Protein AF-A0A7G8GUQ2-F1 (afdb_monomer_lite)

Foldseek 3Di:
DPDDDDQAQHDQDPPEQWGFHDADPPAATWTAGNPPRDIDDHHHPVVQDADPPPRDGYDDDPVVVVVPPPDPPPPDQAQPAQQQWGFHAADPVDPQWTWIARHVVSVAPGDIDTDRNCLRPPPDDDHRDRYPCVVVLVVVVVVVPPDQQQPAEVLAQWGFHAWDDADVSFTWTFTAGNLARDTDIDTPCQRCDDPVGHHDRGRPLPDPDVLSPQDQPAQQQWRFHDFPDDDPSWTWTFTAGNPPRDTDIGTSVCSVVSVDRGNVPPDPPCLDLVNCVSPVVQQQAKKKWWKFDFQVQWIAIDMDPCPPVPPDDTTDGTLDMDIGGSLLSSLLRVLLLVVFAFDDPPSDPPPDCVVVPPPGRITGDDDSVVVVVVSVVLSVVCVVPNSNVSCCVRPVPD

Radius of gyration: 45.72 Å; chains: 1; bounding box: 102×68×106 Å

pLDDT: mean 75.99, std 16.48, range [31.45, 97.44]

Structure (mmCIF, N/CA/C/O backbone):
data_AF-A0A7G8GUQ2-F1
#
_entry.id   AF-A0A7G8GUQ2-F1
#
loop_
_atom_site.group_PDB
_atom_site.id
_atom_site.type_symbol
_atom_site.label_atom_id
_atom_site.label_alt_id
_atom_site.label_comp_id
_atom_site.label_asym_id
_atom_site.label_entity_id
_atom_site.label_seq_id
_atom_site.pdbx_PDB_ins_code
_atom_site.Cartn_x
_atom_site.Cartn_y
_atom_site.Cartn_z
_atom_site.occupancy
_atom_site.B_iso_or_equiv
_atom_site.auth_seq_id
_atom_site.auth_comp_id
_atom_site.auth_asym_id
_atom_site.auth_atom_id
_atom_site.pdbx_PDB_model_num
ATOM 1 N N . MET A 1 1 ? 59.973 45.088 -19.488 1.00 31.45 1 MET A N 1
ATOM 2 C CA . MET A 1 1 ? 59.280 44.729 -20.748 1.00 31.45 1 MET A CA 1
ATOM 3 C C . MET A 1 1 ? 60.061 43.595 -21.390 1.00 31.45 1 MET A C 1
ATOM 5 O O . MET A 1 1 ? 61.281 43.717 -21.403 1.00 31.45 1 MET A O 1
ATOM 9 N N . PRO A 1 2 ? 59.440 42.494 -21.849 1.00 33.47 2 PRO A N 1
ATOM 10 C CA . PRO A 1 2 ? 60.202 41.432 -22.497 1.00 33.47 2 PRO A CA 1
ATOM 11 C C . PRO A 1 2 ? 60.802 41.979 -23.797 1.00 33.47 2 PRO A C 1
ATOM 13 O O . PRO A 1 2 ? 60.119 42.683 -24.546 1.00 33.47 2 PRO A O 1
ATOM 16 N N . ALA A 1 3 ? 62.088 41.704 -24.024 1.00 41.34 3 ALA A N 1
ATOM 17 C CA . ALA A 1 3 ? 62.779 42.068 -25.253 1.00 41.34 3 ALA A CA 1
ATOM 18 C C . ALA A 1 3 ? 62.010 41.483 -26.443 1.00 41.34 3 ALA A C 1
ATOM 20 O O . ALA A 1 3 ? 61.690 40.294 -26.462 1.00 41.34 3 ALA A O 1
ATOM 21 N N . VAL A 1 4 ? 61.647 42.324 -27.410 1.00 55.53 4 VAL A N 1
ATOM 22 C CA . VAL A 1 4 ? 60.967 41.828 -28.604 1.00 55.53 4 VAL A CA 1
ATOM 23 C C . VAL A 1 4 ? 62.025 41.247 -29.526 1.00 55.53 4 VAL A C 1
ATOM 25 O O . VAL A 1 4 ? 62.903 41.983 -29.963 1.00 55.53 4 VAL A O 1
ATOM 28 N N . LEU A 1 5 ? 61.933 39.945 -29.798 1.00 56.00 5 LEU A N 1
ATOM 29 C CA . LEU A 1 5 ? 62.801 39.263 -30.755 1.00 56.00 5 LEU A CA 1
ATOM 30 C C . LEU A 1 5 ? 62.670 39.933 -32.136 1.00 56.00 5 LEU A C 1
ATOM 32 O O . LEU A 1 5 ? 61.556 40.039 -32.662 1.00 56.00 5 LEU A O 1
ATOM 36 N N . ASP A 1 6 ? 63.787 40.393 -32.699 1.00 63.12 6 ASP A N 1
ATOM 37 C CA . ASP A 1 6 ? 63.874 40.790 -34.104 1.00 63.12 6 ASP A CA 1
ATOM 38 C C . ASP A 1 6 ? 64.168 39.538 -34.930 1.00 63.12 6 ASP A C 1
ATOM 40 O O . ASP A 1 6 ? 65.158 38.857 -34.694 1.00 63.12 6 ASP A O 1
ATOM 44 N N . ILE A 1 7 ? 63.257 39.211 -35.842 1.00 65.44 7 ILE A N 1
ATOM 45 C CA . ILE A 1 7 ? 63.295 38.000 -36.672 1.00 65.44 7 ILE A CA 1
ATOM 46 C C . ILE A 1 7 ? 63.387 38.348 -38.164 1.00 65.44 7 ILE A C 1
ATOM 48 O O . ILE A 1 7 ? 62.998 37.561 -39.031 1.00 65.44 7 ILE A O 1
ATOM 52 N N . THR A 1 8 ? 63.824 39.571 -38.473 1.00 70.00 8 THR A N 1
ATOM 53 C CA . THR A 1 8 ? 63.969 40.070 -39.842 1.00 70.00 8 THR A CA 1
ATOM 54 C C . THR A 1 8 ? 64.963 39.214 -40.626 1.00 70.00 8 THR A C 1
ATOM 56 O O . THR A 1 8 ? 66.079 38.981 -40.179 1.00 70.00 8 THR A O 1
ATOM 59 N N . GLY A 1 9 ? 64.559 38.737 -41.806 1.00 60.84 9 GLY A N 1
ATOM 60 C CA . GLY A 1 9 ? 65.394 37.884 -42.657 1.00 60.84 9 GLY A CA 1
ATOM 61 C C . GLY A 1 9 ? 65.463 36.413 -42.231 1.00 60.84 9 GLY A C 1
ATOM 62 O O . GLY A 1 9 ? 65.997 35.596 -42.979 1.00 60.84 9 GLY A O 1
ATOM 63 N N . GLU A 1 10 ? 64.882 36.035 -41.087 1.00 62.44 10 GLU A N 1
ATOM 64 C CA . GLU A 1 10 ? 64.928 34.660 -40.586 1.00 62.44 10 GLU A CA 1
ATOM 65 C C . GLU A 1 10 ? 63.703 33.835 -40.989 1.00 62.44 10 GLU A C 1
ATOM 67 O O . GLU A 1 10 ? 62.545 34.167 -40.704 1.00 62.44 10 GLU A O 1
ATOM 72 N N . ARG A 1 11 ? 63.954 32.670 -41.594 1.00 61.12 11 ARG A N 1
ATOM 73 C CA . ARG A 1 11 ? 62.901 31.715 -41.943 1.00 61.12 11 ARG A CA 1
ATOM 74 C C . ARG A 1 11 ? 62.392 31.022 -40.678 1.00 61.12 11 ARG A C 1
ATOM 76 O O . ARG A 1 11 ? 63.085 30.210 -40.080 1.00 61.12 11 ARG A O 1
ATOM 83 N N . GLN A 1 12 ? 61.138 31.281 -40.313 1.00 59.03 12 GLN A N 1
ATOM 84 C CA . GLN A 1 12 ? 60.537 30.750 -39.078 1.00 59.03 12 GLN A CA 1
ATOM 85 C C . GLN A 1 12 ? 60.360 29.213 -39.077 1.00 59.03 12 GLN A C 1
ATOM 87 O O . GLN A 1 12 ? 60.076 28.624 -38.036 1.00 59.03 12 GLN A O 1
ATOM 92 N N . HIS A 1 13 ? 60.491 28.551 -40.238 1.00 56.91 13 HIS A N 1
ATOM 93 C CA . HIS A 1 13 ? 60.491 27.090 -40.374 1.00 56.91 13 HIS A CA 1
ATOM 94 C C . HIS A 1 13 ? 61.183 26.652 -41.690 1.00 56.91 13 HIS A C 1
ATOM 96 O O . HIS A 1 13 ? 60.999 27.339 -42.699 1.00 56.91 13 HIS A O 1
ATOM 102 N N . PRO A 1 14 ? 61.883 25.495 -41.749 1.00 54.06 14 PRO A N 1
ATOM 103 C CA . PRO A 1 14 ? 62.530 24.973 -42.969 1.00 54.06 14 PRO A CA 1
ATOM 104 C C . PRO A 1 14 ? 61.604 24.759 -44.174 1.00 54.06 14 PRO A C 1
ATOM 106 O O . PRO A 1 14 ? 62.069 24.740 -45.305 1.00 54.06 14 PRO A O 1
ATOM 109 N N . ASP A 1 15 ? 60.299 24.638 -43.938 1.00 52.91 15 ASP A N 1
ATOM 110 C CA . ASP A 1 15 ? 59.271 24.489 -44.984 1.00 52.91 15 ASP A CA 1
ATOM 111 C C . ASP A 1 15 ? 58.397 25.750 -45.162 1.00 52.91 15 ASP A C 1
ATOM 113 O O . ASP A 1 15 ? 57.412 25.734 -45.907 1.00 52.91 15 ASP A O 1
ATOM 117 N N . SER A 1 16 ? 58.697 26.843 -44.446 1.00 59.41 16 SER A N 1
ATOM 118 C CA . SER A 1 16 ? 57.943 28.099 -44.565 1.00 59.41 16 SER A CA 1
ATOM 119 C C . SER A 1 16 ? 58.265 28.787 -45.884 1.00 59.41 16 SER A C 1
ATOM 121 O O . SER A 1 16 ? 59.418 29.056 -46.167 1.00 59.41 16 SER A O 1
ATOM 123 N N . LYS A 1 17 ? 57.249 29.163 -46.664 1.00 64.88 17 LYS A N 1
ATOM 124 C CA . LYS A 1 17 ? 57.431 29.876 -47.946 1.00 64.88 17 LYS A CA 1
ATOM 125 C C . LYS A 1 17 ? 57.433 31.402 -47.819 1.00 64.88 17 LYS A C 1
ATOM 127 O O . LYS A 1 17 ? 57.353 32.104 -48.831 1.00 64.88 17 LYS A O 1
ATOM 132 N N . LEU A 1 18 ? 57.408 31.903 -46.585 1.00 62.47 18 LEU A N 1
ATOM 133 C CA . LEU A 1 18 ? 57.357 33.323 -46.261 1.00 62.47 18 LEU A CA 1
ATOM 134 C C . LEU A 1 18 ? 58.556 33.701 -45.387 1.00 62.47 18 LEU A C 1
ATOM 136 O O . LEU A 1 18 ? 58.801 33.039 -44.373 1.00 62.47 18 LEU A O 1
ATOM 140 N N . ILE A 1 19 ? 59.233 34.788 -45.761 1.00 69.94 19 ILE A N 1
ATOM 141 C CA . ILE A 1 19 ? 60.356 35.385 -45.027 1.00 69.94 19 ILE A CA 1
ATOM 142 C C . ILE A 1 19 ? 59.881 36.698 -44.383 1.00 69.94 19 ILE A C 1
ATOM 144 O O . ILE A 1 19 ? 59.326 37.535 -45.102 1.00 69.94 19 ILE A O 1
ATOM 148 N N . PRO A 1 20 ? 60.062 36.911 -43.067 1.00 70.50 20 PRO A N 1
ATOM 149 C CA . PRO A 1 20 ? 59.787 38.192 -42.420 1.00 70.50 20 PRO A CA 1
ATOM 150 C C . PRO A 1 20 ? 60.701 39.299 -42.960 1.00 70.50 20 PRO A C 1
ATOM 152 O O . PRO A 1 20 ? 61.916 39.129 -43.028 1.00 70.50 20 PRO A O 1
ATOM 155 N N . LEU A 1 21 ? 60.115 40.440 -43.319 1.00 70.06 21 LEU A N 1
ATOM 156 C CA . LEU A 1 21 ? 60.826 41.587 -43.893 1.00 70.06 21 LEU A CA 1
ATOM 157 C C . LEU A 1 21 ? 61.066 42.714 -42.893 1.00 70.06 21 LEU A C 1
ATOM 159 O O . LEU A 1 21 ? 62.144 43.286 -42.871 1.00 70.06 21 LEU A O 1
ATOM 163 N N . GLN A 1 22 ? 60.045 43.089 -42.121 1.00 69.00 22 GLN A N 1
ATOM 164 C CA . GLN A 1 22 ? 60.155 44.145 -41.114 1.00 69.00 22 GLN A CA 1
ATOM 165 C C . GLN A 1 22 ? 58.963 44.138 -40.157 1.00 69.00 22 GLN A C 1
ATOM 167 O O . GLN A 1 22 ? 57.851 43.699 -40.497 1.00 69.00 22 GLN A O 1
ATOM 172 N N . ARG A 1 23 ? 59.185 44.672 -38.955 1.00 67.94 23 ARG A N 1
ATOM 173 C CA . ARG A 1 23 ? 58.159 44.821 -37.924 1.00 67.94 23 ARG A CA 1
ATOM 174 C C . ARG A 1 23 ? 57.325 46.076 -38.165 1.00 67.94 23 ARG A C 1
ATOM 176 O O . ARG A 1 23 ? 57.850 47.183 -38.174 1.00 67.94 23 ARG A O 1
ATOM 183 N N . MET A 1 24 ? 56.005 45.921 -38.273 1.00 68.88 24 MET A N 1
ATOM 184 C CA . MET A 1 24 ? 55.088 47.053 -38.438 1.00 68.88 24 MET A CA 1
ATOM 185 C C . MET A 1 24 ? 54.589 47.568 -37.074 1.00 68.88 24 MET A C 1
ATOM 187 O O . MET A 1 24 ? 54.214 46.758 -36.219 1.00 68.88 24 MET A O 1
ATOM 191 N N . PRO A 1 25 ? 54.472 48.895 -36.868 1.00 58.53 25 PRO A N 1
ATOM 192 C CA . PRO A 1 25 ? 54.261 49.501 -35.547 1.00 58.53 25 PRO A CA 1
ATOM 193 C C . PRO A 1 25 ? 52.944 49.131 -34.841 1.00 58.53 25 PRO A C 1
ATOM 195 O O . PRO A 1 25 ? 52.848 49.307 -33.630 1.00 58.53 25 PRO A O 1
ATOM 198 N N . LYS A 1 26 ? 51.923 48.609 -35.547 1.00 57.69 26 LYS A N 1
ATOM 199 C CA . LYS A 1 26 ? 50.620 48.257 -34.931 1.00 57.69 26 LYS A CA 1
ATOM 200 C C . LYS A 1 26 ? 49.969 46.938 -35.386 1.00 57.69 26 LYS A C 1
ATOM 202 O O . LYS A 1 26 ? 48.889 46.626 -34.891 1.00 57.69 26 LYS A O 1
ATOM 207 N N . LYS A 1 27 ? 50.546 46.156 -36.317 1.00 57.88 27 LYS A N 1
ATOM 208 C CA . LYS A 1 27 ? 49.836 44.994 -36.922 1.00 57.88 27 LYS A CA 1
ATOM 209 C C . LYS A 1 27 ? 50.663 43.724 -37.209 1.00 57.88 27 LYS A C 1
ATOM 211 O O . LYS A 1 27 ? 50.192 42.859 -37.938 1.00 57.88 27 LYS A O 1
ATOM 216 N N . GLY A 1 28 ? 51.831 43.538 -36.597 1.00 70.25 28 GLY A N 1
ATOM 217 C CA . GLY A 1 28 ? 52.636 42.317 -36.780 1.00 70.25 28 GLY A CA 1
ATOM 218 C C . GLY A 1 28 ? 53.716 42.466 -37.852 1.00 70.25 28 GLY A C 1
ATOM 219 O O . GLY A 1 28 ? 54.212 43.571 -38.057 1.00 70.25 28 GLY A O 1
ATOM 220 N N . TRP A 1 29 ? 54.108 41.370 -38.501 1.00 70.12 29 TRP A N 1
ATOM 221 C CA . TRP A 1 29 ? 55.240 41.342 -39.438 1.00 70.12 29 TRP A CA 1
ATOM 222 C C . TRP A 1 29 ? 54.775 41.364 -40.894 1.00 70.12 29 TRP A C 1
ATOM 224 O O . TRP A 1 29 ? 53.822 40.665 -41.247 1.00 70.12 29 TRP A O 1
ATOM 234 N N . ALA A 1 30 ? 55.438 42.169 -41.729 1.00 71.69 30 ALA A N 1
ATOM 235 C CA . ALA A 1 30 ? 55.331 42.055 -43.183 1.00 71.69 30 ALA A CA 1
ATOM 236 C C . ALA A 1 30 ? 56.218 40.897 -43.656 1.00 71.69 30 ALA A C 1
ATOM 238 O O . ALA A 1 30 ? 57.324 40.735 -43.140 1.00 71.69 30 ALA A O 1
ATOM 239 N N . CYS A 1 31 ? 55.747 40.103 -44.619 1.00 72.81 31 CYS A N 1
ATOM 240 C CA . CYS A 1 31 ? 56.485 38.942 -45.118 1.00 72.81 31 CYS A CA 1
ATOM 241 C C . CYS A 1 31 ? 56.534 38.925 -46.648 1.00 72.81 31 CYS A C 1
ATOM 243 O O . CYS A 1 31 ? 55.548 39.284 -47.294 1.00 72.81 31 CYS A O 1
ATOM 245 N N . LEU A 1 32 ? 57.639 38.440 -47.216 1.00 71.50 32 LEU A N 1
ATOM 246 C CA . LEU A 1 32 ? 57.815 38.204 -48.649 1.00 71.50 32 LEU A CA 1
ATOM 247 C C . LEU A 1 32 ? 57.589 36.731 -48.979 1.00 71.50 32 LEU A C 1
ATOM 249 O O . LEU A 1 32 ? 58.108 35.854 -48.290 1.00 71.50 32 LEU A O 1
ATOM 253 N N . CYS A 1 33 ? 56.848 36.446 -50.048 1.00 68.94 33 CYS A N 1
ATOM 254 C CA . CYS A 1 33 ? 56.755 35.089 -50.572 1.00 68.94 33 CYS A CA 1
ATOM 255 C C . CYS A 1 33 ? 57.937 34.757 -51.481 1.00 68.94 33 CYS A C 1
ATOM 257 O O . CYS A 1 33 ? 58.098 35.386 -52.522 1.00 68.94 33 CYS A O 1
ATOM 259 N N . GLU A 1 34 ? 58.685 33.707 -51.148 1.00 65.62 34 GLU A N 1
ATOM 260 C CA . GLU A 1 34 ? 59.835 33.255 -51.946 1.00 65.62 34 GLU A CA 1
ATOM 261 C C . GLU A 1 34 ? 59.440 32.782 -53.359 1.00 65.62 34 GLU A C 1
ATOM 263 O O . GLU A 1 34 ? 60.224 32.902 -54.290 1.00 65.62 34 GLU A O 1
ATOM 268 N N . GLU A 1 35 ? 58.214 32.275 -53.553 1.00 64.88 35 GLU A N 1
ATOM 269 C CA . GLU A 1 35 ? 57.783 31.720 -54.850 1.00 64.88 35 GLU A CA 1
ATOM 270 C C . GLU A 1 35 ? 57.251 32.761 -55.842 1.00 64.88 35 GLU A C 1
ATOM 272 O O . GLU A 1 35 ? 57.304 32.545 -57.050 1.00 64.88 35 GLU A O 1
ATOM 277 N N . CYS A 1 36 ? 56.661 33.858 -55.362 1.00 66.06 36 CYS A N 1
ATOM 278 C CA . CYS A 1 36 ? 56.043 34.863 -56.240 1.00 66.06 36 CYS A CA 1
ATOM 279 C C . CYS A 1 36 ? 56.503 36.298 -55.982 1.00 66.06 36 CYS A C 1
ATOM 281 O O . CYS A 1 36 ? 55.999 37.207 -56.638 1.00 66.06 36 CYS A O 1
ATOM 283 N N . GLY A 1 37 ? 57.407 36.506 -55.021 1.00 67.00 37 GLY A N 1
ATOM 284 C CA . GLY A 1 37 ? 57.994 37.807 -54.704 1.00 67.00 37 GLY A CA 1
ATOM 285 C C . GLY A 1 37 ? 57.009 38.839 -54.156 1.00 6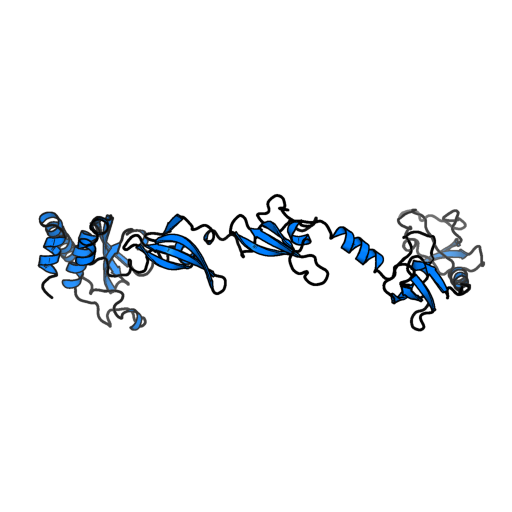7.00 37 GLY A C 1
ATOM 286 O O . GLY A 1 37 ? 57.334 40.017 -54.105 1.00 67.00 37 GLY A O 1
ATOM 287 N N . GLN A 1 38 ? 55.790 38.439 -53.783 1.00 72.31 38 GLN A N 1
ATOM 288 C CA . GLN A 1 38 ? 54.773 39.382 -53.330 1.00 72.31 38 GLN A CA 1
ATOM 289 C C . GLN A 1 38 ? 54.768 39.518 -51.809 1.00 72.31 38 GLN A C 1
ATOM 291 O O . GLN A 1 38 ? 54.756 38.515 -51.088 1.00 72.31 38 GLN A O 1
ATOM 296 N N . GLU A 1 39 ? 54.721 40.762 -51.339 1.00 70.94 39 GLU A N 1
ATOM 297 C CA . GLU A 1 39 ? 54.577 41.085 -49.924 1.00 70.94 39 GLU A CA 1
ATOM 298 C C . GLU A 1 39 ? 53.147 40.826 -49.435 1.00 70.94 39 GLU A C 1
ATOM 300 O O . GLU A 1 39 ? 52.157 41.188 -50.081 1.00 70.94 39 GLU A O 1
ATOM 305 N N . THR A 1 40 ? 53.021 40.174 -48.282 1.00 64.81 40 THR A N 1
ATOM 306 C CA . THR A 1 40 ? 51.731 39.920 -47.635 1.00 64.81 40 THR A CA 1
ATOM 307 C C . THR A 1 40 ? 51.383 41.027 -46.644 1.00 64.81 40 THR A C 1
ATOM 309 O O . THR A 1 40 ? 52.264 41.593 -46.000 1.00 64.81 40 THR A O 1
ATOM 312 N N . HIS A 1 41 ? 50.085 41.281 -46.435 1.00 62.19 41 HIS A N 1
ATOM 313 C CA . HIS A 1 41 ? 49.630 42.157 -45.350 1.00 62.19 41 HIS A CA 1
ATOM 314 C C . HIS A 1 41 ? 50.142 41.686 -43.972 1.00 62.19 41 HIS A C 1
ATOM 316 O O . HIS A 1 41 ? 50.345 40.483 -43.794 1.00 62.19 41 HIS A O 1
ATOM 322 N N . PRO A 1 42 ? 50.302 42.602 -42.994 1.00 62.22 42 PRO A N 1
ATOM 323 C CA . PRO A 1 42 ? 50.933 42.301 -41.712 1.00 62.22 42 PRO A CA 1
ATOM 324 C C . PRO A 1 42 ? 50.247 41.146 -40.976 1.00 62.22 42 PRO A C 1
ATOM 326 O O . PRO A 1 42 ? 49.029 41.167 -40.768 1.00 62.22 42 PRO A O 1
ATOM 329 N N . ILE A 1 43 ? 51.028 40.144 -40.573 1.00 62.62 43 ILE A N 1
ATOM 330 C CA . ILE A 1 43 ? 50.534 38.972 -39.847 1.00 62.62 43 ILE A CA 1
ATOM 331 C C . ILE A 1 43 ? 50.918 39.113 -38.375 1.00 62.62 43 ILE A C 1
ATOM 333 O O . ILE A 1 43 ? 52.095 39.190 -38.019 1.00 62.62 43 ILE A O 1
ATOM 337 N N . ALA A 1 44 ? 49.917 39.158 -37.496 1.00 57.97 44 ALA A N 1
ATOM 338 C CA . ALA A 1 44 ? 50.140 39.167 -36.055 1.00 57.97 44 ALA A CA 1
ATOM 339 C C . ALA A 1 44 ? 50.648 37.792 -35.589 1.00 57.97 44 ALA A C 1
ATOM 341 O O . ALA A 1 44 ? 50.007 36.780 -35.874 1.00 57.97 44 ALA A O 1
ATOM 342 N N . LEU A 1 45 ? 51.740 37.764 -34.816 1.00 54.47 45 LEU A N 1
ATOM 343 C CA . LEU A 1 45 ? 52.337 36.538 -34.258 1.00 54.47 45 LEU A CA 1
ATOM 344 C C . LEU A 1 45 ? 51.306 35.654 -33.532 1.00 54.47 45 LEU A C 1
ATOM 346 O O . LEU A 1 45 ? 51.284 34.447 -33.729 1.00 54.47 45 LEU A O 1
ATOM 350 N N . GLY A 1 46 ? 50.358 36.249 -32.798 1.00 49.91 46 GLY A N 1
ATOM 351 C CA . GLY A 1 46 ? 49.283 35.509 -32.117 1.00 49.91 46 GLY A CA 1
ATOM 352 C C . GLY A 1 46 ? 48.245 34.833 -33.033 1.00 49.91 46 GLY A C 1
ATOM 353 O O . GLY A 1 46 ? 47.441 34.032 -32.557 1.00 49.91 46 GLY A O 1
ATOM 354 N N . ARG A 1 47 ? 48.228 35.132 -34.343 1.00 47.69 47 ARG A N 1
ATOM 355 C CA . ARG A 1 47 ? 47.389 34.438 -35.345 1.00 47.69 47 ARG A CA 1
ATOM 356 C C . ARG A 1 47 ? 48.116 33.289 -36.049 1.00 47.69 47 ARG A C 1
ATOM 358 O O . ARG A 1 47 ? 47.479 32.551 -36.795 1.00 47.69 47 ARG A O 1
ATOM 365 N N . LEU A 1 48 ? 49.402 33.091 -35.768 1.00 51.66 48 LEU A N 1
ATOM 366 C CA . LEU A 1 48 ? 50.162 31.905 -36.148 1.00 51.66 48 LEU A CA 1
ATOM 367 C C . LEU A 1 48 ? 49.864 30.795 -35.127 1.00 51.66 48 LEU A C 1
ATOM 369 O O . LEU A 1 48 ? 50.699 30.469 -34.292 1.00 51.66 48 LEU A O 1
ATOM 373 N N . ARG A 1 49 ? 48.637 30.255 -35.104 1.00 44.66 49 ARG A N 1
ATOM 374 C CA . ARG A 1 49 ? 48.340 29.129 -34.201 1.00 44.66 49 ARG A CA 1
ATOM 375 C C . ARG A 1 49 ? 49.015 27.860 -34.744 1.00 44.66 49 ARG A C 1
ATOM 377 O O . ARG A 1 49 ? 48.797 27.546 -35.915 1.00 44.66 49 ARG A O 1
ATOM 384 N N . PRO A 1 50 ? 49.810 27.134 -33.938 1.00 45.97 50 PRO A N 1
ATOM 385 C CA . PRO A 1 50 ? 50.464 25.912 -34.388 1.00 45.97 50 PRO A CA 1
ATOM 386 C C . PRO A 1 50 ? 49.428 24.834 -34.717 1.00 45.97 50 PRO A C 1
ATOM 388 O O . PRO A 1 50 ? 48.394 24.712 -34.050 1.00 45.97 50 PRO A O 1
ATOM 391 N N . VAL A 1 51 ? 49.707 24.033 -35.744 1.00 48.22 51 VAL A N 1
ATOM 392 C CA . VAL A 1 51 ? 48.907 22.839 -36.035 1.00 48.22 51 VAL A CA 1
ATOM 393 C C . VAL A 1 51 ? 49.112 21.853 -34.882 1.00 48.22 51 VAL A C 1
ATOM 395 O O . VAL A 1 51 ? 50.247 21.486 -34.576 1.00 48.22 51 VAL A O 1
ATOM 398 N N . LYS A 1 52 ? 48.015 21.440 -34.228 1.00 39.50 52 LYS A N 1
ATOM 399 C CA . LYS A 1 52 ? 48.024 20.685 -32.955 1.00 39.50 52 LYS A CA 1
ATOM 400 C C . LYS A 1 52 ? 48.877 19.409 -32.966 1.00 39.50 52 LYS A C 1
ATOM 402 O O . LYS A 1 52 ? 49.290 18.966 -31.906 1.00 39.50 52 LYS A O 1
ATOM 407 N N . THR A 1 53 ? 49.120 18.818 -34.132 1.00 39.03 53 THR A N 1
ATOM 408 C CA . THR A 1 53 ? 49.814 17.532 -34.274 1.00 39.03 53 THR A CA 1
ATOM 409 C C . THR A 1 53 ? 51.312 17.647 -34.532 1.00 39.03 53 THR A C 1
ATOM 411 O O . THR A 1 53 ? 52.030 16.687 -34.284 1.00 39.03 53 THR A O 1
ATOM 414 N N . THR A 1 54 ? 51.807 18.785 -35.021 1.00 47.50 54 THR A N 1
ATOM 415 C CA . THR A 1 54 ? 53.226 18.928 -35.401 1.00 47.50 54 THR A CA 1
ATOM 416 C C . THR A 1 54 ? 53.925 20.098 -34.725 1.00 47.50 54 THR A C 1
ATOM 418 O O . THR A 1 54 ? 55.144 20.198 -34.817 1.00 47.50 54 THR A O 1
ATOM 421 N N . GLY A 1 55 ? 53.185 21.006 -34.079 1.00 41.53 55 GLY A N 1
ATOM 422 C CA . GLY A 1 55 ? 53.748 22.210 -33.458 1.00 41.53 55 GLY A CA 1
ATOM 423 C C . GLY A 1 55 ? 54.288 23.241 -34.459 1.00 41.53 55 GLY A C 1
ATOM 424 O O . GLY A 1 55 ? 54.783 24.285 -34.050 1.00 41.53 55 GLY A O 1
ATOM 425 N N . LYS A 1 56 ? 54.182 22.979 -35.769 1.00 42.12 56 LYS A N 1
ATOM 426 C CA . LYS A 1 56 ? 54.749 23.811 -36.837 1.00 42.12 56 LYS A CA 1
ATOM 427 C C . LYS A 1 56 ? 53.729 24.832 -37.354 1.00 42.12 56 LYS A C 1
ATOM 429 O O . LYS A 1 56 ? 52.528 24.555 -37.433 1.00 42.12 56 LYS A O 1
ATOM 434 N N . PHE A 1 57 ? 54.217 26.018 -37.718 1.00 50.31 57 PHE A N 1
ATOM 435 C CA . PHE A 1 57 ? 53.423 27.123 -38.261 1.00 50.31 57 PHE A CA 1
ATOM 436 C C . PHE A 1 57 ? 53.279 26.977 -39.783 1.00 50.31 57 PHE A C 1
ATOM 438 O O . PHE A 1 57 ? 54.279 26.807 -40.476 1.00 50.31 57 PHE A O 1
ATOM 445 N N . GLN A 1 58 ? 52.063 27.077 -40.329 1.00 50.72 58 GLN A N 1
ATOM 446 C CA . GLN A 1 58 ? 51.851 27.055 -41.780 1.00 50.72 58 GLN A CA 1
ATOM 447 C C . GLN A 1 58 ? 51.069 28.294 -42.217 1.00 50.72 58 GLN A C 1
ATOM 449 O O . GLN A 1 58 ? 49.892 28.454 -41.900 1.00 50.72 58 GLN A O 1
ATOM 454 N N . VAL A 1 59 ? 51.736 29.185 -42.950 1.00 54.62 59 VAL A N 1
ATOM 455 C CA . VAL A 1 59 ? 51.129 30.373 -43.556 1.00 54.62 59 VAL A CA 1
ATOM 456 C C . VAL A 1 59 ? 51.388 30.321 -45.052 1.00 54.62 59 VAL A C 1
ATOM 458 O O . VAL A 1 59 ? 52.525 30.163 -45.488 1.00 54.62 59 VAL A O 1
ATOM 461 N N . SER A 1 60 ? 50.333 30.435 -45.853 1.00 56.66 60 SER A N 1
ATOM 462 C CA . SER A 1 60 ? 50.415 30.358 -47.313 1.00 56.66 60 SER A CA 1
ATOM 463 C C . SER A 1 60 ? 50.183 31.721 -47.962 1.00 56.66 60 SER A C 1
ATOM 465 O O . SER A 1 60 ? 49.239 32.426 -47.601 1.00 56.66 60 SER A O 1
ATOM 467 N N . CYS A 1 61 ? 50.980 32.062 -48.979 1.00 59.59 61 CYS A N 1
ATOM 468 C CA . CYS A 1 61 ? 50.741 33.240 -49.814 1.00 59.59 61 CYS A CA 1
ATOM 469 C C . CYS A 1 61 ? 49.370 33.149 -50.504 1.00 59.59 61 CYS A C 1
ATOM 471 O O . CYS A 1 61 ? 49.079 32.170 -51.192 1.00 59.59 61 CYS A O 1
ATOM 473 N N . ARG A 1 62 ? 48.543 34.195 -50.369 1.00 59.56 62 ARG A N 1
ATOM 474 C CA . ARG A 1 62 ? 47.178 34.246 -50.924 1.00 59.56 62 ARG A CA 1
ATOM 475 C C . ARG A 1 62 ? 47.141 34.068 -52.446 1.00 59.56 62 ARG A C 1
ATOM 477 O O . ARG A 1 62 ? 46.189 33.488 -52.951 1.00 59.56 62 ARG A O 1
ATOM 484 N N . ARG A 1 63 ? 48.180 34.522 -53.161 1.00 60.38 63 ARG A N 1
ATOM 485 C CA . ARG A 1 63 ? 48.296 34.422 -54.627 1.00 60.38 63 ARG A CA 1
ATOM 486 C C . ARG A 1 63 ? 48.762 33.045 -55.106 1.00 60.38 63 ARG A C 1
ATOM 488 O O . ARG A 1 63 ? 48.274 32.557 -56.120 1.00 60.38 63 ARG A O 1
ATOM 495 N N . CYS A 1 64 ? 49.670 32.392 -54.381 1.00 56.72 64 CYS A N 1
ATOM 496 C CA . CYS A 1 64 ? 50.065 31.012 -54.692 1.00 56.72 64 CYS A CA 1
ATOM 497 C C . CYS A 1 64 ? 48.991 30.002 -54.259 1.00 56.72 64 CYS A C 1
ATOM 499 O O . CYS A 1 64 ? 48.788 28.993 -54.931 1.00 56.72 64 CYS A O 1
ATOM 501 N N . ALA A 1 65 ? 48.261 30.287 -53.177 1.00 56.12 65 ALA A N 1
ATOM 502 C CA . ALA A 1 65 ? 47.164 29.450 -52.699 1.00 56.12 65 ALA A CA 1
ATOM 503 C C . ALA A 1 65 ? 45.985 29.408 -53.689 1.00 56.12 65 ALA A C 1
ATOM 505 O O . ALA A 1 65 ? 45.405 28.344 -53.897 1.00 56.12 65 ALA A O 1
ATOM 506 N N . THR A 1 66 ? 45.666 30.520 -54.363 1.00 46.78 66 THR A N 1
ATOM 507 C CA . THR A 1 66 ? 44.589 30.573 -55.370 1.00 46.78 66 THR A CA 1
ATOM 508 C C . THR A 1 66 ? 44.946 29.891 -56.692 1.00 46.78 66 THR A C 1
ATOM 510 O O . THR A 1 66 ? 44.051 29.375 -57.358 1.00 46.78 66 THR A O 1
ATOM 513 N N . LYS A 1 67 ? 46.234 29.782 -57.053 1.00 42.97 67 LYS A N 1
ATOM 514 C CA . LYS A 1 67 ? 46.673 29.026 -58.245 1.00 42.97 67 LYS A CA 1
ATOM 515 C C . LYS A 1 67 ? 46.536 27.499 -58.110 1.00 42.97 67 LYS A C 1
ATOM 517 O O . LYS A 1 67 ? 46.613 26.806 -59.119 1.00 42.97 67 LYS A O 1
ATOM 522 N N . ARG A 1 68 ? 46.306 26.953 -56.907 1.00 41.50 68 ARG A N 1
ATOM 523 C CA . ARG A 1 68 ? 46.199 25.495 -56.674 1.00 41.50 68 ARG A CA 1
ATOM 524 C C . ARG A 1 68 ? 44.802 24.890 -56.887 1.00 41.50 68 ARG A C 1
ATOM 526 O O . ARG A 1 68 ? 44.655 23.692 -56.691 1.00 41.50 68 ARG A O 1
ATOM 533 N N . VAL A 1 69 ? 43.785 25.658 -57.299 1.00 37.81 69 VAL A N 1
ATOM 534 C CA . VAL A 1 69 ? 42.387 25.158 -57.348 1.00 37.81 69 VAL A CA 1
ATOM 535 C C . VAL A 1 69 ? 41.833 24.908 -58.764 1.00 37.81 69 VAL A C 1
ATOM 537 O O . VAL A 1 69 ? 40.705 24.449 -58.895 1.00 37.81 69 VAL A O 1
ATOM 540 N N . SER A 1 70 ? 42.583 25.134 -59.848 1.00 35.44 70 SER A N 1
ATOM 541 C CA . SER A 1 70 ? 42.007 25.087 -61.209 1.00 35.44 70 SER A CA 1
ATOM 542 C C . SER A 1 70 ? 42.531 23.992 -62.146 1.00 35.44 70 SER A C 1
ATOM 544 O O . SER A 1 70 ? 42.427 24.144 -63.361 1.00 35.44 70 SER A O 1
ATOM 546 N N . ARG A 1 71 ? 43.066 22.881 -61.628 1.00 37.22 71 ARG A N 1
ATOM 547 C CA . ARG A 1 71 ? 43.348 21.683 -62.442 1.00 37.22 71 ARG A CA 1
ATOM 548 C C . ARG A 1 71 ? 42.961 20.396 -61.710 1.00 37.22 71 ARG A C 1
ATOM 550 O O . ARG A 1 71 ? 43.796 19.526 -61.518 1.00 37.22 71 ARG A O 1
ATOM 557 N N . ASP A 1 72 ? 41.690 20.266 -61.333 1.00 39.84 72 ASP A N 1
ATOM 558 C CA . ASP A 1 72 ? 41.088 18.930 -61.346 1.00 39.84 72 ASP A CA 1
ATOM 559 C C . ASP A 1 72 ? 40.670 18.676 -62.795 1.00 39.84 72 ASP A C 1
ATOM 561 O O . ASP A 1 72 ? 39.680 19.232 -63.282 1.00 39.84 72 ASP A O 1
ATOM 565 N N . GLN A 1 73 ? 41.456 17.863 -63.502 1.00 44.66 73 GLN A N 1
ATOM 566 C CA . GLN A 1 73 ? 40.909 17.051 -64.580 1.00 44.66 73 GLN A CA 1
ATOM 567 C C . GLN A 1 73 ? 39.651 16.392 -64.006 1.00 44.66 73 GLN A C 1
ATOM 569 O O . GLN A 1 73 ? 39.735 15.645 -63.034 1.00 44.66 73 GLN A O 1
ATOM 574 N N . ARG A 1 74 ? 38.470 16.720 -64.541 1.00 54.06 74 ARG A N 1
ATOM 575 C CA . ARG A 1 74 ? 37.260 15.947 -64.253 1.00 54.06 74 ARG A CA 1
ATOM 576 C C . ARG A 1 74 ? 37.462 14.599 -64.929 1.00 54.06 74 ARG A C 1
ATOM 578 O O . ARG A 1 74 ? 37.080 14.435 -66.081 1.00 54.06 74 ARG A O 1
ATOM 585 N N . ILE A 1 75 ? 38.161 13.701 -64.244 1.00 67.50 75 ILE A N 1
ATOM 586 C CA . ILE A 1 75 ? 38.242 12.300 -64.625 1.00 67.50 75 ILE A CA 1
ATOM 587 C C . ILE A 1 75 ? 36.792 11.820 -64.672 1.00 67.50 75 ILE A C 1
ATOM 589 O O . ILE A 1 75 ? 36.032 12.009 -63.716 1.00 67.50 75 ILE A O 1
ATOM 593 N N . ASP A 1 76 ? 36.379 11.341 -65.840 1.00 79.31 76 ASP A N 1
ATOM 594 C CA . ASP A 1 76 ? 35.054 10.776 -66.009 1.00 79.31 76 ASP A CA 1
ATOM 595 C C . ASP A 1 76 ? 35.061 9.381 -65.392 1.00 79.31 76 ASP A C 1
ATOM 597 O O . ASP A 1 76 ? 35.734 8.482 -65.883 1.00 79.31 76 ASP A O 1
ATOM 601 N N . HIS A 1 77 ? 34.340 9.227 -64.289 1.00 81.88 77 HIS A N 1
ATOM 602 C CA . HIS A 1 77 ? 34.223 7.966 -63.570 1.00 81.88 77 HIS A CA 1
ATOM 603 C C . HIS A 1 77 ? 33.023 7.133 -64.051 1.00 81.88 77 HIS A C 1
ATOM 605 O O . HIS A 1 77 ? 32.693 6.123 -63.435 1.00 81.88 77 HIS A O 1
ATOM 611 N N . THR A 1 78 ? 32.320 7.546 -65.113 1.00 87.69 78 THR A N 1
ATOM 612 C CA . THR A 1 78 ? 31.119 6.853 -65.605 1.00 87.69 78 THR A CA 1
ATOM 613 C C . THR A 1 78 ? 31.411 5.386 -65.925 1.00 87.69 78 THR A C 1
ATOM 615 O O . THR A 1 78 ? 32.312 5.060 -66.690 1.00 87.69 78 THR A O 1
ATOM 618 N N . GLY A 1 79 ? 30.629 4.483 -65.333 1.00 84.56 79 GLY A N 1
ATOM 619 C CA . GLY A 1 79 ? 30.765 3.035 -65.493 1.00 84.56 79 GLY A CA 1
ATOM 620 C C . GLY A 1 79 ? 31.759 2.374 -64.536 1.00 84.56 79 GLY A C 1
ATOM 621 O O . GLY A 1 79 ? 31.660 1.166 -64.317 1.00 84.56 79 GLY A O 1
ATOM 622 N N . GLU A 1 80 ? 32.656 3.133 -63.904 1.00 89.00 80 GLU A N 1
ATOM 623 C CA . GLU A 1 80 ? 33.616 2.578 -62.952 1.00 89.00 80 GLU A CA 1
ATOM 624 C C . GLU A 1 80 ? 32.931 2.073 -61.677 1.00 89.00 80 GLU A C 1
ATOM 626 O O . GLU A 1 80 ? 31.948 2.642 -61.182 1.00 89.00 80 GLU A O 1
ATOM 631 N N . THR A 1 81 ? 33.474 0.987 -61.128 1.00 88.44 81 THR A N 1
ATOM 632 C CA . THR A 1 81 ? 32.918 0.295 -59.965 1.00 88.44 81 THR A CA 1
ATOM 633 C C . THR A 1 81 ? 33.811 0.433 -58.740 1.00 88.44 81 THR A C 1
ATOM 635 O O . THR A 1 81 ? 35.008 0.160 -58.788 1.00 88.44 81 THR A O 1
ATOM 638 N N . TYR A 1 82 ? 33.203 0.777 -57.610 1.00 86.19 82 TYR A N 1
ATOM 639 C CA . TYR A 1 82 ? 33.857 1.030 -56.333 1.00 86.19 82 TYR A CA 1
ATOM 640 C C . TYR A 1 82 ? 33.157 0.234 -55.230 1.00 86.19 82 TYR A C 1
ATOM 642 O O . TYR A 1 82 ? 32.242 0.715 -54.555 1.00 86.19 82 TYR A O 1
ATOM 650 N N . GLY A 1 83 ? 33.567 -1.022 -55.054 1.00 86.31 83 GLY A N 1
ATOM 651 C CA . GLY A 1 83 ? 32.819 -1.973 -54.230 1.00 86.31 83 GLY A CA 1
ATOM 652 C C . GLY A 1 83 ? 31.465 -2.288 -54.868 1.00 86.31 83 GLY A C 1
ATOM 653 O O . GLY A 1 83 ? 31.411 -2.717 -56.012 1.00 86.31 83 GLY A O 1
ATOM 654 N N . ARG A 1 84 ? 30.367 -2.034 -54.150 1.00 88.12 84 ARG A N 1
ATOM 655 C CA . ARG A 1 84 ? 28.987 -2.259 -54.622 1.00 88.12 84 ARG A CA 1
ATOM 656 C C . ARG A 1 84 ? 28.401 -1.080 -55.404 1.00 88.12 84 ARG A C 1
ATOM 658 O O . ARG A 1 84 ? 27.209 -1.076 -55.702 1.00 88.12 84 ARG A O 1
ATOM 665 N N . GLN A 1 85 ? 29.183 -0.030 -55.639 1.00 89.75 85 GLN A N 1
ATOM 666 C CA . GLN A 1 85 ? 28.727 1.188 -56.305 1.00 89.75 85 GLN A CA 1
ATOM 667 C C . GLN A 1 85 ? 29.272 1.266 -57.727 1.00 89.75 85 GLN A C 1
ATOM 669 O O . GLN A 1 85 ? 30.454 1.019 -57.934 1.00 89.75 85 GLN A O 1
ATOM 674 N N . ARG A 1 86 ? 28.440 1.673 -58.683 1.00 92.06 86 ARG A N 1
ATOM 675 C CA . ARG A 1 86 ? 28.821 1.998 -60.060 1.00 92.06 86 ARG A CA 1
ATOM 676 C C . ARG A 1 86 ? 28.532 3.472 -60.312 1.00 92.06 86 ARG A C 1
ATOM 678 O O . ARG A 1 86 ? 27.406 3.916 -60.084 1.00 92.06 86 ARG A O 1
ATOM 685 N N . ALA A 1 87 ? 29.531 4.242 -60.726 1.00 91.25 87 ALA A N 1
ATOM 686 C CA . ALA A 1 87 ? 29.334 5.653 -61.048 1.00 91.25 87 ALA A CA 1
ATOM 687 C C . ALA A 1 87 ? 28.480 5.788 -62.317 1.00 91.25 87 ALA A C 1
ATOM 689 O O . ALA A 1 87 ? 28.743 5.133 -63.322 1.00 91.25 87 ALA A O 1
ATOM 690 N N . ILE A 1 88 ? 27.438 6.621 -62.259 1.00 92.31 88 ILE A N 1
ATOM 691 C CA . ILE A 1 88 ? 26.518 6.845 -63.384 1.00 92.31 88 ILE A CA 1
ATOM 692 C C . ILE A 1 88 ? 26.842 8.161 -64.081 1.00 92.31 88 ILE A C 1
ATOM 694 O O . ILE A 1 88 ? 26.946 8.204 -65.298 1.00 92.31 88 ILE A O 1
ATOM 698 N N . LYS A 1 89 ? 26.911 9.253 -63.309 1.00 91.44 89 LYS A N 1
ATOM 699 C CA . LYS A 1 89 ? 27.093 10.617 -63.825 1.00 91.44 89 LYS A CA 1
ATOM 700 C C . LYS A 1 89 ? 27.421 11.611 -62.706 1.00 91.44 89 LYS A C 1
ATOM 702 O O . LYS A 1 89 ? 27.095 11.339 -61.546 1.00 91.44 89 LYS A O 1
ATOM 707 N N . PRO A 1 90 ? 27.972 12.795 -63.025 1.00 89.06 90 PRO A N 1
ATOM 708 C CA . PRO A 1 90 ? 28.075 13.903 -62.078 1.00 89.06 90 PRO A CA 1
ATOM 709 C C . PRO A 1 90 ? 26.702 14.333 -61.535 1.00 89.06 90 PRO A C 1
ATOM 711 O O . PRO A 1 90 ? 25.707 14.334 -62.264 1.00 89.06 90 PRO A O 1
ATOM 714 N N . ASP A 1 91 ? 26.641 14.731 -60.263 1.00 87.00 91 ASP A N 1
ATOM 715 C CA . ASP A 1 91 ? 25.421 15.297 -59.679 1.00 87.00 91 ASP A CA 1
ATOM 716 C C . ASP A 1 91 ? 25.206 16.733 -60.202 1.00 87.00 91 ASP A C 1
ATOM 718 O O . ASP A 1 91 ? 26.042 17.607 -59.947 1.00 87.00 91 ASP A O 1
ATOM 722 N N . PRO A 1 92 ? 24.086 17.026 -60.893 1.00 83.56 92 PRO A N 1
ATOM 723 C CA . PRO A 1 92 ? 23.832 18.358 -61.439 1.00 83.56 92 PRO A CA 1
ATOM 724 C C . PRO A 1 92 ? 23.624 19.428 -60.356 1.00 83.56 92 PRO A C 1
ATOM 726 O O . PRO A 1 92 ? 23.771 20.615 -60.637 1.00 83.56 92 PRO A O 1
ATOM 729 N N . LYS A 1 93 ? 23.273 19.037 -59.124 1.00 85.25 93 LYS A N 1
ATOM 730 C CA . LYS A 1 93 ? 22.957 19.954 -58.017 1.00 85.25 93 LYS A CA 1
ATOM 731 C C . LYS A 1 93 ? 24.139 20.212 -57.088 1.00 85.25 93 LYS A C 1
ATOM 733 O O . LYS A 1 93 ? 24.092 21.158 -56.304 1.00 85.25 93 LYS A O 1
ATOM 738 N N . ARG A 1 94 ? 25.179 19.374 -57.112 1.00 79.56 94 ARG A N 1
ATOM 739 C CA . ARG A 1 94 ? 26.284 19.432 -56.146 1.00 79.56 94 ARG A CA 1
ATOM 740 C C . ARG A 1 94 ? 27.626 19.297 -56.842 1.00 79.56 94 ARG A C 1
ATOM 742 O O . ARG A 1 94 ? 27.975 18.244 -57.370 1.00 79.56 94 ARG A O 1
ATOM 749 N N . SER A 1 95 ? 28.430 20.354 -56.765 1.00 77.44 95 SER A N 1
ATOM 750 C CA . SER A 1 95 ? 29.798 20.308 -57.268 1.00 77.44 95 SER A CA 1
ATOM 751 C C . SER A 1 95 ? 30.594 19.209 -56.547 1.00 77.44 95 SER A C 1
ATOM 753 O O . SER A 1 95 ? 30.448 18.988 -55.341 1.00 77.44 95 SER A O 1
ATOM 755 N N . ARG A 1 96 ? 31.410 18.471 -57.314 1.00 79.12 96 ARG A N 1
ATOM 756 C CA . ARG A 1 96 ? 32.240 17.335 -56.852 1.00 79.12 96 ARG A CA 1
ATOM 757 C C . ARG A 1 96 ? 31.476 16.107 -56.330 1.00 79.12 96 ARG A C 1
ATOM 759 O O . ARG A 1 96 ? 32.107 15.183 -55.820 1.00 79.12 96 ARG A O 1
ATOM 766 N N . HIS A 1 97 ? 30.151 16.068 -56.454 1.00 88.25 97 HIS A N 1
ATOM 767 C CA . HIS A 1 97 ? 29.365 14.870 -56.171 1.00 88.25 97 HIS A CA 1
ATOM 768 C C . HIS A 1 97 ? 29.052 14.107 -57.453 1.00 88.25 97 HIS A C 1
ATOM 770 O O . HIS A 1 97 ? 28.989 14.682 -58.540 1.00 88.25 97 HIS A O 1
ATOM 776 N N . TRP A 1 98 ? 28.849 12.807 -57.299 1.00 91.12 98 TRP A N 1
ATOM 777 C CA . TRP A 1 98 ? 28.473 11.892 -58.364 1.00 91.12 98 TRP A CA 1
ATOM 778 C C . TRP A 1 98 ? 27.265 11.073 -57.931 1.00 91.12 98 TRP A C 1
ATOM 780 O O . TRP A 1 98 ? 27.109 10.749 -56.752 1.00 91.12 98 TRP A O 1
ATOM 790 N N . ILE A 1 99 ? 26.402 10.760 -58.892 1.00 91.12 99 ILE A N 1
ATOM 791 C CA . ILE A 1 99 ? 25.316 9.806 -58.717 1.00 91.12 99 ILE A CA 1
ATOM 792 C C . ILE A 1 99 ? 25.890 8.412 -58.943 1.00 91.12 99 ILE A C 1
ATOM 794 O O . ILE A 1 99 ? 26.376 8.098 -60.031 1.00 91.12 99 ILE A O 1
ATOM 798 N N . PHE A 1 100 ? 25.823 7.584 -57.908 1.00 92.25 100 PHE A N 1
ATOM 799 C CA . PHE A 1 100 ? 26.226 6.187 -57.947 1.00 92.25 100 PHE A CA 1
ATOM 800 C C . PHE A 1 100 ? 25.006 5.282 -57.870 1.00 92.25 100 PHE A C 1
ATOM 802 O O . PHE A 1 100 ? 24.136 5.493 -57.025 1.00 92.25 100 PHE A O 1
ATOM 809 N N . TYR A 1 101 ? 24.983 4.243 -58.694 1.00 92.50 101 TYR A N 1
ATOM 810 C CA . TYR A 1 101 ? 24.044 3.135 -58.608 1.00 92.50 101 TYR A CA 1
ATOM 811 C C . TYR A 1 101 ? 24.625 2.045 -57.711 1.00 92.50 101 TYR A C 1
ATOM 813 O O . TYR A 1 101 ? 25.751 1.594 -57.925 1.00 92.50 101 TYR A O 1
ATOM 821 N N . CYS A 1 102 ? 23.883 1.594 -56.704 1.00 90.75 102 CYS A N 1
ATOM 822 C CA . CYS A 1 102 ? 24.286 0.441 -55.909 1.00 90.75 102 CYS A CA 1
ATOM 823 C C . CYS A 1 102 ? 23.975 -0.849 -56.684 1.00 90.75 102 CYS A C 1
ATOM 825 O O . CYS A 1 102 ? 22.891 -1.405 -56.540 1.00 90.75 102 CYS A O 1
ATOM 827 N N . ALA A 1 103 ? 24.919 -1.297 -57.506 1.00 88.75 103 ALA A N 1
ATOM 828 C CA . ALA A 1 103 ? 24.768 -2.348 -58.508 1.00 88.75 103 ALA A CA 1
ATOM 829 C C . ALA A 1 103 ? 24.372 -3.717 -57.901 1.00 88.75 103 ALA A C 1
ATOM 831 O O . ALA A 1 103 ? 25.180 -4.295 -57.167 1.00 88.75 103 ALA A O 1
ATOM 832 N N . PRO A 1 104 ? 23.161 -4.253 -58.174 1.00 86.25 104 PRO A N 1
ATOM 833 C CA . PRO A 1 104 ? 22.716 -5.551 -57.658 1.00 86.25 104 PRO A CA 1
ATOM 834 C C . PRO A 1 104 ? 23.600 -6.726 -58.076 1.00 86.25 104 PRO A C 1
ATOM 836 O O . PRO A 1 104 ? 23.826 -7.629 -57.278 1.00 86.25 104 PRO A O 1
ATOM 839 N N . ASP A 1 105 ? 24.173 -6.672 -59.280 1.00 88.62 105 ASP A N 1
ATOM 840 C CA . ASP A 1 105 ? 25.148 -7.643 -59.790 1.00 88.62 105 ASP A CA 1
ATOM 841 C C . ASP A 1 105 ? 26.456 -7.675 -58.978 1.00 88.62 105 ASP A C 1
ATOM 843 O O . ASP A 1 105 ? 27.178 -8.666 -59.004 1.00 88.62 105 ASP A O 1
ATOM 847 N N . LEU A 1 106 ? 26.729 -6.631 -58.189 1.00 84.56 106 LEU A N 1
ATOM 848 C CA . LEU A 1 106 ? 27.848 -6.549 -57.245 1.00 84.56 106 LEU A CA 1
ATOM 849 C C . LEU A 1 106 ? 27.392 -6.726 -55.782 1.00 84.56 106 LEU A C 1
ATOM 851 O O . LEU A 1 106 ? 28.083 -6.305 -54.854 1.00 84.56 106 LEU A O 1
ATOM 855 N N . GLY A 1 107 ? 26.199 -7.286 -55.551 1.00 79.25 107 GLY A N 1
ATOM 856 C CA . GLY A 1 107 ? 25.598 -7.431 -54.220 1.00 79.25 107 GLY A CA 1
A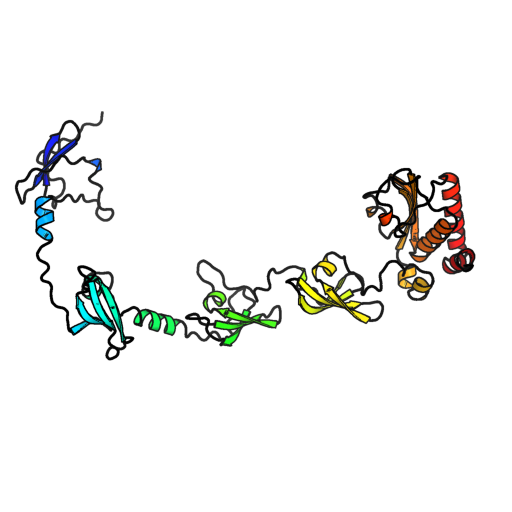TOM 857 C C . GLY A 1 107 ? 25.045 -6.123 -53.636 1.00 79.25 107 GLY A C 1
ATOM 858 O O . GLY A 1 107 ? 24.893 -5.998 -52.421 1.00 79.25 107 GLY A O 1
ATOM 859 N N . GLY A 1 108 ? 24.807 -5.102 -54.461 1.00 84.00 108 GLY A N 1
ATOM 860 C CA . GLY A 1 108 ? 24.177 -3.836 -54.078 1.00 84.00 108 GLY A CA 1
ATOM 861 C C . GLY A 1 108 ? 22.647 -3.907 -53.982 1.00 84.00 108 GLY A C 1
ATOM 862 O O . GLY A 1 108 ? 22.020 -4.861 -54.419 1.00 84.00 108 GLY A O 1
ATOM 863 N N . CYS A 1 109 ? 22.016 -2.874 -53.416 1.00 86.81 109 CYS A N 1
ATOM 864 C CA . CYS A 1 109 ? 20.561 -2.857 -53.195 1.00 86.81 109 CYS A CA 1
ATOM 865 C C . CYS A 1 109 ? 19.734 -2.192 -54.315 1.00 86.81 109 CYS A C 1
ATOM 867 O O . CYS A 1 109 ? 18.546 -1.941 -54.124 1.00 86.81 109 CYS A O 1
ATOM 869 N N . GLY A 1 110 ? 20.352 -1.833 -55.444 1.00 88.50 110 GLY A N 1
ATOM 870 C CA . GLY A 1 110 ? 19.680 -1.233 -56.602 1.00 88.50 110 GLY A CA 1
ATOM 871 C C . GLY A 1 110 ? 19.287 0.238 -56.445 1.00 88.50 110 GLY A C 1
ATOM 872 O O . GLY A 1 110 ? 18.504 0.747 -57.240 1.00 88.50 110 GLY A O 1
ATOM 873 N N . LYS A 1 111 ? 19.787 0.938 -55.420 1.00 90.69 111 LYS A N 1
ATOM 874 C CA . LYS A 1 111 ? 19.459 2.352 -55.171 1.00 90.69 111 LYS A CA 1
ATOM 875 C C . LYS A 1 111 ? 20.509 3.297 -55.734 1.00 90.69 111 LYS A C 1
ATOM 877 O O . LYS A 1 111 ? 21.705 3.033 -55.622 1.00 90.69 111 LYS A O 1
ATOM 882 N N . GLU A 1 112 ? 20.058 4.438 -56.240 1.00 92.06 112 GLU A N 1
ATOM 883 C CA . GLU A 1 112 ? 20.928 5.547 -56.627 1.00 92.06 112 GLU A CA 1
ATOM 884 C C . GLU A 1 112 ? 21.187 6.495 -55.452 1.00 92.06 112 GLU A C 1
ATOM 886 O O . GLU A 1 112 ? 20.295 6.764 -54.640 1.00 92.06 112 GLU A O 1
ATOM 891 N N . LYS A 1 113 ? 22.410 7.019 -55.344 1.00 89.88 113 LYS A N 1
ATOM 892 C CA . LYS A 1 113 ? 22.778 7.976 -54.297 1.00 89.88 113 LYS A CA 1
ATOM 893 C C . LYS A 1 113 ? 23.771 9.012 -54.808 1.00 89.88 113 LYS A C 1
ATOM 895 O O . LYS A 1 113 ? 24.751 8.666 -55.459 1.00 89.88 113 LYS A O 1
ATOM 900 N N . SER A 1 114 ? 23.540 10.273 -54.445 1.00 90.88 114 SER A N 1
ATOM 901 C CA . SER A 1 114 ? 24.527 11.345 -54.598 1.00 90.88 114 SER A CA 1
ATOM 902 C C . SER A 1 114 ? 25.584 11.242 -53.499 1.00 90.88 114 SER A C 1
ATOM 904 O O . SER A 1 114 ? 25.255 11.290 -52.309 1.00 90.88 114 SER A O 1
ATOM 906 N N . ILE A 1 115 ? 26.846 11.073 -53.891 1.00 87.25 115 ILE A N 1
ATOM 907 C CA . ILE A 1 115 ? 27.977 10.874 -52.981 1.00 87.25 115 ILE A CA 1
ATOM 908 C C . ILE A 1 115 ? 29.106 11.822 -53.376 1.00 87.25 115 ILE A C 1
ATOM 910 O O . ILE A 1 115 ? 29.369 12.039 -54.558 1.00 87.25 115 ILE A O 1
ATOM 914 N N . TYR A 1 116 ? 29.774 12.402 -52.377 1.00 85.44 116 TYR A N 1
ATOM 915 C CA . TYR A 1 116 ? 30.972 13.204 -52.597 1.00 85.44 116 TYR A CA 1
ATOM 916 C C . TYR A 1 116 ? 32.071 12.317 -53.183 1.00 85.44 116 TYR A C 1
ATOM 918 O O . TYR A 1 116 ? 32.524 11.379 -52.532 1.00 85.44 116 TYR A O 1
ATOM 926 N N . GLY A 1 117 ? 32.481 12.615 -54.411 1.00 81.06 117 GLY A N 1
ATOM 927 C CA . GLY A 1 117 ? 33.336 11.756 -55.218 1.00 81.06 117 GLY A CA 1
ATOM 928 C C . GLY A 1 117 ? 34.624 11.285 -54.530 1.00 81.06 117 GLY A C 1
ATOM 929 O O . GLY A 1 117 ? 34.855 10.079 -54.438 1.00 81.06 117 GLY A O 1
ATOM 930 N N . PRO A 1 118 ? 35.422 12.193 -53.937 1.00 81.38 118 PRO A N 1
ATOM 931 C CA . PRO A 1 118 ? 36.634 11.812 -53.215 1.00 81.38 118 PRO A CA 1
ATOM 932 C C . PRO A 1 118 ? 36.413 10.801 -52.084 1.00 81.38 118 PRO A C 1
ATOM 934 O O . PRO A 1 118 ? 37.320 10.035 -51.783 1.00 81.38 118 PRO A O 1
ATOM 937 N N . ASN A 1 119 ? 35.214 10.719 -51.498 1.00 79.56 119 ASN A N 1
ATOM 938 C CA . ASN A 1 119 ? 34.924 9.702 -50.485 1.00 79.56 119 ASN A CA 1
ATOM 939 C C . ASN A 1 119 ? 34.823 8.289 -51.068 1.00 79.56 119 ASN A C 1
ATOM 941 O O . ASN A 1 119 ? 34.710 7.352 -50.291 1.00 79.56 119 ASN A O 1
ATOM 945 N N . VAL A 1 120 ? 34.809 8.115 -52.390 1.00 78.56 120 VAL A N 1
ATOM 946 C CA . VAL A 1 120 ? 34.644 6.817 -53.063 1.00 78.56 120 VAL A CA 1
ATOM 947 C C . VAL A 1 120 ? 35.949 6.349 -53.719 1.00 78.56 120 VAL A C 1
ATOM 949 O O . VAL A 1 120 ? 36.276 5.163 -53.647 1.00 78.56 120 VAL A O 1
ATOM 952 N N . TRP A 1 121 ? 36.721 7.268 -54.306 1.00 78.38 121 TRP A N 1
ATOM 953 C CA . TRP A 1 121 ? 37.952 6.944 -55.043 1.00 78.38 121 TRP A CA 1
ATOM 954 C C . TRP A 1 121 ? 39.256 7.407 -54.381 1.00 78.38 121 TRP A C 1
ATOM 956 O O . TRP A 1 121 ? 40.329 7.071 -54.880 1.00 78.38 121 TRP A O 1
ATOM 966 N N . SER A 1 122 ? 39.217 8.161 -53.273 1.00 70.50 122 SER A N 1
ATOM 967 C CA . SER A 1 122 ? 40.453 8.508 -52.559 1.00 70.50 122 SER A CA 1
ATOM 968 C C . SER A 1 122 ? 41.143 7.254 -52.018 1.00 70.50 122 SER A C 1
ATOM 970 O O . SER A 1 122 ? 40.507 6.398 -51.403 1.00 70.50 122 SER A O 1
ATOM 972 N N . GLN A 1 123 ? 42.458 7.164 -52.222 1.00 63.78 123 GLN A N 1
ATOM 973 C CA . GLN A 1 123 ? 43.302 6.098 -51.670 1.00 63.78 123 GLN A CA 1
ATOM 974 C C . GLN A 1 123 ? 43.841 6.433 -50.267 1.00 63.78 123 GLN A C 1
ATOM 976 O O . GLN A 1 123 ? 44.532 5.619 -49.661 1.00 63.78 123 GLN A O 1
ATOM 981 N N . THR A 1 124 ? 43.545 7.623 -49.736 1.00 57.00 124 THR A N 1
ATOM 982 C CA . THR A 1 124 ? 43.963 8.038 -48.390 1.00 57.00 124 THR A CA 1
ATOM 983 C C . THR A 1 124 ? 42.897 7.717 -47.344 1.00 57.00 124 THR A C 1
ATOM 985 O O . THR A 1 124 ? 41.704 7.765 -47.627 1.00 57.00 124 THR A O 1
ATOM 988 N N . LEU A 1 125 ? 43.330 7.396 -46.118 1.00 46.12 125 LEU A N 1
ATOM 989 C CA . LEU A 1 125 ? 42.437 7.179 -44.976 1.00 46.12 125 LEU A CA 1
ATOM 990 C C . LEU A 1 125 ? 41.600 8.439 -44.672 1.00 46.12 125 LEU A C 1
ATOM 992 O O . LEU A 1 125 ? 42.140 9.548 -44.757 1.00 46.12 125 LEU A O 1
ATOM 996 N N . PRO A 1 126 ? 40.327 8.298 -44.245 1.00 52.62 126 PRO A N 1
ATOM 997 C CA . PRO A 1 126 ? 39.604 7.057 -43.917 1.00 52.62 126 PRO A CA 1
ATOM 998 C C . PRO A 1 126 ? 39.114 6.258 -45.139 1.00 52.62 126 PRO A C 1
ATOM 1000 O O . PRO A 1 126 ? 38.986 6.795 -46.234 1.00 52.62 126 PRO A O 1
ATOM 1003 N N . VAL A 1 127 ? 38.845 4.959 -44.933 1.00 60.66 127 VAL A N 1
ATOM 1004 C CA . VAL A 1 127 ? 38.478 3.999 -45.992 1.00 60.66 127 VAL A CA 1
ATOM 1005 C C . VAL A 1 127 ? 37.309 4.531 -46.837 1.00 60.66 127 VAL A C 1
ATOM 1007 O O . VAL A 1 127 ? 36.273 4.897 -46.272 1.00 60.66 127 VAL A O 1
ATOM 1010 N N . PRO A 1 128 ? 37.432 4.557 -48.176 1.00 73.31 128 PRO A N 1
ATOM 1011 C CA . PRO A 1 128 ? 36.388 5.088 -49.039 1.00 73.31 128 PRO A CA 1
ATOM 1012 C C . PRO A 1 128 ? 35.068 4.305 -48.943 1.00 73.31 128 PRO A C 1
ATOM 1014 O O . PRO A 1 128 ? 35.034 3.096 -48.718 1.00 73.31 128 PRO A O 1
ATOM 1017 N N . THR A 1 129 ? 33.953 5.004 -49.151 1.00 76.44 129 THR A N 1
ATOM 1018 C CA . THR A 1 129 ? 32.584 4.480 -49.124 1.00 76.44 129 THR A CA 1
ATOM 1019 C C . THR A 1 129 ? 32.378 3.470 -50.258 1.00 76.44 129 THR A C 1
ATOM 1021 O O . THR A 1 129 ? 32.312 3.847 -51.422 1.00 76.44 129 THR A O 1
ATOM 1024 N N . ARG A 1 130 ? 32.232 2.181 -49.922 1.00 81.50 130 ARG A N 1
ATOM 1025 C CA . ARG A 1 130 ? 32.099 1.070 -50.894 1.00 81.50 130 ARG A CA 1
ATOM 1026 C C . ARG A 1 130 ? 30.661 0.599 -51.166 1.00 81.50 130 ARG A C 1
ATOM 1028 O O . ARG A 1 130 ? 30.454 -0.348 -51.914 1.00 81.50 130 ARG A O 1
ATOM 1035 N N . SER A 1 131 ? 29.646 1.191 -50.534 1.00 82.75 131 SER A N 1
ATOM 1036 C CA . SER A 1 131 ? 28.224 0.859 -50.761 1.00 82.75 131 SER A CA 1
ATOM 1037 C C . SER A 1 131 ? 27.333 2.055 -50.439 1.00 82.75 131 SER A C 1
ATOM 1039 O O . SER A 1 131 ? 27.785 2.985 -49.775 1.00 82.75 131 SER A O 1
ATOM 1041 N N . CYS A 1 132 ? 26.070 2.074 -50.866 1.00 79.75 132 CYS A N 1
ATOM 1042 C CA . CYS A 1 132 ? 25.167 3.186 -50.536 1.00 79.75 132 CYS A CA 1
ATOM 1043 C C . CYS A 1 132 ? 24.772 3.245 -49.036 1.00 79.75 132 CYS A C 1
ATOM 1045 O O . CYS A 1 132 ? 23.991 4.118 -48.640 1.00 79.75 132 CYS A O 1
ATOM 1047 N N . GLY A 1 133 ? 25.288 2.310 -48.225 1.00 76.25 133 GLY A N 1
ATOM 1048 C CA . GLY A 1 133 ? 24.899 2.018 -46.843 1.00 76.25 133 GLY A CA 1
ATOM 1049 C C . GLY A 1 133 ? 24.314 0.609 -46.667 1.00 76.25 133 GLY A C 1
ATOM 1050 O O . GLY A 1 133 ? 24.197 0.145 -45.537 1.00 76.25 133 GLY A O 1
ATOM 1051 N N . CYS A 1 134 ? 23.981 -0.097 -47.759 1.00 79.50 134 CYS A N 1
ATOM 1052 C CA . CYS A 1 134 ? 23.387 -1.438 -47.696 1.00 79.50 134 CYS A CA 1
ATOM 1053 C C . CYS A 1 134 ? 24.334 -2.484 -47.106 1.00 79.50 134 CYS A C 1
ATOM 1055 O O . CYS A 1 134 ? 23.893 -3.276 -46.288 1.00 79.50 134 CYS A O 1
ATOM 1057 N N . TYR A 1 135 ? 25.634 -2.424 -47.424 1.00 78.69 135 TYR A N 1
ATOM 1058 C CA . TYR A 1 135 ? 26.625 -3.333 -46.846 1.00 78.69 135 TYR A CA 1
ATOM 1059 C C . TYR A 1 135 ? 26.682 -3.186 -45.326 1.00 78.69 135 TYR A C 1
ATOM 1061 O O . TYR A 1 135 ? 26.674 -4.177 -44.610 1.00 78.69 135 TYR A O 1
ATOM 1069 N N . HIS A 1 136 ? 26.688 -1.944 -44.826 1.00 68.50 136 HIS A N 1
ATOM 1070 C CA . HIS A 1 136 ? 26.691 -1.711 -43.386 1.00 68.50 136 HIS A CA 1
ATOM 1071 C C . HIS A 1 136 ? 25.400 -2.231 -42.751 1.00 68.50 136 HIS A C 1
ATOM 1073 O O . HIS A 1 136 ? 25.471 -2.903 -41.733 1.00 68.50 136 HIS A O 1
ATOM 1079 N N . ARG A 1 137 ? 24.240 -2.003 -43.380 1.00 70.06 137 ARG A N 1
ATOM 1080 C CA . ARG A 1 137 ? 22.953 -2.536 -42.915 1.00 70.06 137 ARG A CA 1
ATOM 1081 C C . ARG A 1 137 ? 22.914 -4.068 -42.906 1.00 70.06 137 ARG A C 1
ATOM 1083 O O . ARG A 1 137 ? 22.419 -4.637 -41.945 1.00 70.06 137 ARG A O 1
ATOM 1090 N N . GLU A 1 138 ? 23.434 -4.731 -43.934 1.00 71.12 138 GLU A N 1
ATOM 1091 C CA . GLU A 1 138 ? 23.525 -6.196 -44.015 1.00 71.12 138 GLU A CA 1
ATOM 1092 C C . GLU A 1 138 ? 24.482 -6.759 -42.969 1.00 71.12 138 GLU A C 1
ATOM 1094 O O . GLU A 1 138 ? 24.118 -7.678 -42.246 1.00 71.12 138 GLU A O 1
ATOM 1099 N N . TYR A 1 139 ? 25.674 -6.173 -42.844 1.00 65.75 139 TYR A N 1
ATOM 1100 C CA . TYR A 1 139 ? 26.660 -6.548 -41.836 1.00 65.75 139 TYR A CA 1
ATOM 1101 C C . TYR A 1 139 ? 26.080 -6.393 -40.426 1.00 65.75 139 TYR A C 1
ATOM 1103 O O . TYR A 1 139 ? 26.072 -7.339 -39.644 1.00 65.75 139 TYR A O 1
ATOM 1111 N N . THR A 1 140 ? 25.480 -5.242 -40.132 1.00 54.59 140 THR A N 1
ATOM 1112 C CA . THR A 1 140 ? 24.806 -4.976 -38.860 1.00 54.59 140 THR A CA 1
ATOM 1113 C C . THR A 1 140 ? 23.630 -5.933 -38.632 1.00 54.59 140 THR A C 1
ATOM 1115 O O . THR A 1 140 ? 23.531 -6.517 -37.561 1.00 54.59 140 THR A O 1
ATOM 1118 N N . SER A 1 141 ? 22.792 -6.194 -39.640 1.00 58.12 141 SER A N 1
ATOM 1119 C CA . SER A 1 141 ? 21.706 -7.182 -39.553 1.00 58.12 141 SER A CA 1
ATOM 1120 C C . SER A 1 141 ? 22.216 -8.611 -39.349 1.00 58.12 141 SER A C 1
ATOM 1122 O O . SER A 1 141 ? 21.540 -9.395 -38.689 1.00 58.12 141 SER A O 1
ATOM 1124 N N . SER A 1 142 ? 23.379 -8.963 -39.901 1.00 55.22 142 SER A N 1
ATOM 1125 C CA . SER A 1 142 ? 23.998 -10.279 -39.717 1.00 55.22 142 SER A CA 1
ATOM 1126 C C . SER A 1 142 ? 24.582 -10.449 -38.315 1.00 55.22 142 SER A C 1
ATOM 1128 O O . SER A 1 142 ? 24.479 -11.533 -37.754 1.00 55.22 142 SER A O 1
ATOM 1130 N N . LEU A 1 143 ? 25.086 -9.368 -37.709 1.00 47.22 143 LEU A N 1
ATOM 1131 C CA . LEU A 1 143 ? 25.491 -9.336 -36.301 1.00 47.22 143 LEU A CA 1
ATOM 1132 C C . LEU A 1 143 ? 24.286 -9.415 -35.344 1.00 47.22 143 LEU A C 1
ATOM 1134 O O . LEU A 1 143 ? 24.419 -9.902 -34.228 1.00 47.22 143 LEU A O 1
ATOM 1138 N N . PHE A 1 144 ? 23.092 -8.989 -35.776 1.00 51.97 144 PHE A N 1
ATOM 1139 C CA . PHE A 1 144 ? 21.846 -9.110 -35.005 1.00 51.97 144 PHE A CA 1
ATOM 1140 C C . PHE A 1 144 ? 21.137 -10.475 -35.138 1.00 51.97 144 PHE A C 1
ATOM 1142 O O . PHE A 1 144 ? 20.055 -10.643 -34.580 1.00 51.97 144 PHE A O 1
ATOM 1149 N N . LYS A 1 145 ? 21.746 -11.467 -35.808 1.00 55.19 145 LYS A N 1
ATOM 1150 C CA . LYS A 1 145 ? 21.286 -12.873 -35.836 1.00 55.19 145 LYS A CA 1
ATOM 1151 C C . LYS A 1 145 ? 21.782 -13.710 -34.647 1.00 55.19 145 LYS A C 1
ATOM 1153 O O . LYS A 1 145 ? 21.861 -14.930 -34.748 1.00 55.19 145 LYS A O 1
ATOM 1158 N N . GLU A 1 146 ? 22.156 -13.099 -33.532 1.00 67.88 146 GLU A N 1
ATOM 1159 C CA . GLU A 1 146 ? 22.372 -13.887 -32.319 1.00 67.88 146 GLU A CA 1
ATOM 1160 C C . GLU A 1 146 ? 21.023 -14.401 -31.823 1.00 67.88 146 GLU A C 1
ATOM 1162 O O . GLU A 1 146 ? 20.132 -13.613 -31.498 1.00 67.88 146 GLU A O 1
ATOM 1167 N N . ASP A 1 147 ? 20.876 -15.725 -31.809 1.00 78.50 147 ASP A N 1
ATOM 1168 C CA . ASP A 1 147 ? 19.742 -16.376 -31.178 1.00 78.50 147 ASP A CA 1
ATOM 1169 C C . ASP A 1 147 ? 19.827 -16.151 -29.667 1.00 78.50 147 ASP A C 1
ATOM 1171 O O . ASP A 1 147 ? 20.760 -16.611 -29.009 1.00 78.50 147 ASP A O 1
ATOM 1175 N N . LEU A 1 148 ? 18.876 -15.388 -29.129 1.00 86.00 148 LEU A N 1
ATOM 1176 C CA . LEU A 1 148 ? 18.801 -15.102 -27.703 1.00 86.00 148 LEU A CA 1
ATOM 1177 C C . LEU A 1 148 ? 17.876 -16.068 -26.974 1.00 86.00 148 LEU A C 1
ATOM 1179 O O . LEU A 1 148 ? 17.569 -15.813 -25.818 1.00 86.00 148 LEU A O 1
ATOM 1183 N N . MET A 1 149 ? 17.412 -17.157 -27.587 1.00 87.75 149 MET A N 1
ATOM 1184 C CA . MET A 1 149 ? 16.610 -18.161 -26.886 1.00 87.75 149 MET A CA 1
ATOM 1185 C C . MET A 1 149 ? 17.295 -18.625 -25.593 1.00 87.75 149 MET A C 1
ATOM 1187 O O . MET A 1 149 ? 18.441 -19.065 -25.588 1.00 87.75 149 MET A O 1
ATOM 1191 N N . GLY A 1 150 ? 16.587 -18.502 -24.468 1.00 87.94 150 GLY A N 1
ATOM 1192 C CA . GLY A 1 150 ? 17.098 -18.839 -23.139 1.00 87.94 150 GLY A CA 1
ATOM 1193 C C . GLY A 1 150 ? 18.028 -17.800 -22.504 1.00 87.94 150 GLY A C 1
ATOM 1194 O O . GLY A 1 150 ? 18.382 -17.969 -21.339 1.00 87.94 150 GLY A O 1
ATOM 1195 N N . PHE A 1 151 ? 18.392 -16.729 -23.213 1.00 91.75 151 PHE A N 1
ATOM 1196 C CA . PHE A 1 151 ? 19.233 -15.655 -22.689 1.00 91.75 151 PHE A CA 1
ATOM 1197 C C . PHE A 1 151 ? 18.560 -14.926 -21.517 1.00 91.75 151 PHE A C 1
ATOM 1199 O O . PHE A 1 151 ? 17.372 -14.597 -21.575 1.00 91.75 151 PHE A O 1
ATOM 1206 N N . GLN A 1 152 ? 19.351 -14.628 -20.487 1.00 92.94 152 GLN A N 1
ATOM 1207 C CA . GLN A 1 152 ? 19.003 -13.789 -19.342 1.00 92.94 152 GLN A CA 1
ATOM 1208 C C . GLN A 1 152 ? 20.272 -13.037 -18.926 1.00 92.94 152 GLN A C 1
ATOM 1210 O O . GLN A 1 152 ? 21.306 -13.658 -18.681 1.00 92.94 152 GLN A O 1
ATOM 1215 N N . ALA A 1 153 ? 20.223 -11.705 -18.914 1.00 87.50 153 ALA A N 1
ATOM 1216 C CA . ALA A 1 153 ? 21.373 -10.892 -18.524 1.00 87.50 153 ALA A CA 1
ATOM 1217 C C . ALA A 1 153 ? 21.610 -10.959 -17.008 1.00 87.50 153 ALA A C 1
ATOM 1219 O O . ALA A 1 153 ? 20.668 -11.134 -16.235 1.00 87.50 153 ALA A O 1
ATOM 1220 N N . GLU A 1 154 ? 22.858 -10.781 -16.577 1.00 81.94 154 GLU A N 1
ATOM 1221 C CA . GLU A 1 154 ? 23.200 -10.758 -15.154 1.00 81.94 154 GLU A CA 1
ATOM 1222 C C . GLU A 1 154 ? 22.437 -9.636 -14.431 1.00 81.94 154 GLU A C 1
ATOM 1224 O O . GLU A 1 154 ? 22.404 -8.487 -14.876 1.00 81.94 154 GLU A O 1
ATOM 1229 N N . GLY A 1 155 ? 21.759 -9.994 -13.338 1.00 78.12 155 GLY A N 1
ATOM 1230 C CA . GLY A 1 155 ? 20.882 -9.090 -12.598 1.00 78.12 155 GLY A CA 1
ATOM 1231 C C . GLY A 1 155 ? 19.520 -8.828 -13.251 1.00 78.12 155 GLY A C 1
ATOM 1232 O O . GLY A 1 155 ? 18.729 -8.104 -12.663 1.00 78.12 155 GLY A O 1
ATOM 1233 N N . SER A 1 156 ? 19.208 -9.397 -14.418 1.00 86.00 156 SER A N 1
ATOM 1234 C CA . SER A 1 156 ? 17.871 -9.344 -15.020 1.00 86.00 156 SER A CA 1
ATOM 1235 C C . SER A 1 156 ? 17.037 -10.565 -14.629 1.00 86.00 156 SER A C 1
ATOM 1237 O O . SER A 1 156 ? 17.543 -11.675 -14.536 1.00 86.00 156 SER A O 1
ATOM 1239 N N . HIS A 1 157 ? 15.736 -10.355 -14.478 1.00 86.38 157 HIS A N 1
ATOM 1240 C CA . HIS A 1 157 ? 14.672 -11.334 -14.228 1.00 86.38 157 HIS A CA 1
ATOM 1241 C C . HIS A 1 157 ? 13.924 -11.722 -15.505 1.00 86.38 157 HIS A C 1
ATOM 1243 O O . HIS A 1 157 ? 12.841 -12.300 -15.458 1.00 86.38 157 HIS A O 1
ATOM 1249 N N . LEU A 1 158 ? 14.432 -11.316 -16.670 1.00 91.50 158 LEU A N 1
ATOM 1250 C CA . LEU A 1 158 ? 13.823 -11.593 -17.965 1.00 91.50 158 LEU A CA 1
ATOM 1251 C C . LEU A 1 158 ? 14.590 -12.694 -18.684 1.00 91.50 158 LEU A C 1
ATOM 1253 O O . LEU A 1 158 ? 15.701 -12.472 -19.166 1.00 91.50 158 LEU A O 1
ATOM 1257 N N . LYS A 1 159 ? 13.947 -13.851 -18.830 1.00 94.56 159 LYS A N 1
ATOM 1258 C CA . LYS A 1 159 ? 14.455 -14.962 -19.628 1.00 94.56 159 LYS A CA 1
ATOM 1259 C C . LYS A 1 159 ? 13.763 -15.003 -20.978 1.00 94.56 159 LYS A C 1
ATOM 1261 O O . LYS A 1 159 ? 12.537 -15.046 -21.060 1.00 94.56 159 LYS A O 1
ATOM 1266 N N . VAL A 1 160 ? 14.531 -15.003 -22.057 1.00 95.31 160 VAL A N 1
ATOM 1267 C CA . VAL A 1 160 ? 13.985 -15.096 -23.414 1.00 95.31 160 VAL A CA 1
ATOM 1268 C C . VAL A 1 160 ? 13.405 -16.489 -23.656 1.00 95.31 160 VAL A C 1
ATOM 1270 O O . VAL A 1 160 ? 14.080 -17.496 -23.448 1.00 95.31 160 VAL A O 1
ATOM 1273 N N . ILE A 1 161 ? 12.157 -16.542 -24.123 1.00 95.38 161 ILE A N 1
ATOM 1274 C CA . ILE A 1 161 ? 11.410 -17.791 -24.338 1.00 95.38 161 ILE A CA 1
ATOM 1275 C C . ILE A 1 161 ? 10.973 -18.012 -25.787 1.00 95.38 161 ILE A C 1
ATOM 1277 O O . ILE A 1 161 ? 10.644 -19.139 -26.140 1.00 95.38 161 ILE A O 1
ATOM 1281 N N . ALA A 1 162 ? 10.914 -16.964 -26.613 1.00 89.81 162 ALA A N 1
ATOM 1282 C CA . ALA A 1 162 ? 10.548 -17.071 -28.024 1.00 89.81 162 ALA A CA 1
ATOM 1283 C C . ALA A 1 162 ? 10.967 -15.816 -28.813 1.00 89.81 162 ALA A C 1
ATOM 1285 O O . ALA A 1 162 ? 11.067 -14.731 -28.233 1.00 89.81 162 ALA A O 1
ATOM 1286 N N . PRO A 1 163 ? 11.141 -15.906 -30.141 1.00 88.50 163 PRO A N 1
ATOM 1287 C CA . PRO A 1 163 ? 11.209 -14.726 -31.001 1.00 88.50 163 PRO A CA 1
ATOM 1288 C C . PRO A 1 163 ? 9.871 -13.959 -31.014 1.00 88.50 163 PRO A C 1
ATOM 1290 O O . PRO A 1 163 ? 8.795 -14.543 -30.855 1.00 88.50 163 PRO A O 1
ATOM 1293 N N . ALA A 1 164 ? 9.930 -12.639 -31.213 1.00 87.25 164 ALA A N 1
ATOM 1294 C CA . ALA A 1 164 ? 8.760 -11.776 -31.407 1.00 87.25 164 ALA A CA 1
ATOM 1295 C C . ALA A 1 164 ? 8.802 -11.092 -32.782 1.00 87.25 164 ALA A C 1
ATOM 1297 O O . ALA A 1 164 ? 9.823 -11.103 -33.470 1.00 87.25 164 ALA A O 1
ATOM 1298 N N . ALA A 1 165 ? 7.690 -10.474 -33.188 1.00 83.44 165 ALA A N 1
ATOM 1299 C CA . ALA A 1 165 ? 7.674 -9.662 -34.397 1.00 83.44 165 ALA A CA 1
ATOM 1300 C C . ALA A 1 165 ? 8.606 -8.451 -34.233 1.00 83.44 165 ALA A C 1
ATOM 1302 O O . ALA A 1 165 ? 8.544 -7.727 -33.236 1.00 83.44 165 ALA A O 1
ATOM 1303 N N . ASN A 1 166 ? 9.466 -8.225 -35.223 1.00 81.44 166 ASN A N 1
ATOM 1304 C CA . ASN A 1 166 ? 10.388 -7.095 -35.215 1.00 81.44 166 ASN A CA 1
ATOM 1305 C C . ASN A 1 166 ? 9.631 -5.762 -35.223 1.00 81.44 166 ASN A C 1
ATOM 1307 O O . ASN A 1 166 ? 8.636 -5.591 -35.931 1.00 81.44 166 ASN A O 1
ATOM 1311 N N . ARG A 1 167 ? 10.147 -4.782 -34.476 1.00 74.25 167 ARG A 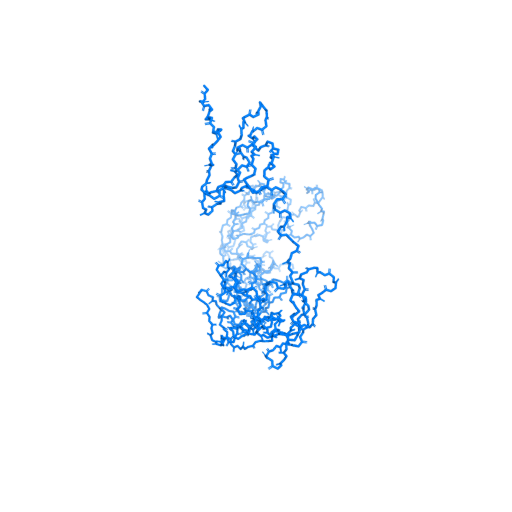N 1
ATOM 1312 C CA . ARG A 1 167 ? 9.635 -3.405 -34.476 1.00 74.25 167 ARG A CA 1
ATOM 1313 C C . ARG A 1 167 ? 10.505 -2.549 -35.392 1.00 74.25 167 ARG A C 1
ATOM 1315 O O . ARG A 1 167 ? 11.544 -2.026 -34.985 1.00 74.25 167 ARG A O 1
ATOM 1322 N N . GLY A 1 168 ? 10.092 -2.434 -36.654 1.00 78.81 168 GLY A N 1
ATOM 1323 C CA . GLY A 1 168 ? 10.877 -1.765 -37.694 1.00 78.81 168 GLY A CA 1
ATOM 1324 C C . GLY A 1 168 ? 12.170 -2.530 -37.992 1.00 78.81 168 GLY A C 1
ATOM 1325 O O . GLY A 1 168 ? 12.129 -3.731 -38.239 1.00 78.81 168 GLY A O 1
ATOM 1326 N N . GLU A 1 169 ? 13.321 -1.853 -37.943 1.00 70.81 169 GLU A N 1
ATOM 1327 C CA . GLU A 1 169 ? 14.642 -2.492 -38.108 1.00 70.81 169 GLU A CA 1
ATOM 1328 C C . GLU A 1 169 ? 15.149 -3.177 -36.811 1.00 70.81 169 GLU A C 1
ATOM 1330 O O . GLU A 1 169 ? 16.236 -3.751 -36.797 1.00 70.81 169 GLU A O 1
ATOM 1335 N N . THR A 1 170 ? 14.379 -3.137 -35.714 1.00 75.38 170 THR A N 1
ATOM 1336 C CA . THR A 1 170 ? 14.789 -3.656 -34.396 1.00 75.38 170 THR A CA 1
ATOM 1337 C C . THR A 1 170 ? 14.347 -5.103 -34.200 1.00 75.38 170 THR A C 1
ATOM 1339 O O . THR A 1 170 ? 13.160 -5.409 -34.317 1.00 75.38 170 THR A O 1
ATOM 1342 N N . THR A 1 171 ? 15.286 -5.979 -33.830 1.00 84.31 171 THR A N 1
ATOM 1343 C CA . THR A 1 171 ? 14.980 -7.373 -33.466 1.00 84.31 171 THR A CA 1
ATOM 1344 C C . THR A 1 171 ? 14.347 -7.446 -32.075 1.00 84.31 171 THR A C 1
ATOM 1346 O O . THR A 1 171 ? 14.880 -6.870 -31.118 1.00 84.31 171 THR A O 1
ATOM 1349 N N . CYS A 1 172 ? 13.211 -8.137 -31.964 1.00 88.06 172 CYS A N 1
ATOM 1350 C CA . CYS A 1 172 ? 12.433 -8.243 -30.730 1.00 88.06 172 CYS A CA 1
ATOM 1351 C C . CYS A 1 172 ? 12.232 -9.699 -30.299 1.00 88.06 172 CYS A C 1
ATOM 1353 O O . CYS A 1 172 ? 12.136 -10.609 -31.120 1.00 88.06 172 CYS A O 1
ATOM 1355 N N . TRP A 1 173 ? 12.116 -9.894 -28.989 1.00 92.56 173 TRP A N 1
ATOM 1356 C CA . TRP A 1 173 ? 11.985 -11.194 -28.343 1.00 92.56 173 TRP A CA 1
ATOM 1357 C C . TRP A 1 173 ? 10.846 -11.180 -27.334 1.00 92.56 173 TRP A C 1
ATOM 1359 O O . TRP A 1 173 ? 10.581 -10.157 -26.697 1.00 92.56 173 TRP A O 1
ATOM 1369 N N . LYS A 1 174 ? 10.197 -12.330 -27.165 1.00 92.88 174 LYS A N 1
ATOM 1370 C CA . LYS A 1 174 ? 9.324 -12.609 -26.029 1.00 92.88 174 LYS A CA 1
ATOM 1371 C C . LYS A 1 174 ? 10.190 -13.092 -24.875 1.00 92.88 174 LYS A C 1
ATOM 1373 O O . LYS A 1 174 ? 10.863 -14.118 -24.990 1.00 92.88 174 LYS A O 1
ATOM 1378 N N . ALA A 1 175 ? 10.156 -12.365 -23.769 1.00 93.00 175 ALA A N 1
ATOM 1379 C CA . ALA A 1 175 ? 10.841 -12.734 -22.541 1.00 93.00 175 ALA A CA 1
ATOM 1380 C C . ALA A 1 175 ? 9.826 -12.944 -21.418 1.00 93.00 175 ALA A C 1
ATOM 1382 O O . ALA A 1 175 ? 8.927 -12.122 -21.229 1.00 93.00 175 ALA A O 1
ATOM 1383 N N . GLN A 1 176 ? 9.973 -14.048 -20.693 1.00 91.00 176 GLN A N 1
ATOM 1384 C CA . GLN A 1 176 ? 9.208 -14.348 -19.496 1.00 91.00 176 GLN A CA 1
ATOM 1385 C C . GLN A 1 176 ? 9.942 -13.804 -18.276 1.00 91.00 176 GLN A C 1
ATOM 1387 O O . GLN A 1 176 ? 11.138 -14.034 -18.103 1.00 91.00 176 GLN A O 1
ATOM 1392 N N . CYS A 1 177 ? 9.213 -13.077 -17.438 1.00 84.56 177 CYS A N 1
ATOM 1393 C CA . CYS A 1 177 ? 9.722 -12.612 -16.163 1.00 84.56 177 CYS A CA 1
ATOM 1394 C C . CYS A 1 177 ? 9.631 -13.741 -15.132 1.00 84.56 177 CYS A C 1
ATOM 1396 O O . CYS A 1 177 ? 8.525 -14.205 -14.862 1.00 84.56 177 CYS A O 1
ATOM 1398 N N . ASP A 1 178 ? 10.744 -14.162 -14.540 1.00 80.06 178 ASP A N 1
ATOM 1399 C CA . ASP A 1 178 ? 10.746 -15.188 -13.483 1.00 80.06 178 ASP A CA 1
ATOM 1400 C C . ASP A 1 178 ? 10.077 -14.699 -12.180 1.00 80.06 178 ASP A C 1
ATOM 1402 O O . ASP A 1 178 ? 9.447 -15.491 -11.485 1.00 80.06 178 ASP A O 1
ATOM 1406 N N . LEU A 1 179 ? 10.097 -13.389 -11.907 1.00 64.56 179 LEU A N 1
ATOM 1407 C CA . LEU A 1 179 ? 9.419 -12.783 -10.754 1.00 64.56 179 LEU A CA 1
ATOM 1408 C C . LEU A 1 179 ? 7.887 -12.834 -10.826 1.00 64.56 179 LEU A C 1
ATOM 1410 O O . LEU A 1 179 ? 7.228 -12.933 -9.794 1.00 64.56 179 LEU A O 1
ATOM 1414 N N . PHE A 1 180 ? 7.303 -12.699 -12.022 1.00 63.88 180 PHE A N 1
ATOM 1415 C CA . PHE A 1 180 ? 5.858 -12.451 -12.178 1.00 63.88 180 PHE A CA 1
ATOM 1416 C C . PHE A 1 180 ? 5.175 -13.342 -13.219 1.00 63.88 180 PHE A C 1
ATOM 1418 O O . PHE A 1 180 ? 3.987 -13.174 -13.479 1.00 63.88 180 PHE A O 1
ATOM 1425 N N . GLY A 1 181 ? 5.914 -14.218 -13.901 1.00 73.00 181 GLY A N 1
ATOM 1426 C CA . GLY A 1 181 ? 5.417 -15.079 -14.981 1.00 73.00 181 GLY A CA 1
ATOM 1427 C C . GLY A 1 181 ? 5.003 -14.347 -16.266 1.00 73.00 181 GLY A C 1
ATOM 1428 O O . GLY A 1 181 ? 4.778 -14.998 -17.286 1.00 73.00 181 GLY A O 1
ATOM 1429 N N . ASN A 1 182 ? 4.925 -13.011 -16.241 1.00 77.38 182 ASN A N 1
ATOM 1430 C CA . ASN A 1 182 ? 4.507 -12.182 -17.368 1.00 77.38 182 ASN A CA 1
ATOM 1431 C C . ASN A 1 182 ? 5.442 -12.339 -18.566 1.00 77.38 182 ASN A C 1
ATOM 1433 O O . ASN A 1 182 ? 6.664 -12.255 -18.427 1.00 77.38 182 ASN A O 1
ATOM 1437 N N . VAL A 1 183 ? 4.851 -12.464 -19.752 1.00 85.12 183 VAL A N 1
ATOM 1438 C CA . VAL A 1 183 ? 5.578 -12.463 -21.021 1.00 85.12 183 VAL A CA 1
ATOM 1439 C C . VAL A 1 183 ? 5.497 -11.072 -21.635 1.00 85.12 183 VAL A C 1
ATOM 1441 O O . VAL A 1 183 ? 4.406 -10.572 -21.905 1.00 85.12 183 VAL A O 1
ATOM 1444 N N . ILE A 1 184 ? 6.651 -10.448 -21.863 1.00 85.25 184 ILE A N 1
ATOM 1445 C CA . ILE A 1 184 ? 6.753 -9.143 -22.521 1.00 85.25 184 ILE A CA 1
ATOM 1446 C C . ILE A 1 184 ? 7.504 -9.248 -23.845 1.00 85.25 184 ILE A C 1
ATOM 1448 O O . ILE A 1 184 ? 8.364 -10.107 -24.023 1.00 85.25 184 ILE A O 1
ATOM 1452 N N . GLU A 1 185 ? 7.206 -8.333 -24.765 1.00 91.44 185 GLU A N 1
ATOM 1453 C CA . GLU A 1 185 ? 7.982 -8.148 -25.989 1.00 91.44 185 GLU A CA 1
ATOM 1454 C C . GLU A 1 185 ? 9.009 -7.030 -25.809 1.00 91.44 185 GLU A C 1
ATOM 1456 O O . GLU A 1 185 ? 8.650 -5.870 -25.572 1.00 91.44 185 GLU A O 1
ATOM 1461 N N . ILE A 1 186 ? 10.287 -7.370 -25.954 1.00 88.44 186 ILE A N 1
ATOM 1462 C CA . ILE A 1 186 ? 11.416 -6.485 -25.668 1.00 88.44 186 ILE A CA 1
ATOM 1463 C C . ILE A 1 186 ? 12.486 -6.578 -26.763 1.00 88.44 186 ILE A C 1
ATOM 1465 O O . ILE A 1 186 ? 12.695 -7.623 -27.373 1.00 88.44 186 ILE A O 1
ATOM 1469 N N . ALA A 1 187 ? 13.152 -5.460 -27.056 1.00 89.25 187 ALA A N 1
ATOM 1470 C CA . ALA A 1 187 ? 14.214 -5.399 -28.058 1.00 89.25 187 ALA A CA 1
ATOM 1471 C C . ALA A 1 187 ? 15.519 -6.043 -27.559 1.00 89.25 187 ALA A C 1
ATOM 1473 O O . ALA A 1 187 ? 15.863 -5.895 -26.385 1.00 89.25 187 ALA A O 1
ATOM 1474 N N . SER A 1 188 ? 16.296 -6.657 -28.462 1.00 87.75 188 SER A N 1
ATOM 1475 C CA . SER A 1 188 ? 17.599 -7.274 -28.137 1.00 87.75 188 SER A CA 1
ATOM 1476 C C . SER A 1 188 ? 18.544 -6.327 -27.386 1.00 87.75 188 SER A C 1
ATOM 1478 O O . SER A 1 188 ? 19.224 -6.740 -26.452 1.00 87.75 188 SER A O 1
ATOM 1480 N N . VAL A 1 189 ? 18.568 -5.044 -27.769 1.00 85.00 189 VAL A N 1
ATOM 1481 C CA . VAL A 1 189 ? 19.412 -4.019 -27.129 1.00 85.00 189 VAL A CA 1
ATOM 1482 C C . VAL A 1 189 ? 19.036 -3.784 -25.663 1.00 85.00 189 VAL A C 1
ATOM 1484 O O . VAL A 1 189 ? 19.908 -3.605 -24.825 1.00 85.00 189 VAL A O 1
ATOM 1487 N N . ASN A 1 190 ? 17.749 -3.874 -25.328 1.00 86.00 190 ASN A N 1
ATOM 1488 C CA . ASN A 1 190 ? 17.268 -3.673 -23.963 1.00 86.00 190 ASN A CA 1
ATOM 1489 C C . ASN A 1 190 ? 17.444 -4.928 -23.098 1.00 86.00 190 ASN A C 1
ATOM 1491 O O . ASN A 1 190 ? 17.500 -4.806 -21.880 1.00 86.00 190 ASN A O 1
ATOM 1495 N N . LEU A 1 191 ? 17.527 -6.116 -23.708 1.00 89.06 191 LEU A N 1
ATOM 1496 C CA . LEU A 1 191 ? 17.856 -7.363 -23.011 1.00 89.06 191 LEU A CA 1
ATOM 1497 C C . LEU A 1 191 ? 19.330 -7.417 -22.611 1.00 89.06 191 LEU A C 1
ATOM 1499 O O . LEU A 1 191 ? 19.639 -7.866 -21.517 1.00 89.06 191 LEU A O 1
ATOM 1503 N N . LYS A 1 192 ? 20.229 -6.965 -23.491 1.00 86.31 192 LYS A N 1
ATOM 1504 C CA . LYS A 1 192 ? 21.681 -6.996 -23.257 1.00 86.31 192 LYS A CA 1
ATOM 1505 C C . LYS A 1 192 ? 22.195 -5.778 -22.488 1.00 86.31 192 LYS A C 1
ATOM 1507 O O . LYS A 1 192 ? 23.185 -5.889 -21.776 1.00 86.31 192 LYS A O 1
ATOM 1512 N N . GLY A 1 193 ? 21.521 -4.636 -22.627 1.00 77.50 193 GLY A N 1
ATOM 1513 C CA . GLY A 1 193 ? 22.058 -3.346 -22.209 1.00 77.50 193 GLY A CA 1
ATOM 1514 C C . GLY A 1 193 ? 23.108 -2.813 -23.191 1.00 77.50 193 GLY A C 1
ATOM 1515 O O . GLY A 1 193 ? 23.489 -3.462 -24.167 1.00 77.50 193 GLY A O 1
ATOM 1516 N N . THR A 1 194 ? 23.564 -1.596 -22.935 1.00 77.62 194 THR A N 1
ATOM 1517 C CA . THR A 1 194 ? 24.673 -0.911 -23.602 1.00 77.62 194 THR A CA 1
ATOM 1518 C C . THR A 1 194 ? 25.663 -0.417 -22.543 1.00 77.62 194 THR A C 1
ATOM 1520 O O . THR A 1 194 ? 25.412 -0.534 -21.345 1.00 77.62 194 THR A O 1
ATOM 1523 N N . THR A 1 195 ? 26.784 0.172 -22.964 1.00 72.12 195 THR A N 1
ATOM 1524 C CA . THR A 1 195 ? 27.760 0.791 -22.048 1.00 72.12 195 THR A CA 1
ATOM 1525 C C . THR A 1 195 ? 27.147 1.859 -21.144 1.00 72.12 195 THR A C 1
ATOM 1527 O O . THR A 1 195 ? 27.559 1.990 -19.997 1.00 72.12 195 THR A O 1
ATOM 1530 N N . ASP A 1 196 ? 26.149 2.590 -21.645 1.00 66.12 196 ASP A N 1
ATOM 1531 C CA . ASP A 1 196 ? 25.526 3.718 -20.944 1.00 66.12 196 ASP A CA 1
ATOM 1532 C C . ASP A 1 196 ? 24.161 3.367 -20.333 1.00 66.12 196 ASP A C 1
ATOM 1534 O O . ASP A 1 196 ? 23.547 4.187 -19.652 1.00 66.12 196 ASP A O 1
ATOM 1538 N N . THR A 1 197 ? 23.615 2.179 -20.610 1.00 67.50 197 THR A N 1
ATOM 1539 C CA . THR A 1 197 ? 22.276 1.789 -20.146 1.00 67.50 197 THR A CA 1
ATOM 1540 C C . THR A 1 197 ? 22.248 0.306 -19.795 1.00 67.50 197 THR A C 1
ATOM 1542 O O . THR A 1 197 ? 22.390 -0.524 -20.690 1.00 67.50 197 THR A O 1
ATOM 1545 N N . PRO A 1 198 ? 22.036 -0.066 -18.521 1.00 80.56 198 PRO A N 1
ATOM 1546 C CA . PRO A 1 198 ? 22.029 -1.467 -18.121 1.00 80.56 198 PRO A CA 1
ATOM 1547 C C . PRO A 1 198 ? 20.878 -2.248 -18.778 1.00 80.56 198 PRO A C 1
ATOM 1549 O O . PRO A 1 198 ? 19.890 -1.649 -19.226 1.00 80.56 198 PRO A O 1
ATOM 1552 N N . PRO A 1 199 ? 20.978 -3.589 -18.827 1.00 85.81 199 PRO A N 1
ATOM 1553 C CA . PRO A 1 199 ? 19.893 -4.434 -19.300 1.00 85.81 199 PRO A CA 1
ATOM 1554 C C . PRO A 1 199 ? 18.620 -4.212 -18.482 1.00 85.81 199 PRO A C 1
ATOM 1556 O O . PRO A 1 199 ? 18.637 -3.851 -17.303 1.00 85.81 199 PRO A O 1
ATOM 1559 N N . THR A 1 200 ? 17.482 -4.449 -19.121 1.00 84.31 200 THR A N 1
ATOM 1560 C CA . THR A 1 200 ? 16.179 -4.309 -18.482 1.00 84.31 200 THR A CA 1
ATOM 1561 C C . THR A 1 200 ? 16.045 -5.341 -17.370 1.00 84.31 200 THR A C 1
ATOM 1563 O O . THR A 1 200 ? 16.083 -6.544 -17.616 1.00 84.31 200 THR A O 1
ATOM 1566 N N . TYR A 1 201 ? 15.856 -4.856 -16.144 1.00 80.44 201 TYR A N 1
ATOM 1567 C CA . TYR A 1 201 ? 15.821 -5.685 -14.942 1.00 80.44 201 TYR A CA 1
ATOM 1568 C C . TYR A 1 201 ? 14.636 -6.658 -14.897 1.00 80.44 201 TYR A C 1
ATOM 1570 O O . TYR A 1 201 ? 14.796 -7.781 -14.458 1.00 80.44 201 TYR A O 1
ATOM 1578 N N . ALA A 1 202 ? 13.439 -6.250 -15.323 1.00 77.88 202 ALA A N 1
ATOM 1579 C CA . ALA A 1 202 ? 12.210 -7.051 -15.228 1.00 77.88 202 ALA A CA 1
ATOM 1580 C C . ALA A 1 202 ? 11.174 -6.571 -16.259 1.00 77.88 202 ALA A C 1
ATOM 1582 O O . ALA A 1 202 ? 11.460 -5.666 -17.039 1.00 77.88 202 ALA A O 1
ATOM 1583 N N . CYS A 1 203 ? 9.944 -7.096 -16.228 1.00 72.06 203 CYS A N 1
ATOM 1584 C CA . CYS A 1 203 ? 8.832 -6.781 -17.148 1.00 72.06 203 CYS A CA 1
ATOM 1585 C C . CYS A 1 203 ? 8.447 -5.294 -17.328 1.00 72.06 203 CYS A C 1
ATOM 1587 O O . CYS A 1 203 ? 7.449 -5.002 -17.982 1.00 72.06 203 CYS A O 1
ATOM 1589 N N . GLY A 1 204 ? 9.152 -4.330 -16.725 1.00 58.25 204 GLY A N 1
ATOM 1590 C CA . GLY A 1 204 ? 8.773 -2.916 -16.768 1.00 58.25 204 GLY A CA 1
ATOM 1591 C C . GLY A 1 204 ? 7.449 -2.648 -16.054 1.00 58.25 204 GLY A C 1
ATOM 1592 O O . GLY A 1 204 ? 6.825 -1.609 -16.266 1.00 58.25 204 GLY A O 1
ATOM 1593 N N . CYS A 1 205 ? 7.030 -3.581 -15.198 1.00 51.34 205 CYS A N 1
ATOM 1594 C CA . CYS A 1 205 ? 5.934 -3.453 -14.265 1.00 51.34 205 CYS A CA 1
ATOM 1595 C C . CYS A 1 205 ? 6.216 -2.208 -13.401 1.00 51.34 205 CYS A C 1
ATOM 1597 O O . CYS A 1 205 ? 6.995 -2.273 -12.458 1.00 51.34 205 CYS A O 1
ATOM 1599 N N . ARG A 1 206 ? 5.693 -1.041 -13.824 1.00 42.22 206 ARG A N 1
ATOM 1600 C CA . ARG A 1 206 ? 6.127 0.290 -13.358 1.00 42.22 206 ARG A CA 1
ATOM 1601 C C . ARG A 1 206 ? 6.212 0.328 -11.824 1.00 42.22 206 ARG A C 1
ATOM 1603 O O . ARG A 1 206 ? 5.178 0.321 -11.163 1.00 42.22 206 ARG A O 1
ATOM 1610 N N . ARG A 1 207 ? 7.462 0.412 -11.341 1.00 39.03 207 ARG A N 1
ATOM 1611 C CA . ARG A 1 207 ? 7.965 0.367 -9.951 1.00 39.03 207 ARG A CA 1
ATOM 1612 C C . ARG A 1 207 ? 7.865 -1.017 -9.276 1.00 39.03 207 ARG A C 1
ATOM 1614 O O . ARG A 1 207 ? 6.765 -1.566 -9.225 1.00 39.03 207 ARG A O 1
ATOM 1621 N N . PRO A 1 208 ? 8.949 -1.538 -8.654 1.00 39.78 208 PRO A N 1
ATOM 1622 C CA . PRO A 1 208 ? 8.820 -2.537 -7.600 1.00 39.78 208 PRO A CA 1
ATOM 1623 C C . PRO A 1 208 ? 8.244 -1.804 -6.387 1.00 39.78 208 PRO A C 1
ATOM 1625 O O . PRO A 1 208 ? 8.950 -1.380 -5.480 1.00 39.78 208 PRO A O 1
ATOM 1628 N N . ASN A 1 209 ? 6.947 -1.526 -6.433 1.00 48.66 209 ASN A N 1
ATOM 1629 C CA . ASN A 1 209 ? 6.245 -1.090 -5.248 1.00 48.66 209 ASN A CA 1
ATOM 1630 C C . ASN A 1 209 ? 6.173 -2.320 -4.339 1.00 48.66 209 ASN A C 1
ATOM 1632 O O . ASN A 1 209 ? 5.855 -3.412 -4.814 1.00 48.66 209 ASN A O 1
ATOM 1636 N N . GLN A 1 210 ? 6.422 -2.138 -3.046 1.00 50.19 210 GLN A N 1
ATOM 1637 C CA . GLN A 1 210 ? 6.184 -3.122 -1.977 1.00 50.19 210 GLN A CA 1
ATOM 1638 C C . GLN A 1 210 ? 4.820 -3.849 -2.091 1.00 50.19 210 GLN A C 1
ATOM 1640 O O . GLN A 1 210 ? 4.632 -4.942 -1.576 1.00 50.19 210 GLN A O 1
ATOM 1645 N N . TYR A 1 211 ? 3.894 -3.265 -2.854 1.00 50.84 211 TYR A N 1
ATOM 1646 C CA . TYR A 1 211 ? 2.564 -3.743 -3.225 1.00 50.84 211 TYR A CA 1
ATOM 1647 C C . TYR A 1 211 ? 2.520 -4.902 -4.248 1.00 50.84 211 TYR A C 1
ATOM 1649 O O . TYR A 1 211 ? 1.430 -5.377 -4.568 1.00 50.84 211 TYR A O 1
ATOM 1657 N N . MET A 1 212 ? 3.660 -5.336 -4.810 1.00 53.44 212 MET A N 1
ATOM 1658 C CA . MET A 1 212 ? 3.717 -6.383 -5.852 1.00 53.44 212 MET A CA 1
ATOM 1659 C C . MET A 1 212 ? 3.989 -7.797 -5.311 1.00 53.44 212 MET A C 1
ATOM 1661 O O . MET A 1 212 ? 3.809 -8.764 -6.043 1.00 53.44 212 MET A O 1
ATOM 1665 N N . TYR A 1 213 ? 4.346 -7.931 -4.031 1.00 65.75 213 TYR A N 1
ATOM 1666 C CA . TYR A 1 213 ? 4.612 -9.218 -3.377 1.00 65.75 213 TYR A CA 1
ATOM 1667 C C . TYR A 1 213 ? 3.721 -9.422 -2.152 1.00 65.75 213 TYR A C 1
ATOM 1669 O O . TYR A 1 213 ? 4.220 -9.646 -1.057 1.00 65.75 213 TYR A O 1
ATOM 1677 N N . LEU A 1 214 ? 2.401 -9.324 -2.316 1.00 76.94 214 LEU A N 1
ATOM 1678 C CA . LEU A 1 214 ? 1.460 -9.511 -1.203 1.00 76.94 214 LEU A CA 1
ATOM 1679 C C . LEU A 1 214 ? 0.992 -10.966 -1.046 1.00 76.94 214 LEU A C 1
ATOM 1681 O O . LEU A 1 214 ? 0.310 -11.272 -0.079 1.00 76.94 214 LEU A O 1
ATOM 1685 N N . SER A 1 215 ? 1.374 -11.874 -1.951 1.00 84.50 215 SER A N 1
ATOM 1686 C CA . SER A 1 215 ? 0.979 -13.289 -1.893 1.00 84.50 215 SER A CA 1
ATOM 1687 C C . SER A 1 215 ? 1.373 -13.927 -0.559 1.00 84.50 215 SER A C 1
ATOM 1689 O O . SER A 1 215 ? 2.537 -13.891 -0.167 1.00 84.50 215 SER A O 1
ATOM 1691 N N . GLY A 1 216 ? 0.403 -14.532 0.121 1.00 78.12 216 GLY A N 1
ATOM 1692 C CA . GLY A 1 216 ? 0.552 -15.153 1.436 1.00 78.12 216 GLY A CA 1
ATOM 1693 C C . GLY A 1 216 ? 0.607 -14.169 2.608 1.00 78.12 216 GLY A C 1
ATOM 1694 O O . GLY A 1 216 ? 0.583 -14.607 3.755 1.00 78.12 216 GLY A O 1
ATOM 1695 N N . GLN A 1 217 ? 0.655 -12.857 2.359 1.00 81.75 217 GLN A N 1
ATOM 1696 C CA . GLN A 1 217 ? 0.645 -11.859 3.425 1.00 81.75 217 GLN A CA 1
ATOM 1697 C C . GLN A 1 217 ? -0.769 -11.643 3.976 1.00 81.75 217 GLN A C 1
ATOM 1699 O O . GLN A 1 217 ? -1.770 -11.768 3.262 1.00 81.75 217 GLN A O 1
ATOM 1704 N N . ILE A 1 218 ? -0.834 -11.299 5.263 1.00 84.25 218 ILE A N 1
ATOM 1705 C CA . ILE A 1 218 ? -2.076 -11.083 6.008 1.00 84.25 218 ILE A CA 1
ATOM 1706 C C . ILE A 1 218 ? -2.232 -9.587 6.308 1.00 84.25 218 ILE A C 1
ATOM 1708 O O . ILE A 1 218 ? -1.367 -8.973 6.929 1.00 84.25 218 ILE A O 1
ATOM 1712 N N . PHE A 1 219 ? -3.364 -9.014 5.901 1.00 80.50 219 PHE A N 1
ATOM 1713 C CA . PHE A 1 219 ? -3.759 -7.621 6.119 1.00 80.50 219 PHE A CA 1
ATOM 1714 C C . PHE A 1 219 ? -5.038 -7.596 6.957 1.00 80.50 219 PHE A C 1
ATOM 1716 O O . PHE A 1 219 ? -6.156 -7.609 6.436 1.00 80.50 219 PHE A O 1
ATOM 1723 N N . GLY A 1 220 ? -4.875 -7.624 8.281 1.00 82.12 220 GLY A N 1
ATOM 1724 C CA . GLY A 1 220 ? -5.985 -7.832 9.209 1.00 82.12 220 GLY A CA 1
ATOM 1725 C C . GLY A 1 220 ? -6.617 -9.210 9.016 1.00 82.12 220 GLY A C 1
ATOM 1726 O O . GLY A 1 220 ? -6.006 -10.217 9.350 1.00 82.12 220 GLY A O 1
ATOM 1727 N N . TRP A 1 221 ? -7.842 -9.263 8.494 1.00 79.94 221 TRP A N 1
ATOM 1728 C CA . TRP A 1 221 ? -8.568 -10.511 8.223 1.00 79.94 221 TRP A CA 1
ATOM 1729 C C . TRP A 1 221 ? -8.463 -10.965 6.769 1.00 79.94 221 TRP A C 1
ATOM 1731 O O . TRP A 1 221 ? -9.099 -11.950 6.405 1.00 79.94 221 TRP A O 1
ATOM 1741 N N . LEU A 1 222 ? -7.737 -10.242 5.920 1.00 86.50 222 LEU A N 1
ATOM 1742 C CA . LEU A 1 222 ? -7.544 -10.605 4.521 1.00 86.50 222 LEU A CA 1
ATOM 1743 C C . LEU A 1 222 ? -6.200 -11.294 4.328 1.00 86.50 222 LEU A C 1
ATOM 1745 O O . LEU A 1 222 ? -5.166 -10.720 4.650 1.00 86.50 222 LEU A O 1
ATOM 1749 N N . THR A 1 223 ? -6.208 -12.481 3.736 1.00 90.38 223 THR A N 1
ATOM 1750 C CA . THR A 1 223 ? -5.008 -13.139 3.215 1.00 90.38 223 THR A CA 1
ATOM 1751 C C . THR A 1 223 ? -4.964 -12.921 1.712 1.00 90.38 223 THR A C 1
ATOM 1753 O O . THR A 1 223 ? -5.876 -13.343 1.003 1.00 90.38 223 THR A O 1
ATOM 1756 N N . ALA A 1 224 ? -3.934 -12.239 1.215 1.00 91.81 224 ALA A N 1
ATOM 1757 C CA . ALA A 1 224 ? -3.766 -12.020 -0.219 1.00 91.81 224 ALA A CA 1
ATOM 1758 C C . ALA A 1 224 ? -3.208 -13.287 -0.884 1.00 91.81 224 ALA A C 1
ATOM 1760 O O . ALA A 1 224 ? -2.218 -13.847 -0.418 1.00 91.81 224 ALA A O 1
ATOM 1761 N N . HIS A 1 225 ? -3.828 -13.746 -1.972 1.00 88.31 225 HIS A N 1
ATOM 1762 C CA . HIS A 1 225 ? -3.428 -14.981 -2.658 1.00 88.31 225 HIS A CA 1
ATOM 1763 C C . HIS A 1 225 ? -2.751 -14.706 -3.989 1.00 88.31 225 HIS A C 1
ATOM 1765 O O . HIS A 1 225 ? -1.606 -15.093 -4.198 1.00 88.31 225 HIS A O 1
ATOM 1771 N N . VAL A 1 226 ? -3.453 -14.037 -4.899 1.00 83.12 226 VAL A N 1
ATOM 1772 C CA . VAL A 1 226 ? -2.980 -13.837 -6.268 1.00 83.12 226 VAL A CA 1
ATOM 1773 C C . VAL A 1 226 ? -3.329 -12.439 -6.747 1.00 83.12 226 VAL A C 1
ATOM 1775 O O . VAL A 1 226 ? -4.340 -11.861 -6.357 1.00 83.12 226 VAL A O 1
ATOM 1778 N N . MET A 1 227 ? -2.478 -11.876 -7.599 1.00 82.38 227 MET A N 1
ATOM 1779 C CA . MET A 1 227 ? -2.771 -10.618 -8.269 1.00 82.38 227 MET A CA 1
ATOM 1780 C C . MET A 1 227 ? -3.882 -10.846 -9.302 1.00 82.38 227 MET A C 1
ATOM 1782 O O . MET A 1 227 ? -3.691 -11.588 -10.263 1.00 82.38 227 MET A O 1
ATOM 1786 N N . SER A 1 228 ? -5.033 -10.202 -9.117 1.00 82.38 228 SER A N 1
ATOM 1787 C CA . SER A 1 228 ? -6.200 -10.369 -9.994 1.00 82.38 228 SER A CA 1
ATOM 1788 C C . SER A 1 228 ? -6.110 -9.531 -11.275 1.00 82.38 228 SER A C 1
ATOM 1790 O O . SER A 1 228 ? -6.793 -9.808 -12.259 1.00 82.38 228 SER A O 1
ATOM 1792 N N . GLY A 1 229 ? -5.244 -8.511 -11.295 1.00 77.50 229 GLY A N 1
ATOM 1793 C CA . GLY A 1 229 ? -4.951 -7.733 -12.494 1.00 77.50 229 GLY A CA 1
ATOM 1794 C C . GLY A 1 229 ? -4.535 -6.294 -12.213 1.00 77.50 229 GLY A C 1
ATOM 1795 O O . GLY A 1 229 ? -4.190 -5.915 -11.089 1.00 77.50 229 GLY A O 1
ATOM 1796 N N . ARG A 1 230 ? -4.553 -5.475 -13.271 1.00 76.69 230 ARG A N 1
ATOM 1797 C CA . ARG A 1 230 ? -4.334 -4.027 -13.187 1.00 76.69 230 ARG A CA 1
ATOM 1798 C C . ARG A 1 230 ? -5.515 -3.261 -13.763 1.00 76.69 230 ARG A C 1
ATOM 1800 O O . ARG A 1 230 ? -5.928 -3.532 -14.887 1.00 76.69 230 ARG A O 1
ATOM 1807 N N . LYS A 1 231 ? -6.003 -2.260 -13.029 1.00 76.50 231 LYS A N 1
ATOM 1808 C CA . LYS A 1 231 ? -7.051 -1.327 -13.479 1.00 76.50 231 LYS A CA 1
ATOM 1809 C C . LYS A 1 231 ? -6.528 0.095 -13.309 1.00 76.50 231 LYS A C 1
ATOM 1811 O O . LYS A 1 231 ? -6.027 0.430 -12.245 1.00 76.50 231 LYS A O 1
ATOM 1816 N N . ASN A 1 232 ? -6.573 0.912 -14.365 1.00 77.12 232 ASN A N 1
ATOM 1817 C CA . ASN A 1 232 ? -6.061 2.296 -14.370 1.00 77.12 232 ASN A CA 1
ATOM 1818 C C . ASN A 1 232 ? -4.608 2.461 -13.871 1.00 77.12 232 ASN A C 1
ATOM 1820 O O . ASN A 1 232 ? -4.229 3.510 -13.364 1.00 77.12 232 ASN A O 1
ATOM 1824 N N . GLY A 1 233 ? -3.778 1.426 -14.032 1.00 68.31 233 GLY A N 1
ATOM 1825 C CA . GLY A 1 233 ? -2.389 1.414 -13.560 1.00 68.31 233 GLY A CA 1
ATOM 1826 C C . GLY A 1 233 ? -2.197 0.909 -12.125 1.00 68.31 233 GLY A C 1
ATOM 1827 O O . GLY A 1 233 ? -1.061 0.592 -11.767 1.00 68.31 233 GLY A O 1
ATOM 1828 N N . ASP A 1 234 ? -3.273 0.740 -11.356 1.00 78.25 234 ASP A N 1
ATOM 1829 C CA . ASP A 1 234 ? -3.243 0.205 -9.995 1.00 78.25 234 ASP A CA 1
ATOM 1830 C C . ASP A 1 234 ? -3.289 -1.327 -9.985 1.00 78.25 234 ASP A C 1
ATOM 1832 O O . ASP A 1 234 ? -3.946 -1.950 -10.821 1.00 78.25 234 ASP A O 1
ATOM 1836 N N . CYS A 1 235 ? -2.586 -1.938 -9.028 1.00 82.19 235 CYS A N 1
ATOM 1837 C CA . CYS A 1 235 ? -2.547 -3.388 -8.836 1.00 82.19 235 CYS A CA 1
ATOM 1838 C C . CYS A 1 235 ? -3.690 -3.836 -7.922 1.00 82.19 235 CYS A C 1
ATOM 1840 O O . CYS A 1 235 ? -3.898 -3.231 -6.871 1.00 82.19 235 CYS A O 1
ATOM 1842 N N . TYR A 1 236 ? -4.387 -4.906 -8.296 1.00 88.56 236 TYR A N 1
ATOM 1843 C CA . TYR A 1 236 ? -5.448 -5.515 -7.498 1.00 88.56 236 TYR A CA 1
ATOM 1844 C C . TYR A 1 236 ? -5.085 -6.952 -7.131 1.00 88.56 236 TYR A C 1
ATOM 1846 O O . TYR A 1 236 ? -4.392 -7.641 -7.883 1.00 88.56 236 TYR A O 1
ATOM 1854 N N . TRP A 1 237 ? -5.535 -7.370 -5.955 1.00 92.50 237 TRP A N 1
ATOM 1855 C CA . TRP A 1 237 ? -5.269 -8.673 -5.365 1.00 92.50 237 TRP A CA 1
ATOM 1856 C C . TRP A 1 237 ? -6.573 -9.356 -4.990 1.00 92.50 237 TRP A C 1
ATOM 1858 O O . TRP A 1 237 ? -7.456 -8.727 -4.408 1.00 92.50 237 TRP A O 1
ATOM 1868 N N . ASP A 1 238 ? -6.660 -10.641 -5.309 1.00 91.75 238 ASP A N 1
ATOM 1869 C CA . ASP A 1 238 ? -7.678 -11.538 -4.784 1.00 91.75 238 ASP A CA 1
ATOM 1870 C C . ASP A 1 238 ? -7.261 -11.972 -3.376 1.00 91.75 238 ASP A C 1
ATOM 1872 O O . ASP A 1 238 ? -6.179 -12.542 -3.165 1.00 91.75 238 ASP A O 1
ATOM 1876 N N . CYS A 1 239 ? -8.107 -11.642 -2.408 1.00 92.94 239 CYS A N 1
ATOM 1877 C CA . CYS A 1 239 ? -7.892 -11.905 -1.000 1.00 92.94 239 CYS A CA 1
ATOM 1878 C C . CYS A 1 239 ? -9.023 -12.763 -0.439 1.00 92.94 239 CYS A C 1
ATOM 1880 O O . CYS A 1 239 ? -10.196 -12.473 -0.670 1.00 92.94 239 CYS A O 1
ATOM 1882 N N . THR A 1 240 ? -8.682 -13.735 0.403 1.00 89.19 240 THR A N 1
ATOM 1883 C CA . THR A 1 240 ? -9.666 -14.496 1.182 1.00 89.19 240 THR A CA 1
ATOM 1884 C C . THR A 1 240 ? -9.804 -13.885 2.563 1.00 89.19 240 THR A C 1
ATOM 1886 O O . THR A 1 240 ? -8.807 -13.586 3.223 1.00 89.19 240 THR A O 1
ATOM 1889 N N . CYS A 1 241 ? -11.038 -13.702 3.024 1.00 83.31 241 CYS A N 1
ATOM 1890 C CA . CYS A 1 241 ? -11.293 -13.194 4.364 1.00 83.31 241 CYS A CA 1
ATOM 1891 C C . CYS A 1 241 ? -11.464 -14.310 5.404 1.00 83.31 241 CYS A C 1
ATOM 1893 O O . CYS A 1 241 ? -12.248 -15.233 5.185 1.00 83.31 241 CYS A O 1
ATOM 1895 N N . LYS A 1 242 ? -10.814 -14.169 6.571 1.00 71.31 242 LYS A N 1
ATOM 1896 C CA . LYS A 1 242 ? -10.895 -15.099 7.717 1.00 71.31 242 LYS A CA 1
ATOM 1897 C C . LYS A 1 242 ? -12.337 -15.364 8.176 1.00 71.31 242 LYS A C 1
ATOM 1899 O O . LYS A 1 242 ? -12.620 -16.465 8.623 1.00 71.31 242 LYS A O 1
ATOM 1904 N N . CYS A 1 243 ? -13.250 -14.394 8.054 1.00 61.00 243 CYS A N 1
ATOM 1905 C CA . CYS A 1 243 ? -14.605 -14.495 8.615 1.00 61.00 243 CYS A CA 1
ATOM 1906 C C . CYS A 1 243 ? -15.433 -15.668 8.061 1.00 61.00 243 CYS A C 1
ATOM 1908 O O . CYS A 1 243 ? -16.044 -16.417 8.807 1.00 61.00 243 CYS A O 1
ATOM 1910 N N . THR A 1 244 ? -15.497 -15.789 6.738 1.00 70.50 244 THR A N 1
ATOM 1911 C CA . THR A 1 244 ? -16.416 -16.684 6.014 1.00 70.50 244 THR A CA 1
ATOM 1912 C C . THR A 1 244 ? -15.724 -17.380 4.847 1.00 70.50 244 THR A C 1
ATOM 1914 O O . THR A 1 244 ? -16.361 -18.141 4.128 1.00 70.50 244 THR A O 1
ATOM 1917 N N . GLY A 1 245 ? -14.438 -17.092 4.608 1.00 71.00 245 GLY A N 1
ATOM 1918 C CA . GLY A 1 245 ? -13.731 -17.519 3.402 1.00 71.00 245 GLY A CA 1
ATOM 1919 C C . GLY A 1 245 ? -14.123 -16.729 2.148 1.00 71.00 245 GLY A C 1
ATOM 1920 O O . GLY A 1 245 ? -13.807 -17.144 1.039 1.00 71.00 245 GLY A O 1
ATOM 1921 N N . LYS A 1 246 ? -14.830 -15.597 2.284 1.00 78.19 246 LYS A N 1
ATOM 1922 C CA . LYS A 1 246 ? -15.231 -14.777 1.134 1.00 78.19 246 LYS A CA 1
ATOM 1923 C C . LYS A 1 246 ? -14.007 -14.224 0.399 1.00 78.19 246 LYS A C 1
ATOM 1925 O O . LYS A 1 246 ? -13.161 -13.572 1.014 1.00 78.19 246 LYS A O 1
ATOM 1930 N N . HIS A 1 247 ? -13.998 -14.405 -0.918 1.00 88.75 247 HIS A N 1
ATOM 1931 C CA . HIS A 1 247 ? -13.034 -13.805 -1.834 1.00 88.75 247 HIS A CA 1
ATOM 1932 C C . HIS A 1 247 ? -13.416 -12.360 -2.165 1.00 88.75 247 HIS A C 1
ATOM 1934 O O . HIS A 1 247 ? -14.574 -12.065 -2.484 1.00 88.75 247 HIS A O 1
ATOM 1940 N N . VAL A 1 248 ? -12.455 -11.446 -2.066 1.00 87.44 248 VAL A N 1
ATOM 1941 C CA . VAL A 1 248 ? -12.617 -10.033 -2.416 1.00 87.44 248 VAL A CA 1
ATOM 1942 C C . VAL A 1 248 ? -11.426 -9.525 -3.204 1.00 87.44 248 VAL A C 1
ATOM 1944 O O . VAL A 1 248 ? -10.279 -9.828 -2.892 1.00 87.44 248 VAL A O 1
ATOM 1947 N N . GLU A 1 249 ? -11.712 -8.689 -4.195 1.00 92.94 249 GLU A N 1
ATOM 1948 C CA . GLU A 1 249 ? -10.686 -8.009 -4.970 1.00 92.94 249 GLU A CA 1
ATOM 1949 C C . GLU A 1 249 ? -10.350 -6.658 -4.322 1.00 92.94 249 GLU A C 1
ATOM 1951 O O . GLU A 1 249 ? -11.209 -5.779 -4.217 1.00 92.94 249 GLU A O 1
ATOM 1956 N N . VAL A 1 250 ? -9.104 -6.477 -3.882 1.00 90.25 250 VAL A N 1
ATOM 1957 C CA . VAL A 1 250 ? -8.665 -5.282 -3.147 1.00 90.25 250 VAL A CA 1
ATOM 1958 C C . VAL A 1 250 ? -7.449 -4.650 -3.810 1.00 90.25 250 VAL A C 1
ATOM 1960 O O . VAL A 1 250 ? -6.530 -5.330 -4.264 1.00 90.25 250 VAL A O 1
ATOM 1963 N N . ARG A 1 251 ? -7.429 -3.316 -3.861 1.00 91.62 251 ARG A N 1
ATOM 1964 C CA . ARG A 1 251 ? -6.291 -2.559 -4.388 1.00 91.62 251 ARG A CA 1
ATOM 1965 C C . ARG A 1 251 ? -5.071 -2.727 -3.479 1.00 91.62 251 ARG A C 1
ATOM 1967 O O . ARG A 1 251 ? -5.177 -2.653 -2.257 1.00 91.62 251 ARG A O 1
ATOM 1974 N N . ALA A 1 252 ? -3.906 -2.945 -4.074 1.00 86.31 252 ALA A N 1
ATOM 1975 C CA . ALA A 1 252 ? -2.698 -3.336 -3.356 1.00 86.31 252 ALA A CA 1
ATOM 1976 C C . ALA A 1 252 ? -2.229 -2.276 -2.343 1.00 86.31 252 ALA A C 1
ATOM 1978 O O . ALA A 1 252 ? -1.836 -2.611 -1.231 1.00 86.31 252 ALA A O 1
ATOM 1979 N N . ASP A 1 253 ? -2.339 -0.994 -2.696 1.00 83.25 253 ASP A N 1
ATOM 1980 C CA . ASP A 1 253 ? -2.036 0.126 -1.802 1.00 83.25 253 ASP A CA 1
ATOM 1981 C C . ASP A 1 253 ? -3.014 0.209 -0.614 1.00 83.25 253 ASP A C 1
ATOM 1983 O O . ASP A 1 253 ? -2.610 0.601 0.479 1.00 83.25 253 ASP A O 1
ATOM 1987 N N . HIS A 1 254 ? -4.285 -0.176 -0.795 1.00 87.38 254 HIS A N 1
ATOM 1988 C CA . HIS A 1 254 ? -5.291 -0.211 0.273 1.00 87.38 254 HIS A CA 1
ATOM 1989 C C . HIS A 1 254 ? -4.995 -1.296 1.308 1.00 87.38 254 HIS A C 1
ATOM 1991 O O . HIS A 1 254 ? -5.204 -1.048 2.496 1.00 87.38 254 HIS A O 1
ATOM 1997 N N . LEU A 1 255 ? -4.490 -2.454 0.875 1.00 87.81 255 LEU A N 1
ATOM 1998 C CA . LEU A 1 255 ? -4.063 -3.533 1.770 1.00 87.81 255 LEU A CA 1
ATOM 1999 C C . LEU A 1 255 ? -2.890 -3.079 2.638 1.00 87.81 255 LEU A C 1
ATOM 2001 O O . LEU A 1 255 ? -2.960 -3.088 3.864 1.00 87.81 255 LEU A O 1
ATOM 2005 N N . THR A 1 256 ? -1.828 -2.591 2.006 1.00 81.44 256 THR A N 1
ATOM 2006 C CA . THR A 1 256 ? -0.586 -2.229 2.699 1.00 81.44 256 THR A CA 1
ATOM 2007 C C . THR A 1 256 ? -0.678 -0.977 3.556 1.00 81.44 256 THR A C 1
ATOM 2009 O O . THR A 1 256 ? 0.046 -0.873 4.539 1.00 81.44 256 THR A O 1
ATOM 2012 N N . ARG A 1 257 ? -1.552 -0.020 3.212 1.00 78.12 257 ARG A N 1
ATOM 2013 C CA . ARG A 1 257 ? -1.819 1.152 4.067 1.00 78.12 257 ARG A CA 1
ATOM 2014 C C . ARG A 1 257 ? -2.858 0.867 5.157 1.00 78.12 257 ARG A C 1
ATOM 2016 O O . ARG A 1 257 ? -3.201 1.774 5.905 1.00 78.12 257 ARG A O 1
ATOM 2023 N N . GLY A 1 258 ? -3.400 -0.354 5.206 1.00 74.44 258 GLY A N 1
ATOM 2024 C CA . GLY A 1 258 ? -4.414 -0.769 6.176 1.00 74.44 258 GLY A CA 1
ATOM 2025 C C . GLY A 1 258 ? -5.789 -0.123 5.980 1.00 74.44 258 GLY A C 1
ATOM 2026 O O . GLY A 1 258 ? -6.587 -0.104 6.909 1.00 74.44 258 GLY A O 1
ATOM 2027 N N . ALA A 1 259 ? -6.089 0.414 4.794 1.00 76.56 259 ALA A N 1
ATOM 2028 C CA . ALA A 1 259 ? -7.387 1.035 4.516 1.00 76.56 259 ALA A CA 1
ATOM 2029 C C . ALA A 1 259 ? -8.509 0.006 4.324 1.00 76.56 259 ALA A C 1
ATOM 2031 O O . ALA A 1 259 ? -9.673 0.308 4.567 1.00 76.56 259 ALA A O 1
ATOM 2032 N N . ILE A 1 260 ? -8.166 -1.204 3.875 1.00 81.44 260 ILE A N 1
ATOM 2033 C CA . ILE A 1 260 ? -9.095 -2.329 3.756 1.00 81.44 260 ILE A CA 1
ATOM 2034 C C . ILE A 1 260 ? -8.442 -3.537 4.420 1.00 81.44 260 ILE A C 1
ATOM 2036 O O . ILE A 1 260 ? -7.424 -4.035 3.951 1.00 81.44 260 ILE A O 1
ATOM 2040 N N . VAL A 1 261 ? -9.048 -4.000 5.512 1.00 81.19 261 VAL A N 1
ATOM 2041 C CA . VAL A 1 261 ? -8.528 -5.093 6.356 1.00 81.19 261 VAL A CA 1
ATOM 2042 C C . VAL A 1 261 ? -9.510 -6.262 6.491 1.00 81.19 261 VAL A C 1
ATOM 2044 O O . VAL A 1 261 ? -9.301 -7.166 7.293 1.00 81.19 261 VAL A O 1
ATOM 2047 N N . SER A 1 262 ? -10.622 -6.238 5.750 1.00 78.06 262 SER A N 1
ATOM 2048 C CA . SER A 1 262 ? -11.646 -7.293 5.732 1.00 78.06 262 SER A CA 1
ATOM 2049 C C . SER A 1 262 ? -12.442 -7.260 4.423 1.00 78.06 262 SER A C 1
ATOM 2051 O O . SER A 1 262 ? -12.382 -6.273 3.690 1.00 78.06 262 SER A O 1
ATOM 2053 N N . CYS A 1 263 ? -13.264 -8.280 4.149 1.00 72.94 263 CYS A N 1
ATOM 2054 C CA . CYS A 1 263 ? -14.164 -8.307 2.984 1.00 72.94 263 CYS A CA 1
ATOM 2055 C C . CYS A 1 263 ? -15.374 -7.356 3.090 1.00 72.94 263 CYS A C 1
ATOM 2057 O O . CYS A 1 263 ? -16.398 -7.583 2.438 1.00 72.94 263 CYS A O 1
ATOM 2059 N N . GLY A 1 264 ? -15.306 -6.360 3.977 1.00 61.62 264 GLY A N 1
ATOM 2060 C CA . GLY A 1 264 ? -16.465 -5.607 4.445 1.00 61.62 264 GLY A CA 1
ATOM 2061 C C . GLY A 1 264 ? -17.293 -6.361 5.490 1.00 61.62 264 GLY A C 1
ATOM 2062 O O . GLY A 1 264 ? -18.406 -5.942 5.764 1.00 61.62 264 GLY A O 1
ATOM 2063 N N . CYS A 1 265 ? -16.776 -7.460 6.067 1.00 59.62 265 CYS A N 1
ATOM 2064 C CA . CYS A 1 265 ? -17.307 -8.079 7.295 1.00 59.62 265 CYS A CA 1
ATOM 2065 C C . CYS A 1 265 ? -16.762 -7.416 8.566 1.00 59.62 265 CYS A C 1
ATOM 2067 O O . CYS A 1 265 ? -17.234 -7.694 9.652 1.00 59.62 265 CYS A O 1
ATOM 2069 N N . LYS A 1 266 ? -15.786 -6.516 8.428 1.00 54.34 266 LYS A N 1
ATOM 2070 C CA . LYS A 1 266 ? -15.427 -5.548 9.459 1.00 54.34 266 LYS A CA 1
ATOM 2071 C C . LYS A 1 266 ? -15.852 -4.123 9.046 1.00 54.34 266 LYS A C 1
ATOM 2073 O O . LYS A 1 266 ? -14.979 -3.301 8.777 1.00 54.34 266 LYS A O 1
ATOM 2078 N N . PRO A 1 267 ? -17.158 -3.812 8.920 1.00 47.38 267 PRO A N 1
ATOM 2079 C CA . PRO A 1 267 ? -17.690 -2.457 8.949 1.00 47.38 267 PRO A CA 1
ATOM 2080 C C . PRO A 1 267 ? -18.184 -2.117 10.371 1.00 47.38 267 PRO A C 1
ATOM 2082 O O . PRO A 1 267 ? -18.401 -3.013 11.192 1.00 47.38 267 PRO A O 1
ATOM 2085 N N . ARG A 1 268 ? -18.391 -0.822 10.661 1.00 47.25 268 ARG A N 1
ATOM 2086 C CA . ARG A 1 268 ? -19.169 -0.366 11.832 1.00 47.25 268 ARG A CA 1
ATOM 2087 C C . ARG A 1 268 ? -20.442 -1.236 11.926 1.00 47.25 268 ARG A C 1
ATOM 2089 O O . ARG A 1 268 ? -21.191 -1.290 10.956 1.00 47.25 268 ARG A O 1
ATOM 2096 N N . GLY A 1 269 ? -20.623 -1.974 13.028 1.00 53.59 269 GLY A N 1
ATOM 2097 C CA . GLY A 1 269 ? -21.791 -2.851 13.241 1.00 53.59 269 GLY A CA 1
ATOM 2098 C C . GLY A 1 269 ? -21.528 -4.329 13.585 1.00 53.59 269 GLY A C 1
ATOM 2099 O O . GLY A 1 269 ? -22.488 -5.060 13.803 1.00 53.59 269 GLY A O 1
ATOM 2100 N N . TRP A 1 270 ? -20.277 -4.805 13.663 1.00 54.66 270 TRP A N 1
ATOM 2101 C CA . TRP A 1 270 ? -19.979 -6.144 14.241 1.00 54.66 270 TRP A CA 1
ATOM 2102 C C . TRP A 1 270 ? -19.765 -6.135 15.747 1.00 54.66 270 TRP A C 1
ATOM 2104 O O . TRP A 1 270 ? -19.893 -7.163 16.403 1.00 54.66 270 TRP A O 1
ATOM 2114 N N . ASP A 1 271 ? -19.530 -4.947 16.281 1.00 76.62 271 ASP A N 1
ATOM 2115 C CA . ASP A 1 271 ? -19.580 -4.624 17.696 1.00 76.62 271 ASP A CA 1
ATOM 2116 C C . ASP A 1 271 ? -21.033 -4.643 18.223 1.00 76.62 271 ASP A C 1
ATOM 2118 O O . ASP A 1 271 ? -21.528 -3.692 18.822 1.00 76.62 271 ASP A O 1
ATOM 2122 N N . THR A 1 272 ? -21.767 -5.700 17.899 1.00 81.50 272 THR A N 1
ATOM 2123 C CA . THR A 1 272 ? -23.153 -5.917 18.302 1.00 81.50 272 THR A CA 1
ATOM 2124 C C . THR A 1 272 ? -23.217 -7.158 19.161 1.00 81.50 272 THR A C 1
ATOM 2126 O O . THR A 1 272 ? -22.395 -8.065 19.020 1.00 81.50 272 THR A O 1
ATOM 2129 N N . TYR A 1 273 ? -24.252 -7.247 19.993 1.00 84.25 273 TYR A N 1
ATOM 2130 C CA . TYR A 1 273 ? -24.536 -8.446 20.773 1.00 84.25 273 TYR A CA 1
ATOM 2131 C C . TYR A 1 273 ? -24.446 -9.725 19.932 1.00 84.25 273 TYR A C 1
ATOM 2133 O O . TYR A 1 273 ? -23.668 -10.624 20.237 1.00 84.25 273 TYR A O 1
ATOM 2141 N N . TRP A 1 274 ? -25.170 -9.781 18.810 1.00 82.38 274 TRP A N 1
ATOM 2142 C CA . TRP A 1 274 ? -25.165 -10.951 17.930 1.00 82.38 274 TRP A CA 1
ATOM 2143 C C . TRP A 1 274 ? -23.823 -11.184 17.231 1.00 82.38 274 TRP A C 1
ATOM 2145 O O . TRP A 1 274 ? -23.497 -12.335 16.942 1.00 82.38 274 TRP A O 1
ATOM 2155 N N . GLY A 1 275 ? -23.050 -10.128 16.964 1.00 84.31 275 GLY A N 1
ATOM 2156 C CA . GLY A 1 275 ? -21.681 -10.239 16.462 1.00 84.31 275 GLY A CA 1
ATOM 2157 C C . GLY A 1 275 ? -20.775 -10.951 17.463 1.00 84.31 275 GLY A C 1
ATOM 2158 O O . GLY A 1 275 ? -20.159 -11.954 17.117 1.00 84.31 275 GLY A O 1
ATOM 2159 N N . PHE A 1 276 ? -20.799 -10.524 18.725 1.00 89.25 276 PHE A N 1
ATOM 2160 C CA . PHE A 1 276 ? -20.024 -11.138 19.807 1.00 89.25 276 PHE A CA 1
ATOM 2161 C C . PHE A 1 276 ? -20.483 -12.557 20.173 1.00 89.25 276 PHE A C 1
ATOM 2163 O O . PHE A 1 276 ? -19.675 -13.381 20.592 1.00 89.25 276 PHE A O 1
ATOM 2170 N N . ILE A 1 277 ? -21.770 -12.885 20.004 1.00 88.00 277 ILE A N 1
ATOM 2171 C CA . ILE A 1 277 ? -22.245 -14.271 20.160 1.00 88.00 277 ILE A CA 1
ATOM 2172 C C . ILE A 1 277 ? -21.704 -15.174 19.042 1.00 88.00 277 ILE A C 1
ATOM 2174 O O . ILE A 1 277 ? -21.371 -16.330 19.302 1.00 88.00 277 ILE A O 1
ATOM 2178 N N . LYS A 1 278 ? -21.618 -14.667 17.806 1.00 83.12 278 LYS A N 1
ATOM 2179 C CA . LYS A 1 278 ? -21.116 -15.422 16.645 1.00 83.12 278 LYS A CA 1
ATOM 2180 C C . LYS A 1 278 ? -19.595 -15.555 16.630 1.00 83.12 278 LYS A C 1
ATOM 2182 O O . LYS A 1 278 ? -19.098 -16.548 16.109 1.00 83.12 278 LYS A O 1
ATOM 2187 N N . ASP A 1 279 ? -18.887 -14.576 17.180 1.00 82.62 279 ASP A N 1
ATOM 2188 C CA . ASP A 1 279 ? -17.428 -14.530 17.232 1.00 82.62 279 ASP A CA 1
ATOM 2189 C C . ASP A 1 279 ? -16.946 -14.265 18.672 1.00 82.62 279 ASP A C 1
ATOM 2191 O O . ASP A 1 279 ? -16.750 -13.110 19.068 1.00 82.62 279 ASP A O 1
ATOM 2195 N N . PRO A 1 280 ? -16.779 -15.328 19.486 1.00 89.62 280 PRO A N 1
ATOM 2196 C CA . PRO A 1 280 ? -16.271 -15.196 20.847 1.00 89.62 280 PRO A CA 1
ATOM 2197 C C . PRO A 1 280 ? -14.827 -14.689 20.912 1.00 89.62 280 PRO A C 1
ATOM 2199 O O . PRO A 1 280 ? -14.480 -14.032 21.883 1.00 89.62 280 PRO A O 1
ATOM 2202 N N . GLU A 1 281 ? -13.989 -14.954 19.899 1.00 87.19 281 GLU A N 1
ATOM 2203 C CA . GLU A 1 281 ? -12.616 -14.425 19.870 1.00 87.19 281 GLU A CA 1
ATOM 2204 C C . GLU A 1 281 ? -12.643 -12.896 19.776 1.00 87.19 281 GLU A C 1
ATOM 2206 O O . GLU A 1 281 ? -11.955 -12.221 20.538 1.00 87.19 281 GLU A O 1
ATOM 2211 N N . LEU A 1 282 ? -13.494 -12.351 18.900 1.00 83.81 282 LEU A N 1
ATOM 2212 C CA . LEU A 1 282 ? -13.702 -10.908 18.771 1.00 83.81 282 LEU A CA 1
ATOM 2213 C C . LEU A 1 282 ? -14.250 -10.280 20.060 1.00 83.81 282 LEU A C 1
ATOM 2215 O O . LEU A 1 282 ? -13.879 -9.156 20.394 1.00 83.81 282 LEU A O 1
ATOM 22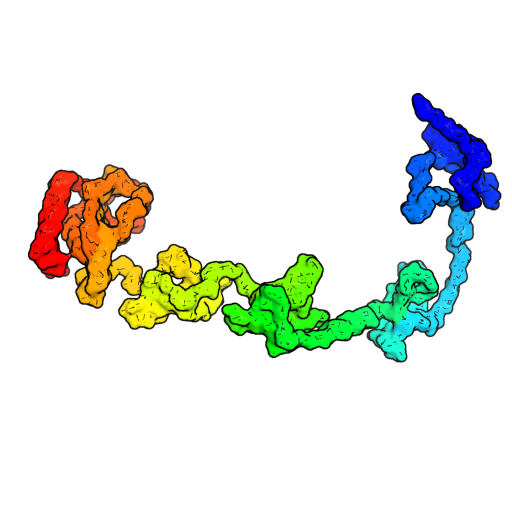19 N N . ALA A 1 283 ? -15.140 -10.982 20.768 1.00 91.50 283 ALA A N 1
ATOM 2220 C CA . ALA A 1 283 ? -15.723 -10.505 22.020 1.00 91.50 283 ALA A CA 1
ATOM 2221 C C . ALA A 1 283 ? -14.662 -10.293 23.114 1.00 91.50 283 ALA A C 1
ATOM 2223 O O . ALA A 1 283 ? -14.748 -9.313 23.853 1.00 91.50 283 ALA A O 1
ATOM 2224 N N . GLU A 1 284 ? -13.662 -11.177 23.165 1.00 94.00 284 GLU A N 1
ATOM 2225 C CA . GLU A 1 284 ? -12.579 -11.188 24.157 1.00 94.00 284 GLU A CA 1
ATOM 2226 C C . GLU A 1 284 ? -11.357 -10.341 23.746 1.00 94.00 284 GLU A C 1
ATOM 2228 O O . GLU A 1 284 ? -10.412 -10.205 24.525 1.00 94.00 284 GLU A O 1
ATOM 2233 N N . GLU A 1 285 ? -11.339 -9.750 22.542 1.00 89.88 285 GLU A N 1
ATOM 2234 C CA . GLU A 1 285 ? -10.237 -8.876 22.114 1.00 89.88 285 GLU A CA 1
ATOM 2235 C C . GLU A 1 285 ? -10.038 -7.709 23.107 1.00 89.88 285 GLU A C 1
ATOM 2237 O O . GLU A 1 285 ? -11.019 -7.073 23.500 1.00 89.88 285 GLU A O 1
ATOM 2242 N N . PRO A 1 286 ? -8.794 -7.354 23.483 1.00 93.12 286 PRO A N 1
ATOM 2243 C CA . PRO A 1 286 ? -8.537 -6.198 24.337 1.00 93.12 286 PRO A CA 1
ATOM 2244 C C . PRO A 1 286 ? -9.057 -4.896 23.719 1.00 93.12 286 PRO A C 1
ATOM 2246 O O . PRO A 1 286 ? -8.741 -4.562 22.571 1.00 93.12 286 PRO A O 1
ATOM 2249 N N . CYS A 1 287 ? -9.835 -4.140 24.489 1.00 92.06 287 CYS A N 1
ATOM 2250 C CA . CYS A 1 287 ? -10.423 -2.878 24.054 1.00 92.06 287 CYS A CA 1
ATOM 2251 C C . CYS A 1 287 ? -10.641 -1.948 25.251 1.00 92.06 287 CYS A C 1
ATOM 2253 O O . CYS A 1 287 ? -10.960 -2.397 26.350 1.00 92.06 287 CYS A O 1
ATOM 2255 N N . SER A 1 288 ? -10.489 -0.646 25.042 1.00 92.94 288 SER A N 1
ATOM 2256 C CA . SER A 1 288 ? -10.785 0.373 26.042 1.00 92.94 288 SER A CA 1
ATOM 2257 C C . SER A 1 288 ? -12.135 1.024 25.773 1.00 92.94 288 SER A C 1
ATOM 2259 O O . SER A 1 288 ? -12.385 1.430 24.636 1.00 92.94 288 SER A O 1
ATOM 2261 N N . PHE A 1 289 ? -12.944 1.212 26.812 1.00 94.69 289 PHE A N 1
ATOM 2262 C CA . PHE A 1 289 ? -14.024 2.198 26.824 1.00 94.69 289 PHE A CA 1
ATOM 2263 C C . PHE A 1 289 ? -13.455 3.571 27.191 1.00 94.69 289 PHE A C 1
ATOM 2265 O O . PHE A 1 289 ? -12.532 3.658 28.005 1.00 94.69 289 PHE A O 1
ATOM 2272 N N . TYR A 1 290 ? -14.011 4.634 26.614 1.00 93.06 290 TYR A N 1
ATOM 2273 C CA . TYR A 1 290 ? -13.652 6.004 26.954 1.00 93.06 290 TYR A CA 1
ATOM 2274 C C . TYR A 1 290 ? -14.852 6.953 26.927 1.00 93.06 290 TYR A C 1
ATOM 2276 O O . TYR A 1 290 ? -15.823 6.750 26.194 1.00 93.06 290 TYR A O 1
ATOM 2284 N N . TRP A 1 291 ? -14.726 8.033 27.693 1.00 94.00 291 TRP A N 1
ATOM 2285 C CA . TRP A 1 291 ? -15.625 9.178 27.701 1.00 94.00 291 TRP A CA 1
ATOM 2286 C C . TRP A 1 291 ? -14.815 10.466 27.563 1.00 94.00 291 TRP A C 1
ATOM 2288 O O . TRP A 1 291 ? -13.901 10.719 28.351 1.00 94.00 291 TRP A O 1
ATOM 2298 N N . VAL A 1 292 ? -15.141 11.259 26.546 1.00 90.88 292 VAL A N 1
ATOM 2299 C CA . VAL A 1 292 ? -14.404 12.471 26.175 1.00 90.88 292 VAL A CA 1
ATOM 2300 C C . VAL A 1 292 ? -15.327 13.671 26.018 1.00 90.88 292 VAL A C 1
ATOM 2302 O O . VAL A 1 292 ? -16.504 13.529 25.671 1.00 90.88 292 VAL A O 1
ATOM 2305 N N . GLU A 1 293 ? -14.755 14.852 26.212 1.00 89.62 293 GLU A N 1
ATOM 2306 C CA . GLU A 1 293 ? -15.288 16.106 25.701 1.00 89.62 293 GLU A CA 1
ATOM 2307 C C . GLU A 1 293 ? -14.891 16.279 24.230 1.00 89.62 293 GLU A C 1
ATOM 2309 O O . GLU A 1 293 ? -13.773 15.956 23.821 1.00 89.62 293 GLU A O 1
ATOM 2314 N N . VAL A 1 294 ? -15.818 16.797 23.432 1.00 85.44 294 VAL A N 1
ATOM 2315 C CA . VAL A 1 294 ? -15.652 17.087 22.013 1.00 85.44 294 VAL A CA 1
ATOM 2316 C C . VAL A 1 294 ? -15.995 18.559 21.779 1.00 85.44 294 VAL A C 1
ATOM 2318 O O . VAL A 1 294 ? -17.073 19.027 22.157 1.00 85.44 294 VAL A O 1
ATOM 2321 N N . PHE A 1 295 ? -15.074 19.294 21.154 1.00 80.44 295 PHE A N 1
ATOM 2322 C CA . PHE A 1 295 ? -15.203 20.721 20.823 1.00 80.44 295 PHE A CA 1
ATOM 2323 C C . PHE A 1 295 ? -15.499 21.669 22.006 1.00 80.44 295 PHE A C 1
ATOM 2325 O O . PHE A 1 295 ? -15.913 22.804 21.775 1.00 80.44 295 PHE A O 1
ATOM 2332 N N . GLY A 1 296 ? -15.328 21.242 23.262 1.00 83.50 296 GLY A N 1
ATOM 2333 C CA . GLY A 1 296 ? -15.677 22.058 24.434 1.00 83.50 296 GLY A CA 1
ATOM 2334 C C . GLY A 1 296 ? -17.180 22.279 24.657 1.00 83.50 296 GLY A C 1
ATOM 2335 O O . GLY A 1 296 ? -17.558 23.154 25.433 1.00 83.50 296 GLY A O 1
ATOM 2336 N N . VAL A 1 297 ? -18.052 21.570 23.927 1.00 84.12 297 VAL A N 1
ATOM 2337 C CA . VAL A 1 297 ? -19.512 21.820 23.952 1.00 84.12 297 VAL A CA 1
ATOM 2338 C C . VAL A 1 297 ? -20.372 20.562 24.021 1.00 84.12 297 VAL A C 1
ATOM 2340 O O . VAL A 1 297 ? -21.574 20.651 24.270 1.00 84.12 297 VAL A O 1
ATOM 2343 N N . ALA A 1 298 ? -19.790 19.390 23.789 1.00 88.56 298 ALA A N 1
ATOM 2344 C CA . ALA A 1 298 ? -20.511 18.128 23.761 1.00 88.56 298 ALA A CA 1
ATOM 2345 C C . ALA A 1 298 ? -19.633 16.994 24.272 1.00 88.56 298 ALA A C 1
ATOM 2347 O O . ALA A 1 298 ? -18.410 17.089 24.292 1.00 88.56 298 ALA A O 1
ATOM 2348 N N . HIS A 1 299 ? -20.261 15.899 24.670 1.00 90.94 299 HIS A N 1
ATOM 2349 C CA . HIS A 1 299 ? -19.587 14.706 25.160 1.00 90.94 299 HIS A CA 1
ATOM 2350 C C . HIS A 1 299 ? -19.738 13.553 24.171 1.00 90.94 299 HIS A C 1
ATOM 2352 O O . HIS A 1 299 ? -20.671 13.521 23.368 1.00 90.94 299 HIS A O 1
ATOM 2358 N N . ASN A 1 300 ? -18.836 12.577 24.236 1.00 89.19 300 ASN A N 1
ATOM 2359 C CA . ASN A 1 300 ? -18.943 11.358 23.446 1.00 89.19 300 ASN A CA 1
ATOM 2360 C C . ASN A 1 300 ? -18.429 10.144 24.222 1.00 89.19 300 ASN A C 1
ATOM 2362 O O . ASN A 1 300 ? -17.410 10.221 24.911 1.00 89.19 300 ASN A O 1
ATOM 2366 N N . PHE A 1 301 ? -19.120 9.021 24.061 1.00 91.00 301 PHE A N 1
ATOM 2367 C CA . PHE A 1 301 ? -18.678 7.718 24.538 1.00 91.00 301 PHE A CA 1
ATOM 2368 C C . PHE A 1 301 ? -18.134 6.919 23.364 1.00 91.00 301 PHE A C 1
ATOM 2370 O O . PHE A 1 301 ? -18.608 7.048 22.237 1.00 91.00 301 PHE A O 1
ATOM 2377 N N . GLY A 1 302 ? -17.125 6.097 23.609 1.00 88.00 302 GLY A N 1
ATOM 2378 C CA . GLY A 1 302 ? -16.568 5.287 22.545 1.00 88.00 302 GLY A CA 1
ATOM 2379 C C . GLY A 1 302 ? -15.752 4.117 23.036 1.00 88.00 302 GLY A C 1
ATOM 2380 O O . GLY A 1 302 ? -15.449 3.981 24.222 1.00 88.00 302 GLY A O 1
ATOM 2381 N N . ILE A 1 303 ? -15.354 3.287 22.074 1.00 89.56 303 ILE A N 1
ATOM 2382 C CA . ILE A 1 303 ? -14.377 2.230 22.293 1.00 89.56 303 ILE A CA 1
ATOM 2383 C C . ILE A 1 303 ? -13.178 2.349 21.347 1.00 89.56 303 ILE A C 1
ATOM 2385 O O . ILE A 1 303 ? -13.284 2.816 20.204 1.00 89.56 303 ILE A O 1
ATOM 2389 N N . SER A 1 304 ? -12.006 1.929 21.812 1.00 86.12 304 SER A N 1
ATOM 2390 C CA . SER A 1 304 ? -10.774 1.938 21.021 1.00 86.12 304 SER A CA 1
ATOM 2391 C C . SER A 1 304 ? -9.874 0.767 21.385 1.00 86.12 304 SER A C 1
ATOM 2393 O O . SER A 1 304 ? -9.829 0.343 22.528 1.00 86.12 304 SER A O 1
ATOM 2395 N N . ASN A 1 305 ? -9.100 0.274 20.422 1.00 84.31 305 ASN A N 1
ATOM 2396 C CA . ASN A 1 305 ? -7.998 -0.654 20.708 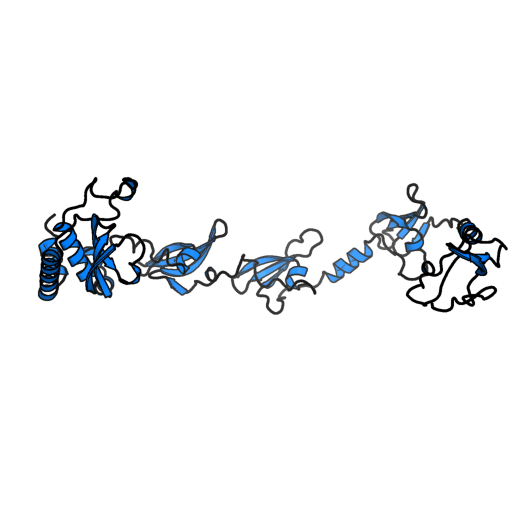1.00 84.31 305 ASN A CA 1
ATOM 2397 C C . ASN A 1 305 ? -6.687 0.104 20.991 1.00 84.31 305 ASN A C 1
ATOM 2399 O O . ASN A 1 305 ? -5.646 -0.511 21.183 1.00 84.31 305 ASN A O 1
ATOM 2403 N N . ASP A 1 306 ? -6.730 1.435 20.926 1.00 80.50 306 ASP A N 1
ATOM 2404 C CA . ASP A 1 306 ? -5.597 2.344 21.076 1.00 80.50 306 ASP A CA 1
ATOM 2405 C C . ASP A 1 306 ? -6.163 3.710 21.496 1.00 80.50 306 ASP A C 1
ATOM 2407 O O . ASP A 1 306 ? -6.672 4.473 20.665 1.00 80.50 306 ASP A O 1
ATOM 2411 N N . ILE A 1 307 ? -6.229 3.952 22.808 1.00 72.44 307 ILE A N 1
ATOM 2412 C CA . ILE A 1 307 ? -6.796 5.187 23.369 1.00 72.44 307 ILE A CA 1
ATOM 2413 C C . ILE A 1 307 ? -5.856 6.383 23.153 1.00 72.44 307 ILE A C 1
ATOM 2415 O O . ILE A 1 307 ? -6.322 7.494 22.923 1.00 72.44 307 ILE A O 1
ATOM 2419 N N . GLU A 1 308 ? -4.542 6.148 23.124 1.00 69.56 308 GLU A N 1
ATOM 2420 C CA . GLU A 1 308 ? -3.521 7.192 22.973 1.00 69.56 308 GLU A CA 1
ATOM 2421 C C . GLU A 1 308 ? -3.532 7.795 21.562 1.00 69.56 308 GLU A C 1
ATOM 2423 O O . GLU A 1 308 ? -3.414 9.009 21.388 1.00 69.56 308 GLU A O 1
ATOM 2428 N N . ARG A 1 309 ? -3.771 6.974 20.532 1.00 63.81 309 ARG A N 1
ATOM 2429 C CA . ARG A 1 309 ? -3.852 7.435 19.137 1.00 63.81 309 ARG A CA 1
ATOM 2430 C C . ARG A 1 309 ? -5.081 8.297 18.829 1.00 63.81 309 ARG A C 1
ATOM 2432 O O . ARG A 1 309 ? -5.118 8.943 17.782 1.00 63.81 309 ARG A O 1
ATOM 2439 N N . ARG A 1 310 ? -6.089 8.321 19.706 1.00 58.31 310 ARG A N 1
ATOM 2440 C CA . ARG A 1 310 ? -7.318 9.116 19.529 1.00 58.31 310 ARG A CA 1
ATOM 2441 C C . ARG A 1 310 ? -7.149 10.600 19.886 1.00 58.31 310 ARG A C 1
ATOM 2443 O O . ARG A 1 310 ? -8.071 11.363 19.632 1.00 58.31 310 ARG A O 1
ATOM 2450 N N . GLY A 1 311 ? -5.990 11.032 20.391 1.00 53.00 311 GLY A N 1
ATOM 2451 C CA . GLY A 1 311 ? -5.705 12.431 20.756 1.00 53.00 311 GLY A CA 1
ATOM 2452 C C . GLY A 1 311 ? -5.506 13.416 19.590 1.00 53.00 311 GLY A C 1
ATOM 2453 O O . GLY A 1 311 ? -4.749 14.370 19.732 1.00 53.00 311 GLY A O 1
ATOM 2454 N N . GLY A 1 312 ? -6.114 13.183 18.422 1.00 49.97 312 GLY A N 1
ATOM 2455 C CA . GLY A 1 312 ? -5.964 14.038 17.241 1.00 49.97 312 GLY A CA 1
ATOM 2456 C C . GLY A 1 312 ? -7.306 14.527 16.703 1.00 49.97 312 GLY A C 1
ATOM 2457 O O . GLY A 1 312 ? -8.101 13.716 16.236 1.00 49.97 312 GLY A O 1
ATOM 2458 N N . GLY A 1 313 ? -7.512 15.847 16.719 1.00 61.97 313 GLY A N 1
ATOM 2459 C CA . GLY A 1 313 ? -8.650 16.531 16.099 1.00 61.97 313 GLY A CA 1
ATOM 2460 C C . GLY A 1 313 ? -9.520 17.250 17.125 1.00 61.97 313 GLY A C 1
ATOM 2461 O O . GLY A 1 313 ? -9.161 18.332 17.581 1.00 61.97 313 GLY A O 1
ATOM 2462 N N . ASP A 1 314 ? -10.630 16.612 17.491 1.00 66.69 314 ASP A N 1
ATOM 2463 C CA . ASP A 1 314 ? -11.806 17.283 18.062 1.00 66.69 314 ASP A CA 1
ATOM 2464 C C . ASP A 1 314 ? -12.032 17.010 19.558 1.00 66.69 314 ASP A C 1
ATOM 2466 O O . ASP A 1 314 ? -12.945 17.575 20.159 1.00 66.69 314 ASP A O 1
ATOM 2470 N N . TYR A 1 315 ? -11.235 16.124 20.166 1.00 81.69 315 TYR A N 1
ATOM 2471 C CA . TYR A 1 315 ? -11.355 15.762 21.582 1.00 81.69 315 TYR A CA 1
ATOM 2472 C C . TYR A 1 315 ? -10.573 16.751 22.443 1.00 81.69 315 TYR A C 1
ATOM 2474 O O . TYR A 1 315 ? -9.357 16.881 22.289 1.00 81.69 315 TYR A O 1
ATOM 2482 N N . THR A 1 316 ? -11.269 17.443 23.338 1.00 80.00 316 THR A N 1
ATOM 2483 C CA . THR A 1 316 ? -10.696 18.505 24.177 1.00 80.00 316 THR A CA 1
ATOM 2484 C C . THR A 1 316 ? -10.275 17.998 25.555 1.00 80.00 316 THR A C 1
ATOM 2486 O O . THR A 1 316 ? -9.273 18.471 26.087 1.00 80.00 316 THR A O 1
ATOM 2489 N N . GLU A 1 317 ? -10.956 16.982 26.091 1.00 86.44 317 GLU A N 1
ATOM 2490 C CA . GLU A 1 317 ? -10.649 16.379 27.393 1.00 86.44 317 GLU A CA 1
ATOM 2491 C C . GLU A 1 317 ? -11.037 14.889 27.434 1.00 86.44 317 GLU A C 1
ATOM 2493 O O . GLU A 1 317 ? -12.009 14.473 26.804 1.00 86.44 317 GLU A O 1
ATOM 2498 N N . LEU A 1 318 ? -10.279 14.069 28.174 1.00 89.19 318 LEU A N 1
ATOM 2499 C CA . LEU A 1 318 ? -10.610 12.670 28.477 1.00 89.19 318 LEU A CA 1
ATOM 2500 C C . LEU A 1 318 ? -11.041 12.571 29.942 1.00 89.19 318 LEU A C 1
ATOM 2502 O O . LEU A 1 318 ? -10.193 12.575 30.831 1.00 89.19 318 LEU A O 1
ATOM 2506 N N . PHE A 1 319 ? -12.345 12.441 30.183 1.00 91.19 319 PHE A N 1
ATOM 2507 C CA . PHE A 1 319 ? -12.897 12.347 31.537 1.00 91.19 319 PHE A CA 1
ATOM 2508 C C . PHE A 1 319 ? -12.719 10.960 32.152 1.00 91.19 319 PHE A C 1
ATOM 2510 O O . PHE A 1 319 ? -12.520 10.833 33.359 1.00 91.19 319 PHE A O 1
ATOM 2517 N N . TYR A 1 320 ? -12.812 9.906 31.338 1.00 93.88 320 TYR A N 1
ATOM 2518 C CA . TYR A 1 320 ? -12.732 8.533 31.827 1.00 93.88 320 TYR A CA 1
ATOM 2519 C C . TYR A 1 320 ? -12.219 7.577 30.748 1.00 93.88 320 TYR A C 1
ATOM 2521 O O . TYR A 1 320 ? -12.577 7.698 29.575 1.00 93.88 320 TYR A O 1
ATOM 2529 N N . GLY A 1 321 ? -11.420 6.588 31.148 1.00 92.88 321 GLY A N 1
ATOM 2530 C CA . GLY A 1 321 ? -10.942 5.528 30.267 1.00 92.88 321 GLY A CA 1
ATOM 2531 C C . GLY A 1 321 ? -10.587 4.266 31.044 1.00 92.88 321 GLY A C 1
ATOM 2532 O O . GLY A 1 321 ? -9.874 4.334 32.042 1.00 92.88 321 GLY A O 1
ATOM 2533 N N . ILE A 1 322 ? -11.063 3.111 30.577 1.00 94.38 322 ILE A N 1
ATOM 2534 C CA . ILE A 1 322 ? -10.789 1.815 31.210 1.00 94.38 322 ILE A CA 1
ATOM 2535 C C . ILE A 1 322 ? -10.595 0.720 30.164 1.00 94.38 322 ILE A C 1
ATOM 2537 O O . ILE A 1 322 ? -11.282 0.691 29.143 1.00 94.38 322 ILE A O 1
ATOM 2541 N N . TRP A 1 323 ? -9.658 -0.189 30.430 1.00 94.56 323 TRP A N 1
ATOM 2542 C CA . TRP A 1 323 ? -9.411 -1.377 29.615 1.00 94.56 323 TRP A CA 1
ATOM 2543 C C . TRP A 1 323 ? -10.253 -2.566 30.075 1.00 94.56 323 TRP A C 1
ATOM 2545 O O . TRP A 1 323 ? -10.405 -2.805 31.270 1.00 94.56 323 TRP A O 1
ATOM 2555 N N . GLY A 1 324 ? -10.726 -3.346 29.109 1.00 94.06 324 GLY A N 1
ATOM 2556 C CA . GLY A 1 324 ? -11.403 -4.619 29.317 1.00 94.06 324 GLY A CA 1
ATOM 2557 C C . GLY A 1 324 ? -11.440 -5.423 28.022 1.00 94.06 324 GLY A C 1
ATOM 2558 O O . GLY A 1 324 ? -10.589 -5.259 27.139 1.00 94.06 324 GLY A O 1
ATOM 2559 N N . THR A 1 325 ? -12.442 -6.283 27.895 1.00 95.62 325 THR A N 1
ATOM 2560 C CA . THR A 1 325 ? -12.746 -6.953 26.627 1.00 95.62 325 THR A CA 1
ATOM 2561 C C . THR A 1 325 ? -13.569 -6.046 25.711 1.00 95.62 325 THR A C 1
ATOM 2563 O O . THR A 1 325 ? -14.268 -5.122 26.144 1.00 95.62 325 THR A O 1
ATOM 2566 N N . ARG A 1 326 ? -13.527 -6.323 24.408 1.00 94.38 326 ARG A N 1
ATOM 2567 C CA . ARG A 1 326 ? -14.286 -5.597 23.385 1.00 94.38 326 ARG A CA 1
ATOM 2568 C C . ARG A 1 326 ? -15.786 -5.623 23.646 1.00 94.38 326 ARG A C 1
ATOM 2570 O O . ARG A 1 326 ? -16.452 -4.602 23.461 1.00 94.38 326 ARG A O 1
ATOM 2577 N N . ALA A 1 327 ? -16.311 -6.761 24.093 1.00 94.94 327 ALA A N 1
ATOM 2578 C CA . ALA A 1 327 ? -17.727 -6.903 24.392 1.00 94.94 327 ALA A CA 1
ATOM 2579 C C . ALA A 1 327 ? -18.146 -6.142 25.658 1.00 94.94 327 ALA A C 1
ATOM 2581 O O . ALA A 1 327 ? -19.212 -5.521 25.665 1.00 94.94 327 ALA A O 1
ATOM 2582 N N . GLU A 1 328 ? -17.315 -6.120 26.703 1.00 96.50 328 GLU A N 1
ATOM 2583 C CA . GLU A 1 328 ? -17.568 -5.317 27.907 1.00 96.50 328 GLU A CA 1
ATOM 2584 C C . GLU A 1 328 ? -17.569 -3.821 27.585 1.00 96.50 328 GLU A C 1
ATOM 2586 O O . GLU A 1 328 ? -18.534 -3.128 27.909 1.00 96.50 328 GLU A O 1
ATOM 2591 N N . ALA A 1 329 ? -16.543 -3.343 26.873 1.00 95.50 329 ALA A N 1
ATOM 2592 C CA . ALA A 1 329 ? -16.413 -1.939 26.494 1.00 95.50 329 ALA A CA 1
ATOM 2593 C C . ALA A 1 329 ? -17.611 -1.464 25.654 1.00 95.50 329 ALA A C 1
ATOM 2595 O O . ALA A 1 329 ? -18.159 -0.389 25.899 1.00 95.50 329 ALA A O 1
ATOM 2596 N N . ARG A 1 330 ? -18.073 -2.290 24.704 1.00 93.62 330 ARG A N 1
ATOM 2597 C CA . ARG A 1 330 ? -19.268 -1.988 23.903 1.00 93.62 330 ARG A CA 1
ATOM 2598 C C . ARG A 1 330 ? -20.573 -2.051 24.672 1.00 93.62 330 ARG A C 1
ATOM 2600 O O . ARG A 1 330 ? -21.464 -1.254 24.400 1.00 93.62 330 ARG A O 1
ATOM 2607 N N . THR A 1 331 ? -20.704 -2.993 25.602 1.00 94.75 331 THR A N 1
ATOM 2608 C CA . THR A 1 331 ? -21.896 -3.084 26.456 1.00 94.75 331 THR A CA 1
ATOM 2609 C C . THR A 1 331 ? -22.019 -1.832 27.318 1.00 94.75 331 THR A C 1
ATOM 2611 O O . THR A 1 331 ? -23.102 -1.261 27.422 1.00 94.75 331 THR A O 1
ATOM 2614 N N . LEU A 1 332 ? -20.900 -1.377 27.883 1.00 95.69 332 LEU A N 1
ATOM 2615 C CA . LEU A 1 332 ? -20.835 -0.147 28.661 1.00 95.69 332 LEU A CA 1
ATOM 2616 C C . LEU A 1 332 ? -21.177 1.082 27.809 1.00 95.69 332 LEU A C 1
ATOM 2618 O O . LEU A 1 332 ? -22.062 1.845 28.183 1.00 95.69 332 LEU A O 1
ATOM 2622 N N . GLU A 1 333 ? -20.543 1.237 26.642 1.00 93.50 333 GLU A N 1
ATOM 2623 C CA . GLU A 1 333 ? -20.837 2.325 25.701 1.00 93.50 333 GLU A CA 1
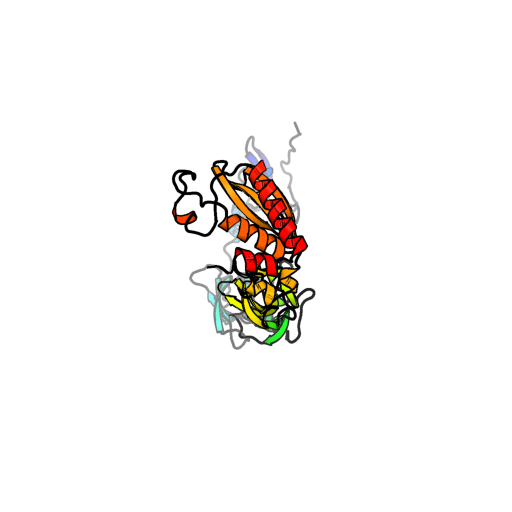ATOM 2624 C C . GLU A 1 333 ? -22.325 2.378 25.342 1.00 93.50 333 GLU A C 1
ATOM 2626 O O . GLU A 1 333 ? -22.950 3.420 25.510 1.00 93.50 333 GLU A O 1
ATOM 2631 N N . ALA A 1 334 ? -22.924 1.258 24.929 1.00 88.38 334 ALA A N 1
ATOM 2632 C CA . ALA A 1 334 ? -24.333 1.208 24.544 1.00 88.38 334 ALA A CA 1
ATOM 2633 C C . ALA A 1 334 ? -25.278 1.647 25.679 1.00 88.38 334 ALA A C 1
ATOM 2635 O O . ALA A 1 334 ? -26.216 2.409 25.446 1.00 88.38 334 ALA A O 1
ATOM 2636 N N . ILE A 1 335 ? -25.016 1.216 26.917 1.00 92.88 335 ILE A N 1
ATOM 2637 C CA . ILE A 1 335 ? -25.813 1.616 28.086 1.00 92.88 335 ILE A CA 1
ATOM 2638 C C . ILE A 1 335 ? -25.670 3.116 28.355 1.00 92.88 335 ILE A C 1
ATOM 2640 O O . ILE A 1 335 ? -26.680 3.794 28.548 1.00 92.88 335 ILE A O 1
ATOM 2644 N N . MET A 1 336 ? -24.448 3.651 28.321 1.00 94.38 336 MET A N 1
ATOM 2645 C CA . MET A 1 336 ? -24.220 5.085 28.525 1.00 94.38 336 MET A CA 1
ATOM 2646 C C . MET A 1 336 ? -24.863 5.934 27.418 1.00 94.38 336 MET A C 1
ATOM 2648 O O . MET A 1 336 ? -25.432 6.992 27.689 1.00 94.38 336 MET A O 1
ATOM 2652 N N . LEU A 1 337 ? -24.850 5.456 26.173 1.00 88.75 337 LEU A N 1
ATOM 2653 C CA . LEU A 1 337 ? -25.517 6.101 25.041 1.00 88.75 337 LEU A CA 1
ATOM 2654 C C . LEU A 1 337 ? -27.047 6.131 25.202 1.00 88.75 337 LEU A C 1
ATOM 2656 O O . LEU A 1 337 ? -27.675 7.123 24.846 1.00 88.75 337 LEU A O 1
ATOM 2660 N N . ILE A 1 338 ? -27.663 5.098 25.777 1.00 85.75 338 ILE A N 1
ATOM 2661 C CA . ILE A 1 338 ? -29.116 5.081 26.034 1.00 85.75 338 ILE A CA 1
ATOM 2662 C C . ILE A 1 338 ? -29.507 5.983 27.200 1.00 85.75 338 ILE A C 1
ATOM 2664 O O . ILE A 1 338 ? -30.560 6.618 27.172 1.00 85.75 338 ILE A O 1
ATOM 2668 N N . ARG A 1 339 ? -28.666 6.055 28.231 1.00 89.31 339 ARG A N 1
ATOM 2669 C CA . ARG A 1 339 ? -28.946 6.861 29.426 1.00 89.31 339 ARG A CA 1
ATOM 2670 C C . ARG A 1 339 ? -28.609 8.341 29.260 1.00 89.31 339 ARG A C 1
ATOM 2672 O O . ARG A 1 339 ? -29.046 9.160 30.065 1.00 89.31 339 ARG A O 1
ATOM 2679 N N . SER A 1 340 ? -27.877 8.695 28.208 1.00 88.56 340 SER A N 1
ATOM 2680 C CA . SER A 1 340 ? -27.506 10.074 27.891 1.00 88.56 340 SER A CA 1
ATOM 2681 C C . SER A 1 340 ? -28.399 10.686 26.813 1.00 88.56 340 SER A C 1
ATOM 2683 O O . SER A 1 340 ? -28.949 10.012 25.942 1.00 88.56 340 SER A O 1
ATOM 2685 N N . LYS A 1 341 ? -28.523 12.015 26.846 1.00 88.31 341 LYS A N 1
ATOM 2686 C CA . LYS A 1 341 ? -29.291 12.772 25.852 1.00 88.31 341 LYS A CA 1
ATOM 2687 C C . LYS A 1 341 ? -28.417 13.140 24.662 1.00 88.31 341 LYS A C 1
ATOM 2689 O O . LYS A 1 341 ? -27.280 13.571 24.851 1.00 88.31 341 LYS A O 1
ATOM 2694 N N . PHE A 1 342 ? -28.962 13.011 23.455 1.00 85.12 342 PHE A N 1
ATOM 2695 C CA . PHE A 1 342 ? -28.321 13.517 22.242 1.00 85.12 342 PHE A CA 1
ATOM 2696 C C . PHE A 1 342 ? -28.087 15.030 22.338 1.00 85.12 342 PHE A C 1
ATOM 2698 O O . PHE A 1 342 ? -28.933 15.770 22.848 1.00 85.12 342 PHE A O 1
ATOM 2705 N N . ALA A 1 343 ? -26.930 15.483 21.858 1.00 83.19 343 ALA A N 1
ATOM 2706 C CA . ALA A 1 343 ? -26.684 16.900 21.635 1.00 83.19 343 ALA A CA 1
ATOM 2707 C C . ALA A 1 343 ? -27.487 17.369 20.411 1.00 83.19 343 ALA A C 1
ATOM 2709 O O . ALA A 1 343 ? -27.475 16.717 19.367 1.00 83.19 343 ALA A O 1
ATOM 2710 N N . GLU A 1 344 ? -28.171 18.504 20.536 1.00 75.06 344 GLU A N 1
ATOM 2711 C CA . GLU A 1 344 ? -28.973 19.098 19.464 1.00 75.06 344 GLU A CA 1
ATOM 2712 C C . GLU A 1 344 ? -28.411 20.468 19.068 1.00 75.06 344 GLU A C 1
ATOM 2714 O O . GLU A 1 344 ? -27.823 21.197 19.875 1.00 75.06 344 GLU A O 1
ATOM 2719 N N . TYR A 1 345 ? -28.626 20.857 17.813 1.00 62.62 345 TYR A N 1
ATOM 2720 C CA . TYR A 1 345 ? -28.396 22.232 17.372 1.00 62.62 345 TYR A CA 1
ATOM 2721 C C . TYR A 1 345 ? -29.308 23.189 18.174 1.00 62.62 345 TYR A C 1
ATOM 2723 O O . TYR A 1 345 ? -30.488 22.871 18.329 1.00 62.62 345 TYR A O 1
ATOM 2731 N N . PRO A 1 346 ? -28.836 24.345 18.696 1.00 63.06 346 PRO A N 1
ATOM 2732 C CA . PRO A 1 346 ? -27.634 25.109 18.332 1.00 63.06 346 PRO A CA 1
ATOM 2733 C C . PRO A 1 346 ? -26.428 24.941 19.277 1.00 63.06 346 PRO A C 1
ATOM 2735 O O . PRO A 1 346 ? -25.545 25.793 19.286 1.00 63.06 346 PRO A O 1
ATOM 2738 N N . GLN A 1 347 ? -26.384 23.892 20.106 1.00 63.81 347 GLN A N 1
ATOM 2739 C CA . GLN A 1 347 ? -25.289 23.693 21.074 1.00 63.81 347 GLN A CA 1
ATOM 2740 C C . GLN A 1 347 ? -23.960 23.302 20.405 1.00 63.81 347 GLN A C 1
ATOM 2742 O O . GLN A 1 347 ? -22.902 23.407 21.016 1.00 63.81 347 GLN A O 1
ATOM 2747 N N . LEU A 1 348 ? -24.019 22.852 19.151 1.00 70.00 348 LEU A N 1
ATOM 2748 C CA . LEU A 1 348 ? -22.878 22.400 18.363 1.00 70.00 348 LEU A CA 1
ATOM 2749 C C . LEU A 1 348 ? -22.319 23.551 17.505 1.00 70.00 348 LEU A C 1
ATOM 2751 O O . LEU A 1 348 ? -23.096 24.409 17.067 1.00 70.00 348 LEU A O 1
ATOM 2755 N N . PRO A 1 349 ? -20.996 23.591 17.243 1.00 65.56 349 PRO A N 1
ATOM 2756 C CA . PRO A 1 349 ? -20.398 24.604 16.378 1.00 65.56 349 PRO A CA 1
ATOM 2757 C C . PRO A 1 349 ? -21.070 24.616 14.991 1.00 65.56 349 PRO A C 1
ATOM 2759 O O . PRO A 1 349 ? -21.517 23.570 14.519 1.00 65.56 349 PRO A O 1
ATOM 2762 N N . PRO A 1 350 ? -21.158 25.784 14.324 1.00 57.25 350 PRO A N 1
ATOM 2763 C CA . PRO A 1 350 ? -21.941 25.981 13.099 1.00 57.25 350 PRO A CA 1
ATOM 2764 C C . PRO A 1 350 ? -21.314 25.363 11.829 1.00 57.25 350 PRO A C 1
ATOM 2766 O O . PRO A 1 350 ? -21.411 25.946 10.748 1.00 57.25 350 PRO A O 1
ATOM 2769 N N . GLU A 1 351 ? -20.671 24.201 11.936 1.00 57.44 351 GLU A N 1
ATOM 2770 C CA . GLU A 1 351 ? -20.192 23.434 10.782 1.00 57.44 351 GLU A CA 1
ATOM 2771 C C . GLU A 1 351 ? -21.318 22.593 10.166 1.00 57.44 351 GLU A C 1
ATOM 2773 O O . GLU A 1 351 ? -22.307 22.280 10.832 1.00 57.44 351 GLU A O 1
ATOM 2778 N N . ASP A 1 352 ? -21.178 22.292 8.869 1.00 49.69 352 ASP A N 1
ATOM 2779 C CA . ASP A 1 352 ? -22.209 21.744 7.979 1.00 49.69 352 ASP A CA 1
ATOM 2780 C C . ASP A 1 352 ? -23.087 20.679 8.674 1.00 49.69 352 ASP A C 1
ATOM 2782 O O . ASP A 1 352 ? -22.602 19.587 8.972 1.00 49.69 352 ASP A O 1
ATOM 2786 N N . PRO A 1 353 ? -24.388 20.955 8.913 1.00 48.09 353 PRO A N 1
ATOM 2787 C CA . PRO A 1 353 ? -25.344 20.022 9.515 1.00 48.09 353 PRO A CA 1
ATOM 2788 C C . PRO A 1 353 ? -25.358 18.621 8.876 1.00 48.09 353 PRO A C 1
ATOM 2790 O O . PRO A 1 353 ? -25.825 17.673 9.507 1.00 48.09 353 PRO A O 1
ATOM 2793 N N . SER A 1 354 ? -24.876 18.474 7.634 1.00 46.62 354 SER A N 1
ATOM 2794 C CA . SER A 1 354 ? -24.766 17.188 6.940 1.00 46.62 354 SER A CA 1
ATOM 2795 C C . SER A 1 354 ? -23.716 16.230 7.520 1.00 46.62 354 SER A C 1
ATOM 2797 O O . SER A 1 354 ? -23.944 15.019 7.480 1.00 46.62 354 SER A O 1
ATOM 2799 N N . ASP A 1 355 ? -22.654 16.732 8.158 1.00 50.00 355 ASP A N 1
ATOM 2800 C CA . ASP A 1 355 ? -21.640 15.905 8.838 1.00 50.00 355 ASP A CA 1
ATOM 2801 C C . ASP A 1 355 ? -22.142 15.331 10.179 1.00 50.00 355 ASP A C 1
ATOM 2803 O O . ASP A 1 355 ? -21.606 14.352 10.705 1.00 50.00 355 ASP A O 1
ATOM 2807 N N . TRP A 1 356 ? -23.248 15.875 10.693 1.00 51.88 356 TRP A N 1
ATOM 2808 C CA . TRP A 1 356 ? -23.885 15.477 11.950 1.00 51.88 356 TRP A CA 1
ATOM 2809 C C . TRP A 1 356 ? -25.039 14.481 11.760 1.00 51.88 356 TRP A C 1
ATOM 2811 O O . TRP A 1 356 ? -25.684 14.088 12.731 1.00 51.88 356 TRP A O 1
ATOM 2821 N N . GLN A 1 357 ? -25.307 14.034 10.525 1.00 39.31 357 GLN A N 1
ATOM 2822 C CA . GLN A 1 357 ? -26.431 13.148 10.168 1.00 39.31 357 GLN A CA 1
ATOM 2823 C C . GLN A 1 357 ? -26.225 11.672 10.577 1.00 39.31 357 GLN A C 1
ATOM 2825 O O . GLN A 1 357 ? -26.508 10.752 9.811 1.00 39.31 357 GLN A O 1
ATOM 2830 N N . GLY A 1 358 ? -25.751 11.425 11.802 1.00 43.31 358 GLY A N 1
ATOM 2831 C CA . GLY A 1 358 ? -25.793 10.097 12.427 1.00 43.31 358 GLY A CA 1
ATOM 2832 C C . GLY A 1 358 ? -24.542 9.229 12.271 1.00 43.31 358 GLY A C 1
ATOM 2833 O O . GLY A 1 358 ? -24.624 8.018 12.458 1.00 43.31 358 GLY A O 1
ATOM 2834 N N . GLN A 1 359 ? -23.377 9.803 11.944 1.00 45.44 359 GLN A N 1
ATOM 2835 C CA . GLN A 1 359 ? -22.104 9.062 12.014 1.00 45.44 359 GLN A CA 1
ATOM 2836 C C . GLN A 1 359 ? -21.388 9.161 13.371 1.00 45.44 359 GLN A C 1
ATOM 2838 O O . GLN A 1 359 ? -20.587 8.275 13.677 1.00 45.44 359 GLN A O 1
ATOM 2843 N N . THR A 1 360 ? -21.688 10.188 14.172 1.00 58.66 360 THR A N 1
ATOM 2844 C CA . THR A 1 360 ? -21.096 10.428 15.497 1.00 58.66 360 THR A CA 1
ATOM 2845 C C . THR A 1 360 ? -22.211 10.736 16.496 1.00 58.66 360 THR A C 1
ATOM 2847 O O . THR A 1 360 ? -22.959 11.693 16.309 1.00 58.66 360 THR A O 1
ATOM 2850 N N . GLU A 1 361 ? -22.342 9.926 17.548 1.00 71.75 361 GLU A N 1
ATOM 2851 C CA . GLU A 1 361 ? -23.402 10.057 18.558 1.00 71.75 361 GLU A CA 1
ATOM 2852 C C . GLU A 1 361 ? -23.003 11.020 19.688 1.00 71.75 361 GLU A C 1
ATOM 2854 O O . GLU A 1 361 ? -22.699 10.600 20.804 1.00 71.75 361 GLU A O 1
ATOM 2859 N N . LEU A 1 362 ? -22.992 12.325 19.403 1.00 85.75 362 LEU A N 1
ATOM 2860 C CA . LEU A 1 362 ? -22.683 13.334 20.418 1.00 85.75 362 LEU A CA 1
ATOM 2861 C C . LEU A 1 362 ? -23.788 13.488 21.466 1.00 85.75 362 LEU A C 1
ATOM 2863 O O . LEU A 1 362 ? -24.983 13.439 21.164 1.00 85.75 362 LEU A O 1
ATOM 2867 N N . ARG A 1 363 ? -23.364 13.736 22.705 1.00 88.75 363 ARG A N 1
ATOM 2868 C CA . ARG A 1 363 ? -24.198 13.824 23.904 1.00 88.75 363 ARG A CA 1
ATOM 2869 C C . ARG A 1 363 ? -24.110 15.205 24.537 1.00 88.75 363 ARG A C 1
ATOM 2871 O O . ARG A 1 363 ? -23.087 15.879 24.423 1.00 88.75 363 ARG A O 1
ATOM 2878 N N . GLN A 1 364 ? -25.183 15.627 25.201 1.00 90.94 364 GLN A N 1
ATOM 2879 C CA . GLN A 1 364 ? -25.154 16.848 26.010 1.00 90.94 364 GLN A CA 1
ATOM 2880 C C . GLN A 1 364 ? -24.063 16.737 27.090 1.00 90.94 364 GLN A C 1
ATOM 2882 O O . GLN A 1 364 ? -23.813 15.625 27.567 1.00 90.94 364 GLN A O 1
ATOM 2887 N N . PRO A 1 365 ? -23.427 17.851 27.498 1.00 91.38 365 PRO A N 1
ATOM 2888 C CA . PRO A 1 365 ? -22.517 17.847 28.635 1.00 91.38 365 PRO A CA 1
ATOM 2889 C C . PRO A 1 365 ? -23.180 17.261 29.888 1.00 91.38 365 PRO A C 1
ATOM 2891 O O . PRO A 1 365 ? -24.334 17.559 30.201 1.00 91.38 365 PRO A O 1
ATOM 2894 N N . MET A 1 366 ? -22.442 16.408 30.591 1.00 93.31 366 MET A N 1
ATOM 2895 C CA . MET A 1 366 ? -22.873 15.694 31.796 1.00 93.31 366 MET A CA 1
ATOM 2896 C C . MET A 1 366 ? -21.913 16.006 32.944 1.00 93.31 366 MET A C 1
ATOM 2898 O O . MET A 1 366 ? -20.738 16.274 32.711 1.00 93.31 366 MET A O 1
ATOM 2902 N N . ASP A 1 367 ? -22.408 15.948 34.176 1.00 95.00 367 ASP A N 1
ATOM 2903 C CA . ASP A 1 367 ? -21.590 16.138 35.376 1.00 95.00 367 ASP A CA 1
ATOM 2904 C C . ASP A 1 367 ? -20.542 15.018 35.516 1.00 95.00 367 ASP A C 1
ATOM 2906 O O . ASP A 1 367 ? -20.886 13.835 35.416 1.00 95.00 367 ASP A O 1
ATOM 2910 N N . SER A 1 368 ? -19.273 15.384 35.724 1.00 92.62 368 SER A N 1
ATOM 2911 C CA . SER A 1 368 ? -18.146 14.442 35.777 1.00 92.62 368 SER A CA 1
ATOM 2912 C C . SER A 1 368 ? -18.306 13.398 36.873 1.00 92.62 368 SER A C 1
ATOM 2914 O O . SER A 1 368 ? -18.199 12.202 36.603 1.00 92.62 368 SER A O 1
ATOM 2916 N N . ASP A 1 369 ? -18.621 13.831 38.089 1.00 94.38 369 ASP A N 1
ATOM 2917 C CA . ASP A 1 369 ? -18.614 12.966 39.266 1.00 94.38 369 ASP A CA 1
ATOM 2918 C C . ASP A 1 369 ? -19.782 11.978 39.224 1.00 94.38 369 ASP A C 1
ATOM 2920 O O . ASP A 1 369 ? -19.608 10.778 39.467 1.00 94.38 369 ASP A O 1
ATOM 2924 N N . LEU A 1 370 ? -20.970 12.459 38.846 1.00 96.12 370 LEU A N 1
ATOM 2925 C CA . LEU A 1 370 ? -22.155 11.614 38.697 1.00 96.12 370 LEU A CA 1
ATOM 2926 C C . LEU A 1 370 ? -21.995 10.599 37.561 1.00 96.12 370 LEU A C 1
ATOM 2928 O O . LEU A 1 370 ? -22.359 9.434 37.724 1.00 96.12 370 LEU A O 1
ATOM 2932 N N . THR A 1 371 ? -21.426 11.018 36.430 1.00 96.25 371 THR A N 1
ATOM 2933 C CA . THR A 1 371 ? -21.258 10.137 35.265 1.00 96.25 371 THR A CA 1
ATOM 2934 C C . THR A 1 371 ? -20.191 9.076 35.521 1.00 96.25 371 THR A C 1
ATOM 2936 O O . THR A 1 371 ? -20.397 7.916 35.169 1.00 96.25 371 THR A O 1
ATOM 2939 N N . VAL A 1 372 ? -19.080 9.421 36.184 1.00 96.56 372 VAL A N 1
ATOM 2940 C CA . VAL A 1 372 ? -18.072 8.431 36.602 1.00 96.56 372 VAL A CA 1
ATOM 2941 C C . VAL A 1 372 ? -18.687 7.410 37.560 1.00 96.56 372 VAL A C 1
ATOM 2943 O O . VAL A 1 372 ? -18.521 6.209 37.354 1.00 96.56 372 VAL A O 1
ATOM 2946 N N . ALA A 1 373 ? -19.456 7.853 38.560 1.00 97.00 373 ALA A N 1
ATOM 2947 C CA . ALA A 1 373 ? -20.136 6.941 39.481 1.00 97.00 373 ALA A CA 1
ATOM 2948 C C . ALA A 1 373 ? -21.115 5.995 38.758 1.00 97.00 373 ALA A C 1
ATOM 2950 O O . ALA A 1 373 ? -21.238 4.821 39.118 1.00 97.00 373 ALA A O 1
ATOM 2951 N N . GLU A 1 374 ? -21.796 6.482 37.720 1.00 96.62 374 GLU A N 1
ATOM 2952 C CA . GLU A 1 374 ? -22.671 5.661 36.887 1.00 96.62 374 GLU A CA 1
ATOM 2953 C C . GLU A 1 374 ? -21.897 4.635 36.046 1.00 96.62 374 GLU A C 1
ATOM 2955 O O . GLU A 1 374 ? -22.275 3.460 36.026 1.00 96.62 374 GLU A O 1
ATOM 2960 N N . ILE A 1 375 ? -20.800 5.048 35.406 1.00 97.44 375 ILE A N 1
ATOM 2961 C CA . ILE A 1 375 ? -19.920 4.160 34.635 1.00 97.44 375 ILE A CA 1
ATOM 2962 C C . ILE A 1 375 ? -19.414 3.011 35.518 1.00 97.44 375 ILE A C 1
ATOM 2964 O O . ILE A 1 375 ? -19.550 1.842 35.151 1.00 97.44 375 ILE A O 1
ATOM 2968 N N . GLU A 1 376 ? -18.904 3.327 36.709 1.00 97.12 376 GLU A N 1
ATOM 2969 C CA . GLU A 1 376 ? -18.409 2.340 37.679 1.00 97.12 376 GLU A CA 1
ATOM 2970 C C . GLU A 1 376 ? -19.511 1.373 38.142 1.00 97.12 376 GLU A C 1
ATOM 2972 O O . GLU A 1 376 ? -19.284 0.172 38.300 1.00 97.12 376 GLU A O 1
ATOM 2977 N N . SER A 1 377 ? -20.740 1.868 38.301 1.00 97.31 377 SER A N 1
ATOM 2978 C CA . SER A 1 377 ? -21.899 1.039 38.646 1.00 97.31 377 SER A CA 1
ATOM 2979 C C . SER A 1 377 ? -22.230 0.020 37.546 1.00 97.31 377 SER A C 1
ATOM 2981 O O . SER A 1 377 ? -22.451 -1.162 37.830 1.00 97.31 377 SER A O 1
ATOM 2983 N N . VAL A 1 378 ? -22.209 0.442 36.276 1.00 96.81 378 VAL A N 1
ATOM 2984 C CA . VAL A 1 378 ? -22.436 -0.459 35.133 1.00 96.81 378 VAL A CA 1
ATOM 2985 C C . VAL A 1 378 ? -21.288 -1.461 34.988 1.00 96.81 378 VAL A C 1
ATOM 2987 O O . VAL A 1 378 ? -21.539 -2.646 34.762 1.00 96.81 378 VAL A O 1
ATOM 2990 N N . LEU A 1 379 ? -20.039 -1.029 35.176 1.00 96.75 379 LEU A N 1
ATOM 2991 C CA . LEU A 1 379 ? -18.867 -1.912 35.179 1.00 96.75 379 LEU A CA 1
ATOM 2992 C C . LEU A 1 379 ? -18.969 -2.997 36.253 1.00 96.75 379 LEU A C 1
ATOM 2994 O O . LEU A 1 379 ? -18.770 -4.175 35.952 1.00 96.75 379 LEU A O 1
ATOM 2998 N N . ALA A 1 380 ? -19.347 -2.634 37.480 1.00 97.31 380 ALA A N 1
ATOM 2999 C CA . ALA A 1 380 ? -19.564 -3.598 38.555 1.00 97.31 380 ALA A CA 1
ATOM 3000 C C . ALA A 1 380 ? -20.667 -4.613 38.202 1.00 97.31 380 ALA A C 1
ATOM 3002 O O . ALA A 1 380 ? -20.565 -5.799 38.530 1.00 97.31 380 ALA A O 1
ATOM 3003 N N . GLU A 1 381 ? -21.714 -4.180 37.493 1.00 96.88 381 GLU A N 1
ATOM 3004 C CA . GLU A 1 381 ? -22.761 -5.072 36.996 1.00 96.88 381 GLU A CA 1
ATOM 3005 C C . GLU A 1 381 ? -22.228 -6.057 35.944 1.00 96.88 381 GLU A C 1
ATOM 3007 O O . GLU A 1 381 ? -22.496 -7.258 36.036 1.00 96.88 381 GLU A O 1
ATOM 3012 N N . ILE A 1 382 ? -21.445 -5.569 34.977 1.00 96.94 382 ILE A N 1
ATOM 3013 C CA . ILE A 1 382 ? -20.775 -6.387 33.955 1.00 96.94 382 ILE A CA 1
ATOM 3014 C C . ILE A 1 382 ? -19.850 -7.418 34.610 1.00 96.94 382 ILE A C 1
ATOM 3016 O O . ILE A 1 382 ? -19.926 -8.595 34.269 1.00 96.94 382 ILE A O 1
ATOM 3020 N N . GLN A 1 383 ? -19.041 -7.021 35.592 1.00 95.62 383 GLN A N 1
ATOM 3021 C CA . GLN A 1 383 ? -18.143 -7.935 36.308 1.00 95.62 383 GLN A CA 1
ATOM 3022 C C . GLN A 1 383 ? -18.909 -9.012 37.082 1.00 95.62 383 GLN A C 1
ATOM 3024 O O . GLN A 1 383 ? -18.495 -10.169 37.137 1.00 95.62 383 GLN A O 1
ATOM 3029 N N . LYS A 1 384 ? -20.049 -8.648 37.677 1.00 97.19 384 LYS A N 1
ATOM 3030 C CA . LYS A 1 384 ? -20.860 -9.564 38.483 1.00 97.19 384 LYS A CA 1
ATOM 3031 C C . LYS A 1 384 ? -21.675 -10.547 37.642 1.00 97.19 384 LYS A C 1
ATOM 3033 O O . LYS A 1 384 ? -21.865 -11.689 38.057 1.00 97.19 384 LYS A O 1
ATOM 3038 N N . HIS A 1 385 ? -22.211 -10.103 36.507 1.00 95.88 385 HIS A N 1
ATOM 3039 C CA . HIS A 1 385 ? -23.205 -10.859 35.734 1.00 95.88 385 HIS A CA 1
ATOM 3040 C C . HIS A 1 385 ? -22.737 -11.268 34.332 1.00 95.88 385 HIS A C 1
ATOM 3042 O O . HIS A 1 385 ? -23.386 -12.103 33.697 1.00 95.88 385 HIS A O 1
ATOM 3048 N N . GLY A 1 386 ? -21.610 -10.735 33.868 1.00 96.25 386 GLY A N 1
ATOM 3049 C CA . GLY A 1 386 ? -21.091 -10.886 32.514 1.00 96.25 386 GLY A CA 1
ATOM 3050 C C . GLY A 1 386 ? -21.779 -9.951 31.517 1.00 96.25 386 GLY A C 1
ATOM 3051 O O . GLY A 1 386 ? -22.985 -9.701 31.599 1.00 96.25 386 GLY A O 1
ATOM 3052 N N . TRP A 1 387 ? -21.025 -9.496 30.510 1.00 95.38 387 TRP A N 1
ATOM 3053 C CA . TRP A 1 387 ? -21.503 -8.546 29.496 1.00 95.38 387 TRP A CA 1
ATOM 3054 C C . TRP A 1 387 ? -22.791 -9.003 28.795 1.00 95.38 387 TRP A C 1
ATOM 3056 O O . TRP A 1 387 ? -23.661 -8.187 28.514 1.00 95.38 387 TRP A O 1
ATOM 3066 N N . ARG A 1 388 ? -22.971 -10.314 28.569 1.00 94.62 388 ARG A N 1
ATOM 3067 C CA . ARG A 1 388 ? -24.164 -10.869 27.902 1.00 94.62 388 ARG A CA 1
ATOM 3068 C C . ARG A 1 388 ? -25.444 -10.615 28.687 1.00 94.62 388 ARG A C 1
ATOM 3070 O O . ARG A 1 388 ? -26.443 -10.203 28.106 1.00 94.62 388 ARG A O 1
ATOM 3077 N N . ASN A 1 389 ? -25.419 -10.893 29.988 1.00 94.88 389 ASN A N 1
ATOM 3078 C CA . ASN A 1 389 ? -26.595 -10.747 30.840 1.00 94.88 389 ASN A CA 1
ATOM 3079 C C . ASN A 1 389 ? -26.887 -9.272 31.101 1.00 94.88 389 ASN A C 1
ATOM 3081 O O . ASN A 1 389 ? -28.047 -8.871 31.068 1.00 94.88 389 ASN A O 1
ATOM 3085 N N . THR A 1 390 ? -25.843 -8.462 31.289 1.00 95.25 390 THR A N 1
ATOM 3086 C CA . THR A 1 390 ? -25.986 -7.011 31.423 1.00 95.25 390 THR A CA 1
ATOM 3087 C C . THR A 1 390 ? -26.563 -6.397 30.147 1.00 95.25 390 THR A C 1
ATOM 3089 O O . THR A 1 390 ? -27.521 -5.633 30.224 1.00 95.25 390 THR A O 1
ATOM 3092 N N . TRP A 1 391 ? -26.077 -6.798 28.965 1.00 92.06 391 TRP A N 1
ATOM 3093 C CA . TRP A 1 391 ? -26.654 -6.378 27.686 1.00 92.06 391 TRP A CA 1
ATOM 3094 C C . TRP A 1 391 ? -28.139 -6.723 27.619 1.00 92.06 391 TRP A C 1
ATOM 3096 O O . TRP A 1 391 ? -28.966 -5.846 27.404 1.00 92.06 391 TRP A O 1
ATOM 3106 N N . LEU A 1 392 ? -28.506 -7.988 27.845 1.00 90.44 392 LEU A N 1
ATOM 3107 C CA . LEU A 1 392 ? -29.908 -8.403 27.791 1.00 90.44 392 LEU A CA 1
ATOM 3108 C C . LEU A 1 392 ? -30.774 -7.636 28.797 1.00 90.44 392 LEU A C 1
ATOM 3110 O O . LEU A 1 392 ? -31.892 -7.262 28.467 1.00 90.44 392 LEU A O 1
ATOM 3114 N N . LYS A 1 393 ? -30.271 -7.348 29.997 1.00 91.19 393 LYS A N 1
ATOM 3115 C CA . LYS A 1 393 ? -31.033 -6.612 31.009 1.00 91.19 393 LYS A CA 1
ATOM 3116 C C . LYS A 1 393 ? -31.352 -5.171 30.599 1.00 91.19 393 LYS A C 1
ATOM 3118 O O . LYS A 1 393 ? -32.444 -4.708 30.907 1.00 91.19 393 LYS A O 1
ATOM 3123 N N . HIS A 1 394 ? -30.421 -4.470 29.951 1.00 87.81 394 HIS A N 1
ATOM 3124 C CA . HIS A 1 394 ? -30.571 -3.034 29.657 1.00 87.81 394 HIS A CA 1
ATOM 3125 C C . HIS A 1 394 ? -30.942 -2.727 28.200 1.00 87.81 394 HIS A C 1
ATOM 3127 O O . HIS A 1 394 ? -31.416 -1.632 27.929 1.00 87.81 394 HIS A O 1
ATOM 3133 N N . LEU A 1 395 ? -30.715 -3.660 27.270 1.00 77.25 395 LEU A N 1
ATOM 3134 C CA . LEU A 1 395 ? -30.737 -3.408 25.821 1.00 77.25 395 LEU A CA 1
ATOM 3135 C C . LEU A 1 395 ? -31.677 -4.348 25.043 1.00 77.25 395 LEU A C 1
ATOM 3137 O O . LEU A 1 395 ? -31.707 -4.283 23.820 1.00 77.25 395 LEU A O 1
ATOM 3141 N N . SER A 1 396 ? -32.410 -5.256 25.709 1.00 65.00 396 SER A N 1
ATOM 3142 C CA . SER A 1 396 ? -33.368 -6.172 25.047 1.00 65.00 396 SER A CA 1
ATOM 3143 C C . SER A 1 396 ? -34.823 -5.686 25.045 1.00 65.00 396 SER A C 1
ATOM 3145 O O . SER A 1 396 ? -35.718 -6.438 24.665 1.00 65.00 396 SER A O 1
ATOM 3147 N N . THR A 1 397 ? -35.066 -4.449 25.481 1.00 46.62 397 THR A N 1
ATOM 3148 C CA . THR A 1 397 ? -36.413 -3.894 25.679 1.00 46.62 397 THR A CA 1
ATOM 3149 C C . THR A 1 397 ? -36.906 -2.946 24.585 1.00 46.62 397 THR A C 1
ATOM 3151 O O . THR A 1 397 ? -37.978 -2.383 24.777 1.00 46.62 397 THR A O 1
ATOM 3154 N N . ASP A 1 398 ? -36.209 -2.824 23.451 1.00 35.41 398 ASP A N 1
ATOM 3155 C CA . ASP A 1 398 ? -36.670 -2.050 22.283 1.00 35.41 398 ASP A CA 1
ATOM 3156 C C . ASP A 1 398 ? -36.679 -2.875 20.987 1.00 35.41 398 ASP A C 1
ATOM 3158 O O . ASP A 1 398 ? -35.640 -3.504 20.661 1.00 35.41 398 ASP A O 1
#

Secondary structure (DSSP, 8-state):
-PPPPP-TT--SSTT--EEEEEEETTTEEEEEETTT-PEEEEE-GGG-PPPTTT-------HHHHHTTSS-------TT-EETTEEEEEE-TTSTTEEEEEE-GGGT--S-EEEEETHHHH--SSSPP--SSSHHHHHHHHHHT----TT---TT--EEEEEE---BTTB-EEEEEETTT--EEEEEHHHHH-BTTBPPP-SS--S---GGG--TT-EETTEEEEEEEEEETTEEEEEEEETTT--EEEEEHHHHHTTS--SSSSSSTTSSSHHHHHH-HHHHHSEEEEEEEEETTTEEEEEEES-SGGG-SSSEEEEEEEEEEEHHHHHHHHHHHHHHSPBP-TTSS-SS-GGGGSSSS--B----HHHHHHHHHHHHHHHHHH-HHHHHHHHHS--

Sequence (398 aa):
MPAVLDITGERQHPDSKLIPLQRMPKKGWACLCEECGQETHPIALGRLRPVKTTGKFQVSCRRCATKRVSRDQRIDHTGETYGRQRAIKPDPKRSRHWIFYCAPDLGGCGKEKSIYGPNVWSQTLPVPTRSCGCYHREYTSSLFKEDLMGFQAEGSHLKVIAPAANRGETTCWKAQCDLFGNVIEIASVNLKGTTDTPPTYACGCRRPNQYMYLSGQIFGWLTAHVMSGRKNGDCYWDCTCKCTGKHVEVRADHLTRGAIVSCGCKPRGWDTYWGFIKDPELAEEPCSFYWVEVFGVAHNFGISNDIERRGGGDYTELFYGIWGTRAEARTLEAIMLIRSKFAEYPQLPPEDPSDWQGQTELRQPMDSDLTVAEIESVLAEIQKHGWRNTWLKHLSTD